Protein 2OQC (pdb70)

CATH classification: 3.60.60.10

Secondary structure (DSSP, 8-state):
--EEEEE-TT--EEEEEEEEESS----EEEEE-TT-EEE-TTT--EEE--S-EEEEEEEESEEEESEEEETTS-EEEEEE-TTT---BSS--SSSEEE-GGGHHHHHHHH--SHHHHHHHGGGEEEB---BGGGTBPPPEEEEEE-TTS-EEEEEEETTEEEEEE-SS-EE-SSS-HHHHHHHGGGGTT--SS-----SS-GGGTT---S-SHHHHHHHHHHHHHTPPPP-SHHHHHHHHHHHHHTT---TTS-B-TTS-B-EEEEEEEEETTTTEEEEEETTEEEEEEEEGGGS-TT-SS-EEEPPP-S--PPP--/--EEEEE-TT--EEEEEEEEESS----EEEEE-TT-EEE-TTT--EEE--S-EEEEEEEESEEEESEEEETTS-EEEEEE-TTT---BSS--SSSEEE-GGGHHHHHHHH-SSHHHHHHHGGGEEEB---BGGGTB---EEEEEE-TTS-EEEEEEETTEEEEEE-SS-EE-SSS-HHHHHHHHGGGTT--SS-----SS-GGGTT---S-SHHHHHHHHHHHHHTPPPP-SHHHHHHHHHHHHGGG---TTS-B-TTS-B-EEEEEEEEETTT-EEEEEETTEEEEEEEEGGGS-TT-SS-EEEPPP-S-------

Foldseek 3Di:
DKWFKAAFPVGWIKIKDFAWFQDDQPWFKKKDFFQAWDAAPFPRDIDGFHWIWIATWDPQPHTFGQWIATPLQKIKGKAAAPPFADFDADDDPPAAEHEPRCVRVPCRRHARAVVSVVVNCVRYGYHQDDSVVVRHRGQIKMKMDGSVGWIWIWHHGPVGIDIDGQVLRIFHYDDDDVVLVVVLVVPPQQDQADPPPPHGRPSRPPQQQDQDGSSLRNQLSHLSVPDDHQNDDVSSQVSSCVSCVSNFADFPRDADPVRTTIGGAKMWMAIRPFSKIWIAGPAEDDIDIDGNPVDDSNDNRMDGDGDDRHHDDDDPD/DKWFKAAFPVGWIKIKDFAWFQDDPPWFKKKDFFQAWDAAPFPRDIDGFHWIWIATWDPQVHIFHQWIATPQQKIKGKAAAPPFADFAADDDPQAAEHEPRCVRVVCRRHARDPVRCVPNVVRYGYHFDDRVVVRHRGQIKMWMAASVGWIWIWGHGPVGIDIDGPVLRIFHYDDDDVVLVVVLVVPPQQDQADPPPVHGRPSRPPQDQAQDRSSLRNQLSRLSVPPDHQHDDVSSQVSSCVSCVSNFADFPRDADPVRTTTGGAKMWMAIRPFSKIWIDGPAEDDIDIDGNPVDDSNDRRMDGDGDDRHYDDDDPD

InterPro domains:
  IPR029055 Nucleophile aminohydrolases, N-terminal [SSF56235] (2-327)
  IPR029132 Choloylglycine hydrolase/NAAA C-terminal [PF02275] (2-316)
  IPR052193 Peptidase C59 family enzymes [PTHR35527] (1-327)

Radius of gyration: 29.43 Å; Cα contacts (8 Å, |Δi|>4): 1453; chains: 2; bounding box: 64×91×49 Å

B-factor: mean 40.71, std 13.27, range [19.15, 145.49]

Sequence (634 aa):
CTSLTLETADRKHVLARTMDFAFQLGTEVILYPRRYSWNSEADGRAHQTQYAFIGMGRKLGNILFADGINESGLSCAALYFPGYAEYEKTIREDTVHIVPHEFVTWVLSVCQSLEDVKEKIRSLTIVEKKLDLLDTVLPLHWILSDRTGRNLTIEPRADGLKVYDNQPGVMTNSPDFIWHVTNLQQYTGIRPKQLEAFGQGLGTVGLPGDYTPPSRFVRAVYLKEHLEPAADETKGVTAAFQILANMTIPKGAVITEEDEIHYTQYTSVMCNETGNYYFHHYDNRQIQKVNLFHEDLDCLEPKVFSAKAEESIHELNCTSLTLETADRKHVLARTMDFAFQLGTEVILYPRRYSWNSEADGRAHQTQYAFIGMGRKLGNILFADGINESGLSCAALYFPGYAEYEKTIREDTVHIVPHEFVTWVLSVCQSLEDVKEKIRSLTIVEKKLDLLDTVLPLHWILSDRTGRNLTIEPRADGLKVYDNQPGVMTNSPDFIWHVTNLQQYTGIRPKQLEAFGQGLGTVGLPGDYTPPSRFVRAVYLKEHLEPAADETKGVTAAFQILANMTIPKGAVITEEDEIHYTQYTSVMCNETGNYYFHHYDNRQIQKVNLFHEDLDCLEPKVFSAKAEESIHELN

Organism: Bacillus subtilis (strain 168) (NCBI:txid224308)

GO terms:
  GO:0008953 penicillin amidase activity (F, EXP)

Structure (mmCIF, N/CA/C/O backbone):
data_2OQC
#
_entry.id   2OQC
#
_cell.length_a   110.963
_cell.length_b   307.956
_cell.length_c   56.003
_cell.angle_alpha   90.00
_cell.angle_beta   90.00
_cell.angle_gamma   90.00
#
_symmetry.space_group_name_H-M   'C 2 2 21'
#
loop_
_entity.id
_entity.type
_entity.pdbx_description
1 polymer 'Penicillin V acylase'
2 water water
#
loop_
_atom_site.group_PDB
_atom_site.id
_atom_site.type_symbol
_atom_site.label_atom_id
_atom_site.label_alt_id
_atom_site.label_comp_id
_atom_site.label_asym_id
_atom_site.label_entity_id
_atom_site.label_seq_id
_atom_site.pdbx_PDB_ins_code
_atom_site.Cartn_x
_atom_site.Cartn_y
_atom_site.Cartn_z
_atom_site.occupancy
_atom_site.B_iso_or_equiv
_atom_site.auth_seq_id
_atom_site.auth_comp_id
_atom_site.auth_asym_id
_atom_site.auth_atom_id
_atom_site.pdbx_PDB_model_num
ATOM 1 N N . CYS A 1 1 ? 100.576 56.639 32.883 1.00 32.27 1 CYS A N 1
ATOM 2 C CA . CYS A 1 1 ? 100.336 57.666 33.899 1.00 32.01 1 CYS A CA 1
ATOM 3 C C . CYS A 1 1 ? 100.002 57.039 35.262 1.00 31.71 1 CYS A C 1
ATOM 4 O O . CYS A 1 1 ? 99.505 55.908 35.342 1.00 30.65 1 CYS A O 1
ATOM 7 N N . THR A 1 2 ? 100.285 57.741 36.347 1.00 30.17 2 THR A N 1
ATOM 8 C CA . THR A 1 2 ? 99.937 57.205 37.617 1.00 28.94 2 THR A CA 1
ATOM 9 C C . THR A 1 2 ? 99.081 58.271 38.316 1.00 30.00 2 THR A C 1
ATOM 10 O O . THR A 1 2 ? 99.495 59.485 38.363 1.00 31.46 2 THR A O 1
ATOM 14 N N . SER A 1 3 ? 97.976 57.875 38.939 1.00 26.67 3 SER A N 1
ATOM 15 C CA . SER A 1 3 ? 97.169 58.897 39.648 1.00 27.55 3 SER A CA 1
ATOM 16 C C . SER A 1 3 ? 96.755 58.389 41.029 1.00 28.12 3 SER A C 1
ATOM 17 O O . SER A 1 3 ? 96.687 57.124 41.235 1.00 30.14 3 SER A O 1
ATOM 20 N N . LEU A 1 4 ? 96.467 59.311 41.953 1.00 26.75 4 LEU A N 1
ATOM 21 C CA . LEU A 1 4 ? 96.189 58.954 43.352 1.00 27.82 4 LEU A CA 1
ATOM 22 C C . LEU A 1 4 ? 95.536 60.149 43.997 1.00 27.50 4 LEU A C 1
ATOM 23 O O . LEU A 1 4 ? 95.761 61.304 43.563 1.00 26.18 4 LEU A O 1
ATOM 28 N N . THR A 1 5 ? 94.618 59.875 44.927 1.00 26.69 5 THR A N 1
ATOM 29 C CA . THR A 1 5 ? 94.133 60.985 45.789 1.00 26.90 5 THR A CA 1
ATOM 30 C C . THR A 1 5 ? 94.848 60.922 47.152 1.00 28.91 5 THR A C 1
ATOM 31 O O . THR A 1 5 ? 95.316 59.846 47.562 1.00 30.18 5 THR A O 1
ATOM 35 N N . LEU A 1 6 ? 94.872 62.024 47.880 1.00 30.43 6 LEU A N 1
ATOM 36 C CA . LEU A 1 6 ? 95.387 62.063 49.255 1.00 31.13 6 LEU A CA 1
ATOM 37 C C . LEU A 1 6 ? 94.398 62.881 50.065 1.00 32.78 6 LEU A C 1
ATOM 38 O O . LEU A 1 6 ? 93.762 63.777 49.528 1.00 32.46 6 LEU A O 1
ATOM 43 N N . GLU A 1 7 ? 94.344 62.661 51.381 1.00 35.42 7 GLU A N 1
ATOM 44 C CA . GLU A 1 7 ? 93.580 63.546 52.296 1.00 37.55 7 GLU A CA 1
ATOM 45 C C . GLU A 1 7 ? 94.556 64.210 53.239 1.00 35.73 7 GLU A C 1
ATOM 46 O O . GLU A 1 7 ? 95.406 63.554 53.777 1.00 35.13 7 GLU A O 1
ATOM 52 N N . THR A 1 8 ? 94.449 65.516 53.445 1.00 35.22 8 THR A N 1
ATOM 53 C CA . THR A 1 8 ? 95.310 66.119 54.442 1.00 35.77 8 THR A CA 1
ATOM 54 C C . THR A 1 8 ? 94.685 66.075 55.895 1.00 36.75 8 THR A C 1
ATOM 55 O O . THR A 1 8 ? 93.494 65.730 56.060 1.00 35.00 8 THR A O 1
ATOM 59 N N . ALA A 1 9 ? 95.465 66.434 56.933 1.00 37.00 9 ALA A N 1
ATOM 60 C CA . ALA A 1 9 ? 94.942 66.435 58.313 1.00 36.83 9 ALA A CA 1
ATOM 61 C C . ALA A 1 9 ? 93.820 67.465 58.498 1.00 37.41 9 ALA A C 1
ATOM 62 O O . ALA A 1 9 ? 92.919 67.266 59.305 1.00 37.72 9 ALA A O 1
ATOM 64 N N . ASP A 1 10 ? 93.925 68.599 57.836 1.00 36.42 10 ASP A N 1
ATOM 65 C CA . ASP A 1 10 ? 92.856 69.580 57.876 1.00 36.89 10 ASP A CA 1
ATOM 66 C C . ASP A 1 10 ? 91.730 69.245 56.913 1.00 37.74 10 ASP A C 1
ATOM 67 O O . ASP A 1 10 ? 90.859 70.055 56.675 1.00 36.65 10 ASP A O 1
ATOM 72 N N . ARG A 1 11 ? 91.746 68.016 56.408 1.00 39.79 11 ARG A N 1
ATOM 73 C CA . ARG A 1 11 ? 90.626 67.447 55.630 1.00 43.27 11 ARG A CA 1
ATOM 74 C C . ARG A 1 11 ? 90.396 68.050 54.269 1.00 40.46 11 ARG A C 1
ATOM 75 O O . ARG A 1 11 ? 89.226 68.111 53.792 1.00 41.44 11 ARG A O 1
ATOM 83 N N . LYS A 1 12 ? 91.462 68.550 53.656 1.00 37.64 12 LYS A N 1
ATOM 84 C CA . LYS A 1 12 ? 91.409 68.881 52.226 1.00 37.00 12 LYS A CA 1
ATOM 85 C C . LYS A 1 12 ? 91.733 67.645 51.417 1.00 34.92 12 LYS A C 1
ATOM 86 O O . LYS A 1 12 ? 92.243 66.694 51.954 1.00 35.68 12 LYS A O 1
ATOM 92 N N . HIS A 1 13 ? 91.417 67.624 50.144 1.00 33.39 13 HIS A N 1
ATOM 93 C CA . HIS A 1 13 ? 91.648 66.457 49.332 1.00 31.20 13 HIS A CA 1
ATOM 94 C C . HIS A 1 13 ? 92.347 66.918 48.104 1.00 33.30 13 HIS A C 1
ATOM 95 O O . HIS A 1 13 ? 92.118 68.123 47.651 1.00 35.13 13 HIS A O 1
ATOM 102 N N . VAL A 1 14 ? 93.245 66.049 47.574 1.00 31.13 14 VAL A N 1
ATOM 103 C CA . VAL A 1 14 ? 93.924 66.354 46.310 1.00 29.86 14 VAL A CA 1
ATOM 104 C C . VAL A 1 14 ? 93.847 65.149 45.367 1.00 29.99 14 VAL A C 1
ATOM 105 O O . VAL A 1 14 ? 93.785 64.000 45.800 1.00 30.89 14 VAL A O 1
ATOM 109 N N . LEU A 1 15 ? 93.813 65.417 44.078 1.00 28.31 15 LEU A N 1
ATOM 110 C CA . LEU A 1 15 ? 93.864 64.352 43.086 1.00 27.52 15 LEU A CA 1
ATOM 111 C C . LEU A 1 15 ? 95.167 64.646 42.268 1.00 26.26 15 LEU A C 1
ATOM 112 O O . LEU A 1 15 ? 95.413 65.802 41.856 1.00 24.61 15 LEU A O 1
ATOM 117 N N . ALA A 1 16 ? 96.027 63.639 42.106 1.00 25.73 16 ALA A N 1
ATOM 118 C CA . ALA A 1 16 ? 97.350 63.881 41.514 1.00 24.60 16 ALA A CA 1
ATOM 119 C C . ALA A 1 16 ? 97.627 62.900 40.404 1.00 25.83 16 ALA A C 1
ATOM 120 O O . ALA A 1 16 ? 97.153 61.759 40.505 1.00 24.27 16 ALA A O 1
ATOM 122 N N . ARG A 1 17 ? 98.407 63.312 39.375 1.00 25.30 17 ARG A N 1
ATOM 123 C CA . ARG A 1 17 ? 98.672 62.423 38.256 1.00 24.49 17 ARG A CA 1
ATOM 124 C C . ARG A 1 17 ? 99.934 62.813 37.504 1.00 25.97 17 ARG A C 1
ATOM 125 O O . ARG A 1 17 ? 100.234 64.009 37.383 1.00 27.94 17 ARG A O 1
ATOM 133 N N . THR A 1 18 ? 100.735 61.844 37.082 1.00 24.89 18 THR A N 1
ATOM 134 C CA . THR A 1 18 ? 101.794 62.120 36.115 1.00 26.87 18 THR A CA 1
ATOM 135 C C . THR A 1 18 ? 101.161 61.886 34.688 1.00 27.86 18 THR A C 1
ATOM 136 O O . THR A 1 18 ? 100.152 61.167 34.554 1.00 27.73 18 THR A O 1
ATOM 140 N N . MET A 1 19 ? 101.739 62.475 33.653 1.00 26.86 19 MET A N 1
ATOM 141 C CA . MET A 1 19 ? 101.290 62.254 32.304 1.00 27.66 19 MET A CA 1
ATOM 142 C C . MET A 1 19 ? 102.549 61.725 31.580 1.00 28.80 19 MET A C 1
ATOM 143 O O . MET A 1 19 ? 103.563 62.445 31.357 1.00 28.90 19 MET A O 1
ATOM 148 N N . ASP A 1 20 ? 102.503 60.430 31.317 1.00 29.69 20 ASP A N 1
ATOM 149 C CA . ASP A 1 20 ? 103.584 59.695 30.676 1.00 32.31 20 ASP A CA 1
ATOM 150 C C . ASP A 1 20 ? 103.142 59.521 29.208 1.00 33.92 20 ASP A C 1
ATOM 151 O O . ASP A 1 20 ? 102.046 58.938 28.976 1.00 34.23 20 ASP A O 1
ATOM 156 N N . PHE A 1 21 ? 103.916 60.026 28.236 1.00 34.51 21 PHE A N 1
ATOM 157 C CA . PHE A 1 21 ? 103.567 59.742 26.861 1.00 35.64 21 PHE A CA 1
ATOM 158 C C . PHE A 1 21 ? 104.790 59.874 25.983 1.00 37.17 21 PHE A C 1
ATOM 159 O O . PHE A 1 21 ? 105.811 60.457 26.433 1.00 35.87 21 PHE A O 1
ATOM 167 N N . ALA A 1 22 ? 104.700 59.377 24.733 1.00 39.19 22 ALA A N 1
ATOM 168 C CA . ALA A 1 22 ? 105.779 59.588 23.710 1.00 41.09 22 ALA A CA 1
ATOM 169 C C . ALA A 1 22 ? 105.597 60.833 22.841 1.00 43.09 22 ALA A C 1
ATOM 170 O O . ALA A 1 22 ? 106.497 61.638 22.740 1.00 45.20 22 ALA A O 1
ATOM 172 N N . PHE A 1 23 ? 104.457 60.994 22.219 1.00 45.84 23 PHE A N 1
ATOM 173 C CA . PHE A 1 23 ? 104.071 62.237 21.540 1.00 48.22 23 PHE A CA 1
ATOM 174 C C . PHE A 1 23 ? 104.072 63.440 22.545 1.00 48.16 23 PHE A C 1
ATOM 175 O O . PHE A 1 23 ? 103.552 63.311 23.631 1.00 47.67 23 PHE A O 1
ATOM 183 N N . GLN A 1 24 ? 104.719 64.553 22.214 1.00 49.23 24 GLN A N 1
ATOM 184 C CA . GLN A 1 24 ? 104.598 65.791 22.954 1.00 52.62 24 GLN A CA 1
ATOM 185 C C . GLN A 1 24 ? 103.177 66.367 22.869 1.00 51.37 24 GLN A C 1
ATOM 186 O O . GLN A 1 24 ? 102.770 66.875 21.821 1.00 51.88 24 GLN A O 1
ATOM 192 N N . LEU A 1 25 ? 102.433 66.308 23.954 1.00 50.47 25 LEU A N 1
ATOM 193 C CA . LEU A 1 25 ? 101.066 66.875 24.008 1.00 50.57 25 LEU A CA 1
ATOM 194 C C . LEU A 1 25 ? 101.008 68.397 24.020 1.00 48.49 25 LEU A C 1
ATOM 195 O O . LEU A 1 25 ? 100.148 68.968 23.404 1.00 48.81 25 LEU A O 1
ATOM 200 N N . GLY A 1 26 ? 101.934 69.079 24.682 1.00 45.24 26 GLY A N 1
ATOM 201 C CA . GLY A 1 26 ? 101.804 70.494 24.675 1.00 42.25 26 GLY A CA 1
ATOM 202 C C . GLY A 1 26 ? 100.539 71.002 25.373 1.00 40.73 26 GLY A C 1
ATOM 203 O O . GLY A 1 26 ? 100.017 72.013 24.998 1.00 41.39 26 GLY A O 1
ATOM 204 N N . THR A 1 27 ? 100.087 70.362 26.440 1.00 38.30 27 THR A N 1
ATOM 205 C CA . THR A 1 27 ? 99.017 70.926 27.269 1.00 36.57 27 THR A CA 1
ATOM 206 C C . THR A 1 27 ? 99.520 72.140 28.029 1.00 35.89 27 THR A C 1
ATOM 207 O O . THR A 1 27 ? 100.683 72.244 28.360 1.00 34.27 27 THR A O 1
ATOM 211 N N . GLU A 1 28 ? 98.640 73.100 28.202 1.00 34.81 28 GLU A N 1
ATOM 212 C CA . GLU A 1 28 ? 98.846 74.209 29.102 1.00 34.67 28 GLU A CA 1
ATOM 213 C C . GLU A 1 28 ? 97.651 74.237 30.041 1.00 33.03 28 GLU A C 1
ATOM 214 O O . GLU A 1 28 ? 96.613 73.599 29.727 1.00 33.93 28 GLU A O 1
ATOM 220 N N . VAL A 1 29 ? 97.730 74.957 31.172 1.00 30.99 29 VAL A N 1
ATOM 221 C CA . VAL A 1 29 ? 96.575 74.994 32.066 1.00 27.22 29 VAL A CA 1
ATOM 222 C C . VAL A 1 29 ? 95.684 76.005 31.408 1.00 29.27 29 VAL A C 1
ATOM 223 O O . VAL A 1 29 ? 96.122 77.176 31.080 1.00 29.57 29 VAL A O 1
ATOM 227 N N . ILE A 1 30 ? 94.419 75.614 31.228 1.00 29.64 30 ILE A N 1
ATOM 228 C CA . ILE A 1 30 ? 93.395 76.510 30.648 1.00 29.27 30 ILE A CA 1
ATOM 229 C C . ILE A 1 30 ? 92.142 76.581 31.511 1.00 29.53 30 ILE A C 1
ATOM 230 O O . ILE A 1 30 ? 91.643 75.577 32.006 1.00 28.68 30 ILE A O 1
ATOM 235 N N . LEU A 1 31 ? 91.630 77.775 31.676 1.00 30.87 31 LEU A N 1
ATOM 236 C CA . LEU A 1 31 ? 90.307 77.982 32.281 1.00 32.88 31 LEU A CA 1
ATOM 237 C C . LEU A 1 31 ? 89.187 77.768 31.237 1.00 31.55 31 LEU A C 1
ATOM 238 O O . LEU A 1 31 ? 89.130 78.459 30.256 1.00 32.68 31 LEU A O 1
ATOM 243 N N . TYR A 1 32 ? 88.291 76.831 31.454 1.00 31.29 32 TYR A N 1
ATOM 244 C CA . TYR A 1 32 ? 87.090 76.758 30.678 1.00 31.23 32 TYR A CA 1
ATOM 245 C C . TYR A 1 32 ? 85.964 77.493 31.509 1.00 31.54 32 TYR A C 1
ATOM 246 O O . TYR A 1 32 ? 85.536 76.970 32.536 1.00 32.08 32 TYR A O 1
ATOM 255 N N . PRO A 1 33 ? 85.464 78.658 31.032 1.00 31.34 33 PRO A N 1
ATOM 256 C CA . PRO A 1 33 ? 84.510 79.471 31.829 1.00 32.94 33 PRO A CA 1
ATOM 257 C C . PRO A 1 33 ? 83.054 78.850 31.912 1.00 34.16 33 PRO A C 1
ATOM 258 O O . PRO A 1 33 ? 82.712 77.891 31.156 1.00 34.33 33 PRO A O 1
ATOM 262 N N . ARG A 1 34 ? 82.228 79.338 32.838 1.00 34.44 34 ARG A N 1
ATOM 263 C CA . ARG A 1 34 ? 80.833 78.881 32.817 1.00 35.55 34 ARG A CA 1
ATOM 264 C C . ARG A 1 34 ? 79.972 79.484 31.692 1.00 35.67 34 ARG A C 1
ATOM 265 O O . ARG A 1 34 ? 80.318 80.502 31.120 1.00 35.13 34 ARG A O 1
ATOM 273 N N . ARG A 1 35 ? 78.905 78.795 31.310 1.00 38.13 35 ARG A N 1
ATOM 274 C CA . ARG A 1 35 ? 78.020 79.289 30.203 1.00 39.89 35 ARG A CA 1
ATOM 275 C C . ARG A 1 35 ? 78.763 79.379 28.858 1.00 37.90 35 ARG A C 1
ATOM 276 O O . ARG A 1 35 ? 78.602 80.303 28.095 1.00 37.74 35 ARG A O 1
ATOM 284 N N . TYR A 1 36 ? 79.645 78.428 28.613 1.00 37.06 36 TYR A N 1
ATOM 285 C CA . TYR A 1 36 ? 80.449 78.469 27.415 1.00 35.09 36 TYR A CA 1
ATOM 286 C C . TYR A 1 36 ? 79.868 77.425 26.435 1.00 34.87 36 TYR A C 1
ATOM 287 O O . TYR A 1 36 ? 79.594 76.235 26.800 1.00 31.88 36 TYR A O 1
ATOM 296 N N . SER A 1 37 ? 79.664 77.879 25.208 1.00 33.12 37 SER A N 1
ATOM 297 C CA . SER A 1 37 ? 79.009 77.040 24.220 1.00 34.58 37 SER A CA 1
ATOM 298 C C . SER A 1 37 ? 80.029 76.287 23.481 1.00 34.08 37 SER A C 1
ATOM 299 O O . SER A 1 37 ? 81.029 76.860 23.063 1.00 33.41 37 SER A O 1
ATOM 302 N N . TRP A 1 38 ? 79.778 74.996 23.317 1.00 33.75 38 TRP A N 1
ATOM 303 C CA . TRP A 1 38 ? 80.620 74.175 22.451 1.00 34.05 38 TRP A CA 1
ATOM 304 C C . TRP A 1 38 ? 79.781 73.089 21.751 1.00 33.92 38 TRP A C 1
ATOM 305 O O . TRP A 1 38 ? 78.617 72.828 22.133 1.00 34.26 38 TRP A O 1
ATOM 316 N N . ASN A 1 39 ? 80.367 72.429 20.775 1.00 32.24 39 ASN A N 1
ATOM 317 C CA . ASN A 1 39 ? 79.654 71.401 20.087 1.00 33.69 39 ASN A CA 1
ATOM 318 C C . ASN A 1 39 ? 80.504 70.149 20.028 1.00 34.82 39 ASN A C 1
ATOM 319 O O . ASN A 1 39 ? 81.697 70.269 19.775 1.00 35.50 39 ASN A O 1
ATOM 324 N N . SER A 1 40 ? 79.892 68.968 20.265 1.00 35.80 40 SER A N 1
ATOM 325 C CA . SER A 1 40 ? 80.569 67.665 20.352 1.00 36.68 40 SER A CA 1
ATOM 326 C C . SER A 1 40 ? 81.005 67.126 18.982 1.00 37.74 40 SER A C 1
ATOM 327 O O . SER A 1 40 ? 80.297 67.268 17.990 1.00 38.32 40 SER A O 1
ATOM 330 N N . GLU A 1 41 ? 82.143 66.468 18.929 1.00 38.61 41 GLU A N 1
ATOM 331 C CA . GLU A 1 41 ? 82.652 65.960 17.647 1.00 37.86 41 GLU A CA 1
ATOM 332 C C . GLU A 1 41 ? 81.741 64.778 17.311 1.00 38.59 41 GLU A C 1
ATOM 333 O O . GLU A 1 41 ? 81.918 64.054 16.330 1.00 39.46 41 GLU A O 1
ATOM 339 N N . ALA A 1 42 ? 80.869 64.201 18.453 1.00 37.98 43 ALA A N 1
ATOM 340 C CA . ALA A 1 42 ? 80.093 62.988 18.249 1.00 40.12 43 ALA A CA 1
ATOM 341 C C . ALA A 1 42 ? 79.081 63.204 17.154 1.00 40.35 43 ALA A C 1
ATOM 342 O O . ALA A 1 42 ? 78.922 62.360 16.305 1.00 40.02 43 ALA A O 1
ATOM 344 N N . ASP A 1 43 ? 78.365 64.325 17.221 1.00 40.74 44 ASP A N 1
ATOM 345 C CA . ASP A 1 43 ? 77.184 64.567 16.370 1.00 41.10 44 ASP A CA 1
ATOM 346 C C . ASP A 1 43 ? 76.978 66.083 16.032 1.00 41.14 44 ASP A C 1
ATOM 347 O O . ASP A 1 43 ? 75.973 66.444 15.442 1.00 42.72 44 ASP A O 1
ATOM 352 N N . GLY A 1 44 ? 77.896 66.972 16.434 1.00 39.84 45 GLY A N 1
ATOM 353 C CA . GLY A 1 44 ? 77.699 68.396 16.284 1.00 36.96 45 GLY A CA 1
ATOM 354 C C . GLY A 1 44 ? 76.731 69.080 17.232 1.00 36.57 45 GLY A C 1
ATOM 355 O O . GLY A 1 44 ? 76.596 70.269 17.138 1.00 33.70 45 GLY A O 1
ATOM 356 N N . ARG A 1 45 ? 76.072 68.350 18.128 1.00 36.96 46 ARG A N 1
ATOM 357 C CA . ARG A 1 45 ? 75.085 68.933 19.043 1.00 41.22 46 ARG A CA 1
ATOM 358 C C . ARG A 1 45 ? 75.626 69.933 20.105 1.00 40.12 46 ARG A C 1
ATOM 359 O O . ARG A 1 45 ? 76.811 69.884 20.524 1.00 38.42 46 ARG A O 1
ATOM 367 N N . ALA A 1 46 ? 74.762 70.877 20.470 1.00 38.64 47 ALA A N 1
ATOM 368 C CA . ALA A 1 46 ? 75.112 71.962 21.356 1.00 38.12 47 ALA A CA 1
ATOM 369 C C . ALA A 1 46 ? 75.297 71.594 22.826 1.00 37.59 47 ALA A C 1
ATOM 370 O O . ALA A 1 46 ? 74.535 70.817 23.365 1.00 37.88 47 ALA A O 1
ATOM 372 N N . HIS A 1 47 ? 76.280 72.221 23.487 1.00 38.15 48 HIS A N 1
ATOM 373 C CA . HIS A 1 47 ? 76.478 72.074 24.952 1.00 37.49 48 HIS A CA 1
ATOM 374 C C . HIS A 1 47 ? 76.721 73.396 25.513 1.00 37.05 48 HIS A C 1
ATOM 375 O O . HIS A 1 47 ? 77.286 74.286 24.859 1.00 36.90 48 HIS A O 1
ATOM 382 N N . GLN A 1 48 ? 76.185 73.599 26.694 1.00 37.04 49 GLN A N 1
ATOM 383 C CA . GLN A 1 48 ? 76.487 74.845 27.381 1.00 37.91 49 GLN A CA 1
ATOM 384 C C . GLN A 1 48 ? 77.111 74.492 28.749 1.00 37.04 49 GLN A C 1
ATOM 385 O O . GLN A 1 48 ? 76.510 73.809 29.530 1.00 38.11 49 GLN A O 1
ATOM 391 N N . THR A 1 49 ? 78.325 74.902 29.023 1.00 35.31 50 THR A N 1
ATOM 392 C CA . THR A 1 49 ? 78.886 74.553 30.303 1.00 34.42 50 THR A CA 1
ATOM 393 C C . THR A 1 49 ? 78.107 75.188 31.535 1.00 36.56 50 THR A C 1
ATOM 394 O O . THR A 1 49 ? 77.650 76.363 31.550 1.00 35.73 50 THR A O 1
ATOM 398 N N . GLN A 1 50 ? 78.011 74.422 32.601 1.00 37.59 51 GLN A N 1
ATOM 399 C CA . GLN A 1 50 ? 77.459 74.940 33.827 1.00 39.70 51 GLN A CA 1
ATOM 400 C C . GLN A 1 50 ? 78.532 75.336 34.875 1.00 38.10 51 GLN A C 1
ATOM 401 O O . GLN A 1 50 ? 78.401 76.405 35.557 1.00 38.58 51 GLN A O 1
ATOM 407 N N . TYR A 1 51 ? 79.599 74.533 35.002 1.00 35.12 52 TYR A N 1
ATOM 408 C CA . TYR A 1 51 ? 80.630 74.839 36.003 1.00 32.97 52 TYR A CA 1
ATOM 409 C C . TYR A 1 51 ? 81.994 75.184 35.352 1.00 33.42 52 TYR A C 1
ATOM 410 O O . TYR A 1 51 ? 82.504 74.484 34.481 1.00 32.94 52 TYR A O 1
ATOM 419 N N . ALA A 1 52 ? 82.581 76.290 35.759 1.00 32.95 53 ALA A N 1
ATOM 420 C CA . ALA A 1 52 ? 83.944 76.587 35.336 1.00 32.73 53 ALA A CA 1
ATOM 421 C C . ALA A 1 52 ? 84.935 75.590 36.007 1.00 33.53 53 ALA A C 1
ATOM 422 O O . ALA A 1 52 ? 84.702 75.093 37.173 1.00 31.29 53 ALA A O 1
ATOM 424 N N . PHE A 1 53 ? 86.032 75.344 35.260 1.00 31.86 54 PHE A N 1
ATOM 425 C CA . PHE A 1 53 ? 87.134 74.500 35.674 1.00 30.12 54 PHE A CA 1
ATOM 426 C C . PHE A 1 53 ? 88.466 74.915 34.979 1.00 30.66 54 PHE A C 1
ATOM 427 O O . PHE A 1 53 ? 88.506 75.712 33.988 1.00 29.98 54 PHE A O 1
ATOM 435 N N . ILE A 1 54 ? 89.560 74.439 35.558 1.00 29.53 55 ILE A N 1
ATOM 436 C CA . ILE A 1 54 ? 90.853 74.580 34.977 1.00 27.95 55 ILE A CA 1
ATOM 437 C C . ILE A 1 54 ? 91.444 73.184 34.878 1.00 29.18 55 ILE A C 1
ATOM 438 O O . ILE A 1 54 ? 91.121 72.280 35.723 1.00 28.73 55 ILE A O 1
ATOM 443 N N . GLY A 1 55 ? 92.337 73.013 33.895 1.00 26.70 56 GLY A N 1
ATOM 444 C CA . GLY A 1 55 ? 93.082 71.775 33.782 1.00 27.01 56 GLY A CA 1
ATOM 445 C C . GLY A 1 55 ? 94.028 71.820 32.583 1.00 28.59 56 GLY A C 1
ATOM 446 O O . GLY A 1 55 ? 94.068 72.810 31.850 1.00 27.70 56 GLY A O 1
ATOM 447 N N . MET A 1 56 ? 94.895 70.808 32.447 1.00 29.53 57 MET A N 1
ATOM 448 C CA . MET A 1 56 ? 95.828 70.783 31.329 1.00 29.90 57 MET A CA 1
ATOM 449 C C . MET A 1 56 ? 95.025 70.440 30.063 1.00 30.83 57 MET A C 1
ATOM 450 O O . MET A 1 56 ? 94.315 69.365 30.016 1.00 30.18 57 MET A O 1
ATOM 455 N N . GLY A 1 57 ? 95.074 71.359 29.085 1.00 30.18 58 GLY A N 1
ATOM 456 C CA . GLY A 1 57 ? 94.478 71.063 27.792 1.00 31.66 58 GLY A CA 1
ATOM 457 C C . GLY A 1 57 ? 95.186 71.569 26.586 1.00 32.98 58 GLY A C 1
ATOM 458 O O . GLY A 1 57 ? 96.268 72.179 26.654 1.00 33.20 58 GLY A O 1
ATOM 459 N N . ARG A 1 58 ? 94.544 71.375 25.467 1.00 35.12 59 ARG A N 1
ATOM 460 C CA . ARG A 1 58 ? 95.074 71.824 24.191 1.00 37.66 59 ARG A CA 1
ATOM 461 C C . ARG A 1 58 ? 93.962 72.086 23.211 1.00 39.40 59 ARG A C 1
ATOM 462 O O . ARG A 1 58 ? 92.954 71.323 23.154 1.00 38.64 59 ARG A O 1
ATOM 470 N N . LYS A 1 59 ? 94.115 73.183 22.461 1.00 40.93 60 LYS A N 1
ATOM 471 C CA . LYS A 1 59 ? 93.149 73.531 21.441 1.00 43.58 60 LYS A CA 1
ATOM 472 C C . LYS A 1 59 ? 93.308 72.697 20.184 1.00 42.84 60 LYS A C 1
ATOM 473 O O . LYS A 1 59 ? 94.294 72.848 19.454 1.00 43.06 60 LYS A O 1
ATOM 479 N N . LEU A 1 60 ? 92.340 71.838 19.920 1.00 41.62 61 LEU A N 1
ATOM 480 C CA . LEU A 1 60 ? 92.444 70.930 18.789 1.00 40.94 61 LEU A CA 1
ATOM 481 C C . LEU A 1 60 ? 91.074 70.880 18.141 1.00 39.44 61 LEU A C 1
ATOM 482 O O . LEU A 1 60 ? 90.477 69.803 18.012 1.00 36.89 61 LEU A O 1
ATOM 487 N N . GLY A 1 61 ? 90.609 72.049 17.731 1.00 38.71 62 GLY A N 1
ATOM 488 C CA . GLY A 1 61 ? 89.171 72.243 17.405 1.00 39.21 62 GLY A CA 1
ATOM 489 C C . GLY A 1 61 ? 88.549 72.831 18.651 1.00 38.66 62 GLY A C 1
ATOM 490 O O . GLY A 1 61 ? 88.734 74.014 18.943 1.00 38.89 62 GLY A O 1
ATOM 491 N N . ASN A 1 62 ? 87.838 72.020 19.419 1.00 38.26 63 ASN A N 1
ATOM 492 C CA . ASN A 1 62 ? 87.592 72.397 20.783 1.00 39.11 63 ASN A CA 1
ATOM 493 C C . ASN A 1 62 ? 88.880 72.126 21.589 1.00 38.03 63 ASN A C 1
ATOM 494 O O . ASN A 1 62 ? 89.862 71.447 21.109 1.00 35.87 63 ASN A O 1
ATOM 499 N N . ILE A 1 63 ? 88.860 72.720 22.777 1.00 37.04 64 ILE A N 1
ATOM 500 C CA . ILE A 1 63 ? 89.956 72.662 23.736 1.00 36.95 64 ILE A CA 1
ATOM 501 C C . ILE A 1 63 ? 89.842 71.448 24.608 1.00 36.87 64 ILE A C 1
ATOM 502 O O . ILE A 1 63 ? 88.721 71.055 24.933 1.00 37.31 64 ILE A O 1
ATOM 507 N N . LEU A 1 64 ? 90.557 70.107 24.355 1.00 32.49 66 LEU A N 1
ATOM 508 C CA . LEU A 1 64 ? 90.638 68.801 24.941 1.00 34.42 66 LEU A CA 1
ATOM 509 C C . LEU A 1 64 ? 91.475 68.847 26.229 1.00 33.64 66 LEU A C 1
ATOM 510 O O . LEU A 1 64 ? 92.561 69.402 26.263 1.00 32.21 66 LEU A O 1
ATOM 515 N N . PHE A 1 65 ? 90.920 68.301 27.296 1.00 32.57 67 PHE A N 1
ATOM 516 C CA . PHE A 1 65 ? 91.571 68.339 28.625 1.00 31.30 67 PHE A CA 1
ATOM 517 C C . PHE A 1 65 ? 92.016 66.949 29.054 1.00 31.57 67 PHE A C 1
ATOM 518 O O . PHE A 1 65 ? 91.258 66.017 28.945 1.00 33.30 67 PHE A O 1
ATOM 526 N N . ALA A 1 66 ? 93.216 66.834 29.615 1.00 30.94 68 ALA A N 1
ATOM 527 C CA . ALA A 1 66 ? 93.689 65.599 30.176 1.00 28.96 68 ALA A CA 1
ATOM 528 C C . ALA A 1 66 ? 93.198 65.441 31.640 1.00 28.92 68 ALA A C 1
ATOM 529 O O . ALA A 1 66 ? 93.124 64.319 32.188 1.00 26.00 68 ALA A O 1
ATOM 531 N N . ASP A 1 67 ? 92.841 66.572 32.253 1.00 28.58 69 ASP A N 1
ATOM 532 C CA . ASP A 1 67 ? 92.403 66.583 33.628 1.00 29.79 69 ASP A CA 1
ATOM 533 C C . ASP A 1 67 ? 91.775 67.906 33.999 1.00 29.55 69 ASP A C 1
ATOM 534 O O . ASP A 1 67 ? 91.801 68.827 33.191 1.00 29.38 69 ASP A O 1
ATOM 539 N N . GLY A 1 68 ? 91.263 68.017 35.226 1.00 28.00 70 GLY A N 1
ATOM 540 C CA . GLY A 1 68 ? 90.926 69.345 35.707 1.00 28.44 70 GLY A CA 1
ATOM 541 C C . GLY A 1 68 ? 90.173 69.258 36.993 1.00 29.23 70 GLY A C 1
ATOM 542 O O . GLY A 1 68 ? 89.800 68.115 37.451 1.00 30.12 70 GLY A O 1
ATOM 543 N N . ILE A 1 69 ? 89.988 70.448 37.580 1.00 29.31 71 ILE A N 1
ATOM 544 C CA . ILE A 1 69 ? 89.272 70.709 38.852 1.00 29.13 71 ILE A CA 1
ATOM 545 C C . ILE A 1 69 ? 88.223 71.815 38.629 1.00 29.95 71 ILE A C 1
ATOM 546 O O . ILE A 1 69 ? 88.571 72.940 38.196 1.00 29.25 71 ILE A O 1
ATOM 551 N N . ASN A 1 70 ? 86.959 71.522 38.941 1.00 30.05 72 ASN A N 1
ATOM 552 C CA . ASN A 1 70 ? 85.870 72.558 38.771 1.00 30.65 72 ASN A CA 1
ATOM 553 C C . ASN A 1 70 ? 85.506 73.361 40.004 1.00 31.23 72 ASN A C 1
ATOM 554 O O . ASN A 1 70 ? 85.909 73.060 41.096 1.00 33.04 72 ASN A O 1
ATOM 559 N N . GLU A 1 71 ? 84.739 74.403 39.799 1.00 32.52 73 GLU A N 1
ATOM 560 C CA . GLU A 1 71 ? 84.340 75.320 40.849 1.00 33.29 73 GLU A CA 1
ATOM 561 C C . GLU A 1 71 ? 83.524 74.714 41.967 1.00 34.12 73 GLU A C 1
ATOM 562 O O . GLU A 1 71 ? 83.351 75.342 42.980 1.00 33.26 73 GLU A O 1
ATOM 568 N N . SER A 1 72 ? 83.037 73.489 41.811 1.00 35.53 74 SER A N 1
ATOM 569 C CA . SER A 1 72 ? 82.234 73.032 42.888 1.00 37.33 74 SER A CA 1
ATOM 570 C C . SER A 1 72 ? 82.887 71.828 43.542 1.00 36.74 74 SER A C 1
ATOM 571 O O . SER A 1 72 ? 82.271 71.120 44.315 1.00 35.79 74 SER A O 1
ATOM 574 N N . GLY A 1 73 ? 84.184 71.645 43.216 1.00 37.14 75 GLY A N 1
ATOM 575 C CA . GLY A 1 73 ? 85.111 70.710 43.880 1.00 35.50 75 GLY A CA 1
ATOM 576 C C . GLY A 1 73 ? 85.263 69.342 43.255 1.00 34.18 75 GLY A C 1
ATOM 577 O O . GLY A 1 73 ? 85.815 68.461 43.875 1.00 34.58 75 GLY A O 1
ATOM 578 N N . LEU A 1 74 ? 84.742 69.143 42.055 1.00 32.99 76 LEU A N 1
ATOM 579 C CA . LEU A 1 74 ? 84.935 67.892 41.378 1.00 32.72 76 LEU A CA 1
ATOM 580 C C . LEU A 1 74 ? 86.190 67.944 40.484 1.00 33.15 76 LEU A C 1
ATOM 581 O O . LEU A 1 74 ? 86.449 68.924 39.730 1.00 31.35 76 LEU A O 1
ATOM 586 N N . SER A 1 75 ? 86.941 66.857 40.562 1.00 31.65 77 SER A N 1
ATOM 587 C CA . SER A 1 75 ? 88.162 66.729 39.876 1.00 31.40 77 SER A CA 1
ATOM 588 C C . SER A 1 75 ? 88.148 65.490 38.994 1.00 31.21 77 SER A C 1
ATOM 589 O O . SER A 1 75 ? 87.574 64.450 39.392 1.00 30.62 77 SER A O 1
ATOM 592 N N . CYS A 1 76 ? 88.866 65.511 37.873 1.00 29.27 78 CYS A N 1
ATOM 593 C CA . CYS A 1 76 ? 88.876 64.263 37.113 1.00 28.27 78 CYS A CA 1
ATOM 594 C C . CYS A 1 76 ? 90.183 64.115 36.397 1.00 27.46 78 CYS A C 1
ATOM 595 O O . CYS A 1 76 ? 90.768 65.131 35.946 1.00 27.78 78 CYS A O 1
ATOM 598 N N . ALA A 1 77 ? 90.634 62.891 36.173 1.00 26.62 79 ALA A N 1
ATOM 599 C CA . ALA A 1 77 ? 91.784 62.758 35.268 1.00 26.99 79 ALA A CA 1
ATOM 600 C C . ALA A 1 77 ? 91.578 61.609 34.323 1.00 28.17 79 ALA A C 1
ATOM 601 O O . ALA A 1 77 ? 91.153 60.465 34.742 1.00 29.56 79 ALA A O 1
ATOM 603 N N . ALA A 1 78 ? 91.932 61.869 33.071 1.00 27.69 80 ALA A N 1
ATOM 604 C CA . ALA A 1 78 ? 91.885 60.872 31.986 1.00 27.56 80 ALA A CA 1
ATOM 605 C C . ALA A 1 78 ? 93.266 60.218 31.827 1.00 26.88 80 ALA A C 1
ATOM 606 O O . ALA A 1 78 ? 94.220 60.925 31.646 1.00 26.99 80 ALA A O 1
ATOM 608 N N . LEU A 1 79 ? 93.346 58.889 31.844 1.00 26.43 81 LEU A N 1
ATOM 609 C CA . LEU A 1 79 ? 94.597 58.136 31.727 1.00 27.11 81 LEU A CA 1
ATOM 610 C C . LEU A 1 79 ? 94.398 57.036 30.711 1.00 27.67 81 LEU A C 1
ATOM 611 O O . LEU A 1 79 ? 93.289 56.544 30.546 1.00 29.22 81 LEU A O 1
ATOM 616 N N . TYR A 1 80 ? 95.462 56.636 30.051 1.00 29.39 82 TYR A N 1
ATOM 617 C CA . TYR A 1 80 ? 95.445 55.670 28.968 1.00 29.65 82 TYR A CA 1
ATOM 618 C C . TYR A 1 80 ? 95.021 54.340 29.524 1.00 30.39 82 TYR A C 1
ATOM 619 O O . TYR A 1 80 ? 95.334 53.955 30.684 1.00 28.66 82 TYR A O 1
ATOM 628 N N . PHE A 1 81 ? 94.312 53.635 28.669 1.00 30.08 83 PHE A N 1
ATOM 629 C CA . PHE A 1 81 ? 93.630 52.401 28.986 1.00 31.83 83 PHE A CA 1
ATOM 630 C C . PHE A 1 81 ? 93.583 51.508 27.737 1.00 32.44 83 PHE A C 1
ATOM 631 O O . PHE A 1 81 ? 92.541 51.039 27.359 1.00 32.65 83 PHE A O 1
ATOM 639 N N . PRO A 1 82 ? 94.728 51.239 27.118 1.00 34.02 84 PRO A N 1
ATOM 640 C CA . PRO A 1 82 ? 94.743 50.567 25.765 1.00 34.36 84 PRO A CA 1
ATOM 641 C C . PRO A 1 82 ? 94.397 49.087 25.904 1.00 35.54 84 PRO A C 1
ATOM 642 O O . PRO A 1 82 ? 94.790 48.457 26.923 1.00 34.36 84 PRO A O 1
ATOM 646 N N . GLY A 1 83 ? 93.654 48.563 24.905 1.00 35.78 85 GLY A N 1
ATOM 647 C CA . GLY A 1 83 ? 93.299 47.173 24.844 1.00 35.53 85 GLY A CA 1
ATOM 648 C C . GLY A 1 83 ? 92.007 46.983 25.598 1.00 38.67 85 GLY A C 1
ATOM 649 O O . GLY A 1 83 ? 91.355 46.002 25.389 1.00 40.93 85 GLY A O 1
ATOM 650 N N . TYR A 1 84 ? 91.578 47.882 26.492 1.00 38.56 86 TYR A N 1
ATOM 651 C CA . TYR A 1 84 ? 90.458 47.498 27.365 1.00 36.85 86 TYR A CA 1
ATOM 652 C C . TYR A 1 84 ? 89.302 48.443 27.104 1.00 37.17 86 TYR A C 1
ATOM 653 O O . TYR A 1 84 ? 88.158 48.076 27.361 1.00 38.60 86 TYR A O 1
ATOM 662 N N . ALA A 1 85 ? 89.597 49.685 26.704 1.00 35.32 87 ALA A N 1
ATOM 663 C CA . ALA A 1 85 ? 88.590 50.678 26.397 1.00 34.60 87 ALA A CA 1
ATOM 664 C C . ALA A 1 85 ? 87.784 50.255 25.191 1.00 36.15 87 ALA A C 1
ATOM 665 O O . ALA A 1 85 ? 88.337 49.791 24.187 1.00 35.42 87 ALA A O 1
ATOM 667 N N . GLU A 1 86 ? 86.488 50.479 25.279 1.00 38.41 88 GLU A N 1
ATOM 668 C CA . GLU A 1 86 ? 85.523 49.973 24.325 1.00 41.48 88 GLU A CA 1
ATOM 669 C C . GLU A 1 86 ? 84.405 50.982 24.345 1.00 40.89 88 GLU A C 1
ATOM 670 O O . GLU A 1 86 ? 83.826 51.247 25.399 1.00 39.22 88 GLU A O 1
ATOM 676 N N . TYR A 1 87 ? 84.130 51.582 23.188 1.00 41.13 89 TYR A N 1
ATOM 677 C CA . TYR A 1 87 ? 83.060 52.560 23.123 1.00 43.74 89 TYR A CA 1
ATOM 678 C C . TYR A 1 87 ? 81.870 52.058 22.270 1.00 48.51 89 TYR A C 1
ATOM 679 O O . TYR A 1 87 ? 81.893 50.961 21.653 1.00 49.42 89 TYR A O 1
ATOM 688 N N . GLU A 1 88 ? 80.825 52.864 22.254 1.00 53.77 90 GLU A N 1
ATOM 689 C CA . GLU A 1 88 ? 79.617 52.607 21.497 1.00 58.93 90 GLU A CA 1
ATOM 690 C C . GLU A 1 88 ? 79.815 52.950 20.001 1.00 61.22 90 GLU A C 1
ATOM 691 O O . GLU A 1 88 ? 80.198 54.072 19.707 1.00 60.96 90 GLU A O 1
ATOM 697 N N . LYS A 1 89 ? 79.582 52.005 19.073 1.00 65.72 91 LYS A N 1
ATOM 698 C CA . LYS A 1 89 ? 79.897 52.231 17.627 1.00 71.68 91 LYS A CA 1
ATOM 699 C C . LYS A 1 89 ? 78.778 52.943 16.902 1.00 74.39 91 LYS A C 1
ATOM 700 O O . LYS A 1 89 ? 78.986 53.564 15.848 1.00 74.14 91 LYS A O 1
ATOM 706 N N . THR A 1 90 ? 77.590 52.794 17.469 1.00 78.62 92 THR A N 1
ATOM 707 C CA . THR A 1 90 ? 76.342 53.218 16.848 1.00 83.24 92 THR A CA 1
ATOM 708 C C . THR A 1 90 ? 75.726 54.311 17.727 1.00 84.81 92 THR A C 1
ATOM 709 O O . THR A 1 90 ? 75.760 54.212 18.958 1.00 85.51 92 THR A O 1
ATOM 713 N N . ILE A 1 91 ? 75.158 55.344 17.121 1.00 86.53 93 ILE A N 1
ATOM 714 C CA . ILE A 1 91 ? 74.505 56.347 17.958 1.00 88.51 93 ILE A CA 1
ATOM 715 C C . ILE A 1 91 ? 73.143 55.874 18.543 1.00 88.60 93 ILE A C 1
ATOM 716 O O . ILE A 1 91 ? 72.216 55.575 17.794 1.00 88.70 93 ILE A O 1
ATOM 721 N N . ARG A 1 92 ? 73.051 55.777 19.883 1.00 89.43 94 ARG A N 1
ATOM 722 C CA . ARG A 1 92 ? 71.767 55.465 20.622 1.00 89.73 94 ARG A CA 1
ATOM 723 C C . ARG A 1 92 ? 70.723 56.600 20.469 1.00 88.74 94 ARG A C 1
ATOM 724 O O . ARG A 1 92 ? 70.828 57.440 19.541 1.00 89.70 94 ARG A O 1
ATOM 732 N N . GLU A 1 93 ? 69.712 56.659 21.334 1.00 86.49 95 GLU A N 1
ATOM 733 C CA . GLU A 1 93 ? 68.909 57.901 21.357 1.00 84.42 95 GLU A CA 1
ATOM 734 C C . GLU A 1 93 ? 68.327 58.198 22.729 1.00 82.15 95 GLU A C 1
ATOM 735 O O . GLU A 1 93 ? 68.321 57.311 23.613 1.00 81.53 95 GLU A O 1
ATOM 741 N N . ASP A 1 94 ? 67.900 59.452 22.913 1.00 78.97 96 ASP A N 1
ATOM 742 C CA . ASP A 1 94 ? 67.498 59.931 24.244 1.00 76.89 96 ASP A CA 1
ATOM 743 C C . ASP A 1 94 ? 68.722 60.021 25.150 1.00 73.12 96 ASP A C 1
ATOM 744 O O . ASP A 1 94 ? 68.585 59.934 26.396 1.00 73.34 96 ASP A O 1
ATOM 749 N N . THR A 1 95 ? 69.909 60.119 24.534 1.00 67.49 97 THR A N 1
ATOM 750 C CA . THR A 1 95 ? 71.149 60.229 25.300 1.00 62.12 97 THR A CA 1
ATOM 751 C C . THR A 1 95 ? 72.043 61.333 24.733 1.00 57.86 97 THR A C 1
ATOM 752 O O . THR A 1 95 ? 71.917 61.710 23.587 1.00 55.37 97 THR A O 1
ATOM 756 N N . VAL A 1 96 ? 72.887 61.860 25.607 1.00 53.28 98 VAL A N 1
ATOM 757 C CA . VAL A 1 96 ? 73.907 62.790 25.282 1.00 49.80 98 VAL A CA 1
ATOM 758 C C . VAL A 1 96 ? 75.072 61.974 24.740 1.00 47.00 98 VAL A C 1
ATOM 759 O O . VAL A 1 96 ? 75.515 61.002 25.358 1.00 45.32 98 VAL A O 1
ATOM 763 N N . HIS A 1 97 ? 75.541 62.375 23.569 1.00 42.78 99 HIS A N 1
ATOM 764 C CA . HIS A 1 97 ? 76.601 61.682 22.890 1.00 40.47 99 HIS A CA 1
ATOM 765 C C . HIS A 1 97 ? 77.832 62.525 22.980 1.00 38.06 99 HIS A C 1
ATOM 766 O O . HIS A 1 97 ? 77.788 63.720 22.622 1.00 35.95 99 HIS A O 1
ATOM 773 N N . ILE A 1 98 ? 78.933 61.893 23.408 1.00 35.31 100 ILE A N 1
ATOM 774 C CA . ILE A 1 98 ? 80.256 62.554 23.298 1.00 33.92 100 ILE A CA 1
ATOM 775 C C . ILE A 1 98 ? 81.285 61.604 22.806 1.00 33.11 100 ILE A C 1
ATOM 776 O O . ILE A 1 98 ? 80.996 60.432 22.764 1.00 34.85 100 ILE A O 1
ATOM 781 N N . VAL A 1 99 ? 82.421 62.096 22.339 1.00 31.62 101 VAL A N 1
ATOM 782 C CA . VAL A 1 99 ? 83.575 61.253 21.997 1.00 31.27 101 VAL A CA 1
ATOM 783 C C . VAL A 1 99 ? 84.547 61.073 23.227 1.00 31.75 101 VAL A C 1
ATOM 784 O O . VAL A 1 99 ? 84.423 61.816 24.214 1.00 32.15 101 VAL A O 1
ATOM 788 N N . PRO A 1 100 ? 85.500 60.089 23.183 1.00 33.69 102 PRO A N 1
ATOM 789 C CA . PRO A 1 100 ? 86.327 59.799 24.446 1.00 32.28 102 PRO A CA 1
ATOM 790 C C . PRO A 1 100 ? 87.031 61.025 25.003 1.00 33.00 102 PRO A C 1
ATOM 791 O O . PRO A 1 100 ? 86.861 61.336 26.145 1.00 32.02 102 PRO A O 1
ATOM 795 N N . HIS A 1 101 ? 87.726 61.776 24.133 1.00 33.65 103 HIS A N 1
ATOM 796 C CA . HIS A 1 101 ? 88.439 62.953 24.530 1.00 32.35 103 HIS A CA 1
ATOM 797 C C . HIS A 1 101 ? 87.603 64.141 24.992 1.00 32.35 103 HIS A C 1
ATOM 798 O O . HIS A 1 101 ? 88.147 65.175 25.347 1.00 31.97 103 HIS A O 1
ATOM 805 N N . GLU A 1 102 ? 86.287 64.016 25.041 1.00 32.91 104 GLU A N 1
ATOM 806 C CA . GLU A 1 102 ? 85.455 65.102 25.566 1.00 32.34 104 GLU A CA 1
ATOM 807 C C . GLU A 1 102 ? 84.940 64.798 26.983 1.00 31.53 104 GLU A C 1
ATOM 808 O O . GLU A 1 102 ? 84.382 65.673 27.634 1.00 31.03 104 GLU A O 1
ATOM 814 N N . PHE A 1 103 ? 85.159 63.574 27.478 1.00 31.46 105 PHE A N 1
ATOM 815 C CA . PHE A 1 103 ? 84.713 63.176 28.809 1.00 31.72 105 PHE A CA 1
ATOM 816 C C . PHE A 1 103 ? 85.073 64.167 29.955 1.00 32.44 105 PHE A C 1
ATOM 817 O O . PHE A 1 103 ? 84.198 64.607 30.753 1.00 32.46 105 PHE A O 1
ATOM 825 N N . VAL A 1 104 ? 86.340 64.560 29.990 1.00 31.88 106 VAL A N 1
ATOM 826 C CA . VAL A 1 104 ? 86.781 65.430 31.035 1.00 31.31 106 VAL A CA 1
ATOM 827 C C . VAL A 1 104 ? 86.014 66.719 30.867 1.00 32.28 106 VAL A C 1
ATOM 828 O O . VAL A 1 104 ? 85.503 67.283 31.840 1.00 34.61 106 VAL A O 1
ATOM 832 N N . THR A 1 105 ? 85.973 67.267 29.673 1.00 32.87 107 THR A N 1
ATOM 833 C CA . THR A 1 105 ? 85.228 68.546 29.505 1.00 32.64 107 THR A CA 1
ATOM 834 C C . THR A 1 105 ? 83.791 68.392 29.988 1.00 31.45 107 THR A C 1
ATOM 835 O O . THR A 1 105 ? 83.233 69.259 30.647 1.00 31.78 107 THR A O 1
ATOM 839 N N . TRP A 1 106 ? 83.223 67.259 29.665 1.00 30.65 108 TRP A N 1
ATOM 840 C CA . TRP A 1 106 ? 81.794 67.064 29.858 1.00 32.51 108 TRP A CA 1
ATOM 841 C C . TRP A 1 106 ? 81.590 66.927 31.362 1.00 32.15 108 TRP A C 1
ATOM 842 O O . TRP A 1 106 ? 80.787 67.658 31.944 1.00 31.18 108 TRP A O 1
ATOM 853 N N . VAL A 1 107 ? 82.253 65.938 31.948 1.00 31.31 109 VAL A N 1
ATOM 854 C CA . VAL A 1 107 ? 81.969 65.652 33.330 1.00 30.76 109 VAL A CA 1
ATOM 855 C C . VAL A 1 107 ? 82.185 66.823 34.257 1.00 30.52 109 VAL A C 1
ATOM 856 O O . VAL A 1 107 ? 81.378 67.091 35.142 1.00 30.96 109 VAL A O 1
ATOM 860 N N . LEU A 1 108 ? 83.208 67.591 33.969 1.00 30.21 110 LEU A N 1
ATOM 861 C CA . LEU A 1 108 ? 83.622 68.734 34.804 1.00 30.96 110 LEU A CA 1
ATOM 862 C C . LEU A 1 108 ? 82.744 69.984 34.547 1.00 31.25 110 LEU A C 1
ATOM 863 O O . LEU A 1 108 ? 82.575 70.836 35.445 1.00 32.59 110 LEU A O 1
ATOM 868 N N . SER A 1 109 ? 82.198 70.102 33.337 1.00 31.13 111 SER A N 1
ATOM 869 C CA . SER A 1 109 ? 81.403 71.262 32.963 1.00 32.44 111 SER A CA 1
ATOM 870 C C . SER A 1 109 ? 79.989 71.117 33.484 1.00 32.96 111 SER A C 1
ATOM 871 O O . SER A 1 109 ? 79.328 72.116 33.815 1.00 33.13 111 SER A O 1
ATOM 874 N N . VAL A 1 110 ? 79.558 69.886 33.666 1.00 33.43 112 VAL A N 1
ATOM 875 C CA . VAL A 1 110 ? 78.134 69.589 33.859 1.00 35.68 112 VAL A CA 1
ATOM 876 C C . VAL A 1 110 ? 77.806 68.997 35.248 1.00 36.76 112 VAL A C 1
ATOM 877 O O . VAL A 1 110 ? 76.664 69.113 35.714 1.00 36.03 112 VAL A O 1
ATOM 881 N N . CYS A 1 111 ? 78.821 68.427 35.911 1.00 35.88 113 CYS A N 1
ATOM 882 C CA . CYS A 1 111 ? 78.567 67.750 37.180 1.00 36.11 113 CYS A CA 1
ATOM 883 C C . CYS A 1 111 ? 79.146 68.443 38.375 1.00 36.42 113 CYS A C 1
ATOM 884 O O . CYS A 1 111 ? 80.247 68.999 38.364 1.00 35.64 113 CYS A O 1
ATOM 887 N N . GLN A 1 112 ? 78.408 68.392 39.445 1.00 37.55 114 GLN A N 1
ATOM 888 C CA . GLN A 1 112 ? 78.900 69.131 40.559 1.00 39.22 114 GLN A CA 1
ATOM 889 C C . GLN A 1 112 ? 79.470 68.304 41.623 1.00 37.59 114 GLN A C 1
ATOM 890 O O . GLN A 1 112 ? 79.994 68.851 42.530 1.00 38.21 114 GLN A O 1
ATOM 896 N N . SER A 1 113 ? 79.409 66.987 41.502 1.00 36.93 115 SER A N 1
ATOM 897 C CA . SER A 1 113 ? 79.892 66.136 42.595 1.00 36.86 115 SER A CA 1
ATOM 898 C C . SER A 1 113 ? 79.922 64.742 42.029 1.00 36.59 115 SER A C 1
ATOM 899 O O . SER A 1 113 ? 79.348 64.494 40.923 1.00 37.05 115 SER A O 1
ATOM 902 N N . LEU A 1 114 ? 80.493 63.811 42.784 1.00 35.81 116 LEU A N 1
ATOM 903 C CA . LEU A 1 114 ? 80.401 62.401 42.397 1.00 36.78 116 LEU A CA 1
ATOM 904 C C . LEU A 1 114 ? 78.990 61.872 42.362 1.00 37.27 116 LEU A C 1
ATOM 905 O O . LEU A 1 114 ? 78.688 61.151 41.491 1.00 38.31 116 LEU A O 1
ATOM 910 N N . GLU A 1 115 ? 78.138 62.170 43.332 1.00 39.63 117 GLU A N 1
ATOM 911 C CA . GLU A 1 115 ? 76.745 61.736 43.230 1.00 41.61 117 GLU A CA 1
ATOM 912 C C . GLU A 1 115 ? 76.169 62.187 41.879 1.00 39.91 117 GLU A C 1
ATOM 913 O O . GLU A 1 115 ? 75.546 61.427 41.163 1.00 39.16 117 GLU A O 1
ATOM 919 N N . ASP A 1 116 ? 76.416 63.432 41.541 1.00 39.18 118 ASP A N 1
ATOM 920 C CA . ASP A 1 116 ? 75.871 64.016 40.362 1.00 40.43 118 ASP A CA 1
ATOM 921 C C . ASP A 1 116 ? 76.395 63.285 39.126 1.00 39.63 118 ASP A C 1
ATOM 922 O O . ASP A 1 116 ? 75.638 62.990 38.176 1.00 40.04 118 ASP A O 1
ATOM 927 N N . VAL A 1 117 ? 77.668 62.877 39.196 1.00 38.98 119 VAL A N 1
ATOM 928 C CA . VAL A 1 117 ? 78.255 62.017 38.167 1.00 38.59 119 VAL A CA 1
ATOM 929 C C . VAL A 1 117 ? 77.562 60.667 37.972 1.00 38.97 119 VAL A C 1
ATOM 930 O O . VAL A 1 117 ? 77.211 60.290 36.851 1.00 37.65 119 VAL A O 1
ATOM 934 N N . LYS A 1 118 ? 77.441 59.907 39.056 1.00 41.00 120 LYS A N 1
ATOM 935 C CA . LYS A 1 118 ? 76.783 58.613 39.004 1.00 43.99 120 LYS A CA 1
ATOM 936 C C . LYS A 1 118 ? 75.332 58.780 38.404 1.00 45.28 120 LYS A C 1
ATOM 937 O O . LYS A 1 118 ? 74.861 57.892 37.702 1.00 46.11 120 LYS A O 1
ATOM 943 N N . GLU A 1 119 ? 74.681 59.920 38.606 1.00 45.38 121 GLU A N 1
ATOM 944 C CA . GLU A 1 119 ? 73.337 60.093 38.039 1.00 47.24 121 GLU A CA 1
ATOM 945 C C . GLU A 1 119 ? 73.330 60.556 36.564 1.00 45.84 121 GLU A C 1
ATOM 946 O O . GLU A 1 119 ? 72.688 59.907 35.737 1.00 43.59 121 GLU A O 1
ATOM 952 N N . LYS A 1 120 ? 74.143 61.574 36.199 1.00 45.73 122 LYS A N 1
ATOM 953 C CA . LYS A 1 120 ? 74.103 62.084 34.785 1.00 44.37 122 LYS A CA 1
ATOM 954 C C . LYS A 1 120 ? 74.661 61.069 33.845 1.00 44.70 122 LYS A C 1
ATOM 955 O O . LYS A 1 120 ? 74.241 60.983 32.711 1.00 45.50 122 LYS A O 1
ATOM 961 N N . ILE A 1 121 ? 75.590 60.272 34.329 1.00 45.15 123 ILE A N 1
ATOM 962 C CA . ILE A 1 121 ? 76.251 59.340 33.472 1.00 46.11 123 ILE A CA 1
ATOM 963 C C . ILE A 1 121 ? 75.280 58.268 32.973 1.00 47.91 123 ILE A C 1
ATOM 964 O O . ILE A 1 121 ? 75.547 57.601 31.958 1.00 48.79 123 ILE A O 1
ATOM 969 N N . ARG A 1 122 ? 74.181 58.077 33.702 1.00 49.27 124 ARG A N 1
ATOM 970 C CA . ARG A 1 122 ? 73.189 57.050 33.351 1.00 51.87 124 ARG A CA 1
ATOM 971 C C . ARG A 1 122 ? 72.618 57.364 31.947 1.00 51.28 124 ARG A C 1
ATOM 972 O O . ARG A 1 122 ? 72.291 56.483 31.196 1.00 51.02 124 ARG A O 1
ATOM 980 N N . SER A 1 123 ? 72.613 58.629 31.565 1.00 50.66 125 SER A N 1
ATOM 981 C CA . SER A 1 123 ? 72.174 58.939 30.231 1.00 50.47 125 SER A CA 1
ATOM 982 C C . SER A 1 123 ? 73.246 59.526 29.318 1.00 49.07 125 SER A C 1
ATOM 983 O O . SER A 1 123 ? 72.930 60.365 28.488 1.00 49.17 125 SER A O 1
ATOM 986 N N . LEU A 1 124 ? 74.497 59.042 29.470 1.00 47.13 126 LEU A N 1
ATOM 987 C CA . LEU A 1 124 ? 75.626 59.392 28.584 1.00 43.12 126 LEU A CA 1
ATOM 988 C C . LEU A 1 124 ? 76.006 58.259 27.633 1.00 41.63 126 LEU A C 1
ATOM 989 O O . LEU A 1 124 ? 76.109 57.124 28.027 1.00 38.90 126 LEU A O 1
ATOM 994 N N . THR A 1 125 ? 76.267 58.591 26.386 1.00 40.71 127 THR A N 1
ATOM 995 C CA . THR A 1 125 ? 76.858 57.635 25.494 1.00 40.08 127 THR A CA 1
ATOM 996 C C . THR A 1 125 ? 78.191 58.148 24.982 1.00 39.61 127 THR A C 1
ATOM 997 O O . THR A 1 125 ? 78.248 59.196 24.325 1.00 39.37 127 THR A O 1
ATOM 1001 N N . ILE A 1 126 ? 79.251 57.381 25.218 1.00 38.91 128 ILE A N 1
ATOM 1002 C CA . ILE A 1 126 ? 80.549 57.714 24.645 1.00 37.67 128 ILE A CA 1
ATOM 1003 C C . ILE A 1 126 ? 80.687 56.940 23.357 1.00 38.99 128 ILE A C 1
ATOM 1004 O O . ILE A 1 126 ? 80.598 55.691 23.384 1.00 38.38 128 ILE A O 1
ATOM 1009 N N . VAL A 1 127 ? 80.919 57.640 22.236 1.00 39.82 129 VAL A N 1
ATOM 1010 C CA . VAL A 1 127 ? 81.042 56.937 20.918 1.00 41.71 129 VAL A CA 1
ATOM 1011 C C . VAL A 1 127 ? 82.454 56.857 20.364 1.00 43.13 129 VAL A C 1
ATOM 1012 O O . VAL A 1 127 ? 83.225 57.804 20.470 1.00 42.13 129 VAL A O 1
ATOM 1016 N N . GLU A 1 128 ? 82.775 55.752 19.721 1.00 44.97 130 GLU A N 1
ATOM 1017 C CA . GLU A 1 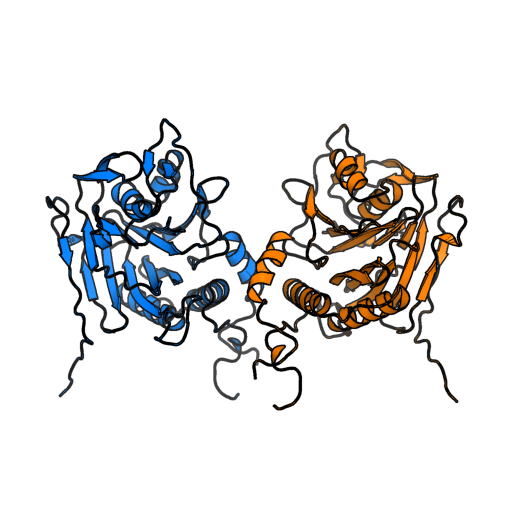128 ? 84.051 55.580 19.068 1.00 48.42 130 GLU A CA 1
ATOM 1018 C C . GLU A 1 128 ? 84.299 56.622 17.981 1.00 47.57 130 GLU A C 1
ATOM 1019 O O . GLU A 1 128 ? 83.690 56.583 16.979 1.00 46.92 130 GLU A O 1
ATOM 1025 N N . LYS A 1 129 ? 85.234 57.533 18.175 1.00 49.07 131 LYS A N 1
ATOM 1026 C CA . LYS A 1 129 ? 85.547 58.522 17.194 1.00 51.94 131 LYS A CA 1
ATOM 1027 C C . LYS A 1 129 ? 87.019 58.926 17.408 1.00 52.21 131 LYS A C 1
ATOM 1028 O O . LYS A 1 129 ? 87.468 59.075 18.555 1.00 52.37 131 LYS A O 1
ATOM 1034 N N . LYS A 1 130 ? 87.768 59.097 16.319 1.00 51.16 132 LYS A N 1
ATOM 1035 C CA . LYS A 1 130 ? 89.185 59.428 16.384 1.00 52.20 132 LYS A CA 1
ATOM 1036 C C . LYS A 1 130 ? 89.512 60.815 16.932 1.00 51.15 132 LYS A C 1
ATOM 1037 O O . LYS A 1 130 ? 88.801 61.809 16.681 1.00 50.90 132 LYS A O 1
ATOM 1043 N N . LEU A 1 131 ? 90.634 60.908 17.619 1.00 49.22 133 LEU A N 1
ATOM 1044 C CA . LEU A 1 131 ? 91.204 62.185 17.756 1.00 49.43 133 LEU A CA 1
ATOM 1045 C C . LEU A 1 131 ? 92.035 62.434 16.467 1.00 51.34 133 LEU A C 1
ATOM 1046 O O . LEU A 1 131 ? 92.964 61.682 16.197 1.00 51.24 133 LEU A O 1
ATOM 1051 N N . ASP A 1 132 ? 91.735 63.484 15.692 1.00 52.94 134 ASP A N 1
ATOM 1052 C CA . ASP A 1 132 ? 92.452 63.704 14.421 1.00 55.38 134 ASP A CA 1
ATOM 1053 C C . ASP A 1 132 ? 93.926 63.838 14.570 1.00 55.13 134 ASP A C 1
ATOM 1054 O O . ASP A 1 132 ? 94.684 63.258 13.798 1.00 54.71 134 ASP A O 1
ATOM 1059 N N . LEU A 1 133 ? 94.341 64.624 15.553 1.00 55.72 135 LEU A N 1
ATOM 1060 C CA . LEU A 1 133 ? 95.759 64.857 15.725 1.00 56.42 135 LEU A CA 1
ATOM 1061 C C . LEU A 1 133 ? 96.561 63.561 15.680 1.00 55.93 135 LEU A C 1
ATOM 1062 O O . LEU A 1 133 ? 97.675 63.559 15.164 1.00 56.47 135 LEU A O 1
ATOM 1067 N N . LEU A 1 134 ? 95.974 62.473 16.186 1.00 55.08 136 LEU A N 1
ATOM 1068 C CA . LEU A 1 134 ? 96.704 61.257 16.415 1.00 54.64 136 LEU A CA 1
ATOM 1069 C C . LEU A 1 134 ? 96.206 60.165 15.520 1.00 54.56 136 LEU A C 1
ATOM 1070 O O . LEU A 1 134 ? 96.770 59.092 15.481 1.00 54.35 136 LEU A O 1
ATOM 1075 N N . ASP A 1 135 ? 95.145 60.454 14.791 1.00 54.56 137 ASP A N 1
ATOM 1076 C CA . ASP A 1 135 ? 94.538 59.490 13.874 1.00 54.67 137 ASP A CA 1
ATOM 1077 C C . ASP A 1 135 ? 94.237 58.154 14.542 1.00 53.34 137 ASP A C 1
ATOM 1078 O O . ASP A 1 135 ? 94.580 57.094 13.971 1.00 54.57 137 ASP A O 1
ATOM 1083 N N . THR A 1 136 ? 93.618 58.199 15.742 1.00 50.41 138 THR A N 1
ATOM 1084 C CA . THR A 1 136 ? 93.253 57.009 16.517 1.00 46.16 138 THR A CA 1
ATOM 1085 C C . THR A 1 136 ? 92.159 57.339 17.560 1.00 43.92 138 THR A C 1
ATOM 1086 O O . THR A 1 136 ? 92.015 58.473 17.999 1.00 44.43 138 THR A O 1
ATOM 1090 N N . VAL A 1 137 ? 91.360 56.371 17.954 1.00 39.86 139 VAL A N 1
ATOM 1091 C CA . VAL A 1 137 ? 90.363 56.585 18.956 1.00 37.22 139 VAL A CA 1
ATOM 1092 C C . VAL A 1 137 ? 91.133 56.451 20.306 1.00 38.68 139 VAL A C 1
ATOM 1093 O O . VAL A 1 137 ? 91.723 55.389 20.553 1.00 39.54 139 VAL A O 1
ATOM 1097 N N . LEU A 1 138 ? 91.150 57.473 21.162 1.00 36.24 140 LEU A N 1
ATOM 1098 C CA . LEU A 1 138 ? 91.860 57.359 22.446 1.00 35.45 140 LEU A CA 1
ATOM 1099 C C . LEU A 1 138 ? 91.257 56.296 23.353 1.00 33.87 140 LEU A C 1
ATOM 1100 O O . LEU A 1 138 ? 90.044 56.253 23.581 1.00 33.51 140 LEU A O 1
ATOM 1105 N N . PRO A 1 139 ? 92.074 55.351 23.799 1.00 32.59 141 PRO A N 1
ATOM 1106 C CA . PRO A 1 139 ? 91.520 54.451 24.834 1.00 32.12 141 PRO A CA 1
ATOM 1107 C C . PRO A 1 139 ? 91.761 55.039 26.237 1.00 33.22 141 PRO A C 1
ATOM 1108 O O . PRO A 1 139 ? 92.892 55.314 26.588 1.00 35.12 141 PRO A O 1
ATOM 1112 N N . LEU A 1 140 ? 90.710 55.301 27.011 1.00 32.40 142 LEU A N 1
ATOM 1113 C CA . LEU A 1 140 ? 90.862 56.155 28.185 1.00 31.11 142 LEU A CA 1
ATOM 1114 C C . LEU A 1 140 ? 90.082 55.545 29.234 1.00 31.14 142 LEU A C 1
ATOM 1115 O O . LEU A 1 140 ? 89.206 54.764 28.919 1.00 31.08 142 LEU A O 1
ATOM 1120 N N . HIS A 1 141 ? 90.447 55.845 30.494 1.00 31.30 143 HIS A N 1
ATOM 1121 C CA . HIS A 1 141 ? 89.571 55.614 31.664 1.00 30.30 143 HIS A CA 1
ATOM 1122 C C . HIS A 1 141 ? 89.824 56.724 32.681 1.00 29.69 143 HIS A C 1
ATOM 1123 O O . HIS A 1 141 ? 90.729 57.502 32.476 1.00 29.04 143 HIS A O 1
ATOM 1130 N N . TRP A 1 142 ? 89.003 56.868 33.721 1.00 28.84 144 TRP A N 1
ATOM 1131 C CA . TRP A 1 142 ? 88.972 58.132 34.436 1.00 27.83 144 TRP A CA 1
ATOM 1132 C C . TRP A 1 142 ? 88.903 57.932 35.947 1.00 28.32 144 TRP A C 1
ATOM 1133 O O . TRP A 1 142 ? 88.245 57.005 36.435 1.00 29.45 144 TRP A O 1
ATOM 1144 N N . ILE A 1 143 ? 89.549 58.808 36.696 1.00 27.26 145 ILE A N 1
ATOM 1145 C CA . ILE A 1 143 ? 89.494 58.741 38.108 1.00 25.70 145 ILE A CA 1
ATOM 1146 C C . ILE A 1 143 ? 88.931 60.046 38.527 1.00 27.16 145 ILE A C 1
ATOM 1147 O O . ILE A 1 143 ? 89.223 61.073 37.904 1.00 26.73 145 ILE A O 1
ATOM 1152 N N . LEU A 1 144 ? 88.057 60.032 39.540 1.00 28.80 146 LEU A N 1
ATOM 1153 C CA . LEU A 1 144 ? 87.474 61.266 39.987 1.00 28.45 146 LEU A CA 1
ATOM 1154 C C . LEU A 1 144 ? 87.327 61.320 41.451 1.00 29.50 146 LEU A C 1
ATOM 1155 O O . LEU A 1 144 ? 87.172 60.302 42.126 1.00 31.26 146 LEU A O 1
ATOM 1160 N N . SER A 1 145 ? 87.153 62.528 41.907 1.00 30.93 147 SER A N 1
ATOM 1161 C CA . SER A 1 145 ? 87.341 62.954 43.276 1.00 33.56 147 SER A CA 1
ATOM 1162 C C . SER A 1 145 ? 86.383 64.117 43.496 1.00 34.04 147 SER A C 1
ATOM 1163 O O . SER A 1 145 ? 86.203 64.945 42.557 1.00 32.99 147 SER A O 1
ATOM 1166 N N . ASP A 1 146 ? 85.952 64.304 44.740 1.00 34.69 148 ASP A N 1
ATOM 1167 C CA . ASP A 1 146 ? 85.263 65.554 45.130 1.00 36.33 148 ASP A CA 1
ATOM 1168 C C . ASP A 1 146 ? 85.529 65.958 46.613 1.00 35.72 148 ASP A C 1
ATOM 1169 O O . ASP A 1 146 ? 86.394 65.451 47.230 1.00 33.04 148 ASP A O 1
ATOM 1174 N N . ARG A 1 147 ? 84.764 66.898 47.140 1.00 38.27 149 ARG A N 1
ATOM 1175 C CA . ARG A 1 147 ? 84.979 67.443 48.470 1.00 40.11 149 ARG A CA 1
ATOM 1176 C C . ARG A 1 147 ? 84.488 66.460 49.570 1.00 39.70 149 ARG A C 1
ATOM 1177 O O . ARG A 1 147 ? 84.710 66.722 50.738 1.00 39.93 149 ARG A O 1
ATOM 1185 N N . THR A 1 148 ? 83.879 65.329 49.203 1.00 39.44 150 THR A N 1
ATOM 1186 C CA . THR A 1 148 ? 83.429 64.332 50.203 1.00 39.01 150 THR A CA 1
ATOM 1187 C C . THR A 1 148 ? 84.558 63.429 50.570 1.00 39.25 150 THR A C 1
ATOM 1188 O O . THR A 1 148 ? 84.526 62.751 51.607 1.00 40.49 150 THR A O 1
ATOM 1192 N N . GLY A 1 149 ? 85.594 63.416 49.743 1.00 38.19 151 GLY A N 1
ATOM 1193 C CA . GLY A 1 149 ? 86.683 62.475 49.952 1.00 37.86 151 GLY A CA 1
ATOM 1194 C C . GLY A 1 149 ? 86.372 61.103 49.379 1.00 37.95 151 GLY A C 1
ATOM 1195 O O . GLY A 1 149 ? 87.165 60.252 49.498 1.00 38.71 151 GLY A O 1
ATOM 1196 N N . ARG A 1 150 ? 85.254 60.870 48.716 1.00 37.20 152 ARG A N 1
ATOM 1197 C CA . ARG A 1 150 ? 85.136 59.631 47.997 1.00 38.20 152 ARG A CA 1
ATOM 1198 C C . ARG A 1 150 ? 85.850 59.700 46.619 1.00 36.91 152 ARG A C 1
ATOM 1199 O O . ARG A 1 150 ? 86.123 60.804 46.095 1.00 31.99 152 ARG A O 1
ATOM 1207 N N . ASN A 1 151 ? 86.077 58.528 46.010 1.00 33.98 153 ASN A N 1
ATOM 1208 C CA . ASN A 1 151 ? 86.759 58.516 44.727 1.00 34.72 153 ASN A CA 1
ATOM 1209 C C . ASN A 1 151 ? 86.029 57.540 43.822 1.00 35.04 153 ASN A C 1
ATOM 1210 O O . ASN A 1 151 ? 85.544 56.508 44.298 1.00 35.54 153 ASN A O 1
ATOM 1215 N N . LEU A 1 152 ? 86.080 57.767 42.519 1.00 33.84 154 LEU A N 1
ATOM 1216 C CA . LEU A 1 152 ? 85.484 56.822 41.627 1.00 32.83 154 LEU A CA 1
ATOM 1217 C C . LEU A 1 152 ? 86.447 56.550 40.512 1.00 32.78 154 LEU A C 1
ATOM 1218 O O . LEU A 1 152 ? 87.248 57.415 40.136 1.00 33.46 154 LEU A O 1
ATOM 1223 N N . THR A 1 153 ? 86.376 55.378 39.941 1.00 31.46 155 THR A N 1
ATOM 1224 C CA . THR A 1 153 ? 87.045 55.159 38.692 1.00 31.40 155 THR A CA 1
ATOM 1225 C C . THR A 1 153 ? 85.954 54.675 37.707 1.00 32.32 155 THR A C 1
ATOM 1226 O O . THR A 1 153 ? 85.050 53.856 38.062 1.00 31.87 155 THR A O 1
ATOM 1230 N N . ILE A 1 154 ? 86.026 55.175 36.477 1.00 32.33 156 ILE A N 1
ATOM 1231 C CA . ILE A 1 154 ? 84.997 54.911 35.475 1.00 31.58 156 ILE A CA 1
ATOM 1232 C C . ILE A 1 154 ? 85.765 54.379 34.282 1.00 32.95 156 ILE A C 1
ATOM 1233 O O . ILE A 1 154 ? 86.780 54.984 33.857 1.00 33.60 156 ILE A O 1
ATOM 1238 N N . GLU A 1 155 ? 85.314 53.261 33.746 1.00 32.76 157 GLU A N 1
ATOM 1239 C CA . GLU A 1 155 ? 86.028 52.551 32.689 1.00 33.40 157 GLU A CA 1
ATOM 1240 C C . GLU A 1 155 ? 85.078 52.192 31.609 1.00 34.93 157 GLU A C 1
ATOM 1241 O O . GLU A 1 155 ? 84.017 51.593 31.885 1.00 34.99 157 GLU A O 1
ATOM 1247 N N . PRO A 1 156 ? 85.385 52.612 30.369 1.00 36.60 158 PRO A N 1
ATOM 1248 C CA . PRO A 1 156 ? 84.447 52.286 29.264 1.00 36.42 158 PRO A CA 1
ATOM 1249 C C . PRO A 1 156 ? 84.663 50.863 28.769 1.00 37.63 158 PRO A C 1
ATOM 1250 O O . PRO A 1 156 ? 85.659 50.572 28.171 1.00 39.29 158 PRO A O 1
ATOM 1254 N N . ARG A 1 157 ? 83.736 49.966 28.970 1.00 40.45 159 ARG A N 1
ATOM 1255 C CA . ARG A 1 157 ? 83.975 48.571 28.588 1.00 43.82 159 ARG A CA 1
ATOM 1256 C C . ARG A 1 157 ? 83.004 48.136 27.465 1.00 46.97 159 ARG A C 1
ATOM 1257 O O . ARG A 1 157 ? 82.040 48.853 27.138 1.00 47.58 159 ARG A O 1
ATOM 1265 N N . ALA A 1 158 ? 83.257 46.954 26.901 1.00 50.64 160 ALA A N 1
ATOM 1266 C CA . ALA A 1 158 ? 82.364 46.269 25.921 1.00 53.95 160 ALA A CA 1
ATOM 1267 C C . ALA A 1 158 ? 80.911 46.308 26.367 1.00 55.18 160 ALA A C 1
ATOM 1268 O O . ALA A 1 158 ? 79.985 46.650 25.605 1.00 55.04 160 ALA A O 1
ATOM 1270 N N . ASP A 1 159 ? 80.743 46.027 27.647 1.00 57.28 161 ASP A N 1
ATOM 1271 C CA . ASP A 1 159 ? 79.457 46.065 28.302 1.00 59.43 161 ASP A CA 1
ATOM 1272 C C . ASP A 1 159 ? 78.876 47.387 28.782 1.00 58.76 161 ASP A C 1
ATOM 1273 O O . ASP A 1 159 ? 78.008 47.351 29.656 1.00 60.10 161 ASP A O 1
ATOM 1278 N N . GLY A 1 160 ? 79.364 48.547 28.314 1.00 57.29 162 GLY A N 1
ATOM 1279 C CA . GLY A 1 160 ? 78.991 49.876 28.919 1.00 54.53 162 GLY A CA 1
ATOM 1280 C C . GLY A 1 160 ? 80.005 50.565 29.890 1.00 51.98 162 GLY A C 1
ATOM 1281 O O . GLY A 1 160 ? 81.082 50.002 30.194 1.00 51.50 162 GLY A O 1
ATOM 1282 N N . LEU A 1 161 ? 79.664 51.782 30.326 1.00 47.57 163 LEU A N 1
ATOM 1283 C CA . LEU A 1 161 ? 80.406 52.499 31.342 1.00 45.12 163 LEU A CA 1
ATOM 1284 C C . LEU A 1 161 ? 80.398 51.843 32.686 1.00 43.30 163 LEU A C 1
ATOM 1285 O O . LEU A 1 161 ? 79.363 51.765 33.269 1.00 44.25 163 LEU A O 1
ATOM 1290 N N . LYS A 1 162 ? 81.528 51.340 33.186 1.00 41.83 164 LYS A N 1
ATOM 1291 C CA . LYS A 1 162 ? 81.551 50.767 34.534 1.00 39.73 164 LYS A CA 1
ATOM 1292 C C . LYS A 1 162 ? 82.020 51.799 35.558 1.00 37.63 164 LYS A C 1
ATOM 1293 O O . LYS A 1 162 ? 82.975 52.536 35.327 1.00 36.28 164 LYS A O 1
ATOM 1299 N N . VAL A 1 163 ? 81.321 51.865 36.692 1.00 36.44 165 VAL A N 1
ATOM 1300 C CA . VAL A 1 163 ? 81.637 52.813 37.693 1.00 36.55 165 VAL A CA 1
ATOM 1301 C C . VAL A 1 163 ? 82.069 52.072 38.940 1.00 37.29 165 VAL A C 1
ATOM 1302 O O . VAL A 1 163 ? 81.361 51.245 39.391 1.00 38.60 165 VAL A O 1
ATOM 1306 N N . TYR A 1 164 ? 83.235 52.365 39.503 1.00 36.50 166 TYR A N 1
ATOM 1307 C CA . TYR A 1 164 ? 83.635 51.709 40.737 1.00 35.70 166 TYR A CA 1
ATOM 1308 C C . TYR A 1 164 ? 83.928 52.704 41.822 1.00 36.10 166 TYR A C 1
ATOM 1309 O O . TYR A 1 164 ? 84.538 53.758 41.550 1.00 36.07 166 TYR A O 1
ATOM 1318 N N . ASP A 1 165 ? 83.497 52.393 43.048 1.00 36.44 167 ASP A N 1
ATOM 1319 C CA . ASP A 1 165 ? 84.068 53.067 44.221 1.00 38.44 167 ASP A CA 1
ATOM 1320 C C . ASP A 1 165 ? 85.572 52.764 44.241 1.00 37.40 167 ASP A C 1
ATOM 1321 O O . ASP A 1 165 ? 85.971 51.623 44.222 1.00 38.59 167 ASP A O 1
ATOM 1326 N N . ASN A 1 166 ? 86.440 53.756 44.243 1.00 36.61 168 ASN A N 1
ATOM 1327 C CA . ASN A 1 166 ? 87.881 53.427 44.202 1.00 35.41 168 ASN A CA 1
ATOM 1328 C C . ASN A 1 166 ? 88.413 53.621 45.640 1.00 34.28 168 ASN A C 1
ATOM 1329 O O . ASN A 1 166 ? 88.759 54.703 46.043 1.00 33.86 168 ASN A O 1
ATOM 1334 N N . GLN A 1 167 ? 88.436 52.565 46.412 1.00 34.93 169 GLN A N 1
ATOM 1335 C CA . GLN A 1 167 ? 88.878 52.636 47.850 1.00 36.38 169 GLN A CA 1
ATOM 1336 C C . GLN A 1 167 ? 90.340 53.050 48.030 1.00 34.01 169 GLN A C 1
ATOM 1337 O O . GLN A 1 167 ? 90.654 53.946 48.846 1.00 34.63 169 GLN A O 1
ATOM 1343 N N . PRO A 1 168 ? 91.249 52.418 47.280 1.00 31.30 170 PRO A N 1
ATOM 1344 C CA . PRO A 1 168 ? 92.620 52.808 47.416 1.00 29.30 170 PRO A CA 1
ATOM 1345 C C . PRO A 1 168 ? 92.844 54.223 46.951 1.00 29.11 170 PRO A C 1
ATOM 1346 O O . PRO A 1 168 ? 93.881 54.843 47.308 1.00 29.19 170 PRO A O 1
ATOM 1350 N N . GLY A 1 169 ? 91.961 54.799 46.133 1.00 27.14 171 GLY A N 1
ATOM 1351 C CA . GLY A 1 169 ? 92.336 56.095 45.631 1.00 25.77 171 GLY A CA 1
ATOM 1352 C C . GLY A 1 169 ? 93.598 56.087 44.754 1.00 27.47 171 GLY A C 1
ATOM 1353 O O . GLY A 1 169 ? 94.429 57.047 44.852 1.00 27.87 171 GLY A O 1
ATOM 1354 N N . VAL A 1 170 ? 93.723 55.061 43.880 1.00 25.36 172 VAL A N 1
ATOM 1355 C CA . VAL A 1 170 ? 94.831 54.976 42.913 1.00 25.89 172 VAL A CA 1
ATOM 1356 C C . VAL A 1 170 ? 94.336 54.463 41.557 1.00 26.58 172 VAL A C 1
ATOM 1357 O O . VAL A 1 170 ? 93.433 53.671 41.551 1.00 27.85 172 VAL A O 1
ATOM 1361 N N . MET A 1 171 ? 94.859 54.936 40.428 1.00 26.58 173 MET A N 1
ATOM 1362 C CA . MET A 1 171 ? 94.585 54.251 39.162 1.00 27.53 173 MET A CA 1
ATOM 1363 C C . MET A 1 171 ? 95.830 54.462 38.239 1.00 27.62 173 MET A C 1
ATOM 1364 O O . MET A 1 171 ? 96.428 55.512 38.296 1.00 28.43 173 MET A O 1
ATOM 1369 N N . THR A 1 172 ? 96.218 53.473 37.449 1.00 26.52 174 THR A N 1
ATOM 1370 C CA . THR A 1 172 ? 97.217 53.684 36.424 1.00 26.54 174 THR A CA 1
ATOM 1371 C C . THR A 1 172 ? 96.562 53.431 35.050 1.00 28.17 174 THR A C 1
ATOM 1372 O O . THR A 1 172 ? 95.704 54.167 34.626 1.00 28.00 174 THR A O 1
ATOM 1376 N N . ASN A 1 173 ? 96.874 52.330 34.408 1.00 28.78 175 ASN A N 1
ATOM 1377 C CA . ASN A 1 173 ? 96.370 52.078 33.079 1.00 28.96 175 ASN A CA 1
ATOM 1378 C C . ASN A 1 173 ? 95.747 50.691 33.056 1.00 30.28 175 ASN A C 1
ATOM 1379 O O . ASN A 1 173 ? 95.161 50.245 34.043 1.00 31.03 175 ASN A O 1
ATOM 1384 N N . SER A 1 174 ? 95.944 49.952 31.968 1.00 32.06 176 SER A N 1
ATOM 1385 C CA . SER A 1 174 ? 95.377 48.616 31.837 1.00 32.49 176 SER A CA 1
ATOM 1386 C C . SER A 1 174 ? 96.160 47.658 32.680 1.00 32.69 176 SER A C 1
ATOM 1387 O O . SER A 1 174 ? 97.368 47.895 32.977 1.00 32.28 176 SER A O 1
ATOM 1390 N N . PRO A 1 175 ? 95.539 46.505 32.997 1.00 33.71 177 PRO A N 1
ATOM 1391 C CA . PRO A 1 175 ? 94.106 46.097 32.706 1.00 33.01 177 PRO A CA 1
ATOM 1392 C C . PRO A 1 175 ? 93.048 46.773 33.596 1.00 32.70 177 PRO A C 1
ATOM 1393 O O . PRO A 1 175 ? 93.271 47.849 34.106 1.00 31.61 177 PRO A O 1
ATOM 1397 N N . ASP A 1 176 ? 91.883 46.131 33.757 1.00 32.83 178 ASP A N 1
ATOM 1398 C CA . ASP A 1 176 ? 90.719 46.789 34.330 1.00 31.27 178 ASP A CA 1
ATOM 1399 C C . ASP A 1 176 ? 90.860 47.020 35.813 1.00 31.70 178 ASP A C 1
ATOM 1400 O O . ASP A 1 176 ? 91.802 46.518 36.448 1.00 29.80 178 ASP A O 1
ATOM 1405 N N . PHE A 1 177 ? 89.958 47.834 36.378 1.00 31.47 179 PHE A N 1
ATOM 1406 C CA . PHE A 1 177 ? 90.189 48.286 37.732 1.00 31.35 179 PHE A CA 1
ATOM 1407 C C . PHE A 1 177 ? 90.162 47.127 38.728 1.00 32.22 179 PHE A C 1
ATOM 1408 O O . PHE A 1 177 ? 91.042 47.036 39.609 1.00 31.96 179 PHE A O 1
ATOM 1416 N N . ILE A 1 178 ? 89.196 46.213 38.602 1.00 32.65 180 ILE A N 1
ATOM 1417 C CA . ILE A 1 178 ? 89.073 45.188 39.636 1.00 32.21 180 ILE A CA 1
ATOM 1418 C C . ILE A 1 178 ? 90.322 44.271 39.588 1.00 32.47 180 ILE A C 1
ATOM 1419 O O . ILE A 1 178 ? 90.795 43.723 40.629 1.00 31.41 180 ILE A O 1
ATOM 1424 N N . TRP A 1 179 ? 90.850 44.081 38.365 1.00 31.28 181 TRP A N 1
ATOM 1425 C CA . TRP A 1 179 ? 92.173 43.379 38.198 1.00 29.83 181 TRP A CA 1
ATOM 1426 C C . TRP A 1 179 ? 93.283 43.843 39.182 1.00 28.24 181 TRP A C 1
ATOM 1427 O O . TRP A 1 179 ? 93.883 43.010 39.826 1.00 29.46 181 TRP A O 1
ATOM 1438 N N . HIS A 1 180 ? 93.582 45.131 39.175 1.00 28.25 182 HIS A N 1
ATOM 1439 C CA . HIS A 1 180 ? 94.542 45.833 40.024 1.00 30.18 182 HIS A CA 1
ATOM 1440 C C . HIS A 1 180 ? 94.236 45.732 41.524 1.00 30.14 182 HIS A C 1
ATOM 1441 O O . HIS A 1 180 ? 95.077 45.418 42.314 1.00 29.05 182 HIS A O 1
ATOM 1448 N N . VAL A 1 181 ? 93.007 46.047 41.896 1.00 31.89 183 VAL A N 1
ATOM 1449 C CA . VAL A 1 181 ? 92.633 45.960 43.276 1.00 32.81 183 VAL A CA 1
ATOM 1450 C C . VAL A 1 181 ? 92.849 44.512 43.746 1.00 32.68 183 VAL A C 1
ATOM 1451 O O . VAL A 1 181 ? 93.393 44.269 44.839 1.00 33.94 183 VAL A O 1
ATOM 1455 N N . THR A 1 182 ? 92.477 43.547 42.926 1.00 31.74 184 THR A N 1
ATOM 1456 C CA . THR A 1 182 ? 92.757 42.160 43.263 1.00 31.55 184 THR A CA 1
ATOM 1457 C C . THR A 1 182 ? 94.255 41.872 43.374 1.00 31.82 184 THR A C 1
ATOM 1458 O O . THR A 1 182 ? 94.720 41.144 44.323 1.00 31.82 184 THR A O 1
ATOM 1462 N N . ASN A 1 183 ? 95.020 42.431 42.446 1.00 30.17 185 ASN A N 1
ATOM 1463 C CA . ASN A 1 183 ? 96.454 42.124 42.433 1.00 29.45 185 ASN A CA 1
ATOM 1464 C C . ASN A 1 183 ? 97.096 42.660 43.728 1.00 30.30 185 ASN A C 1
ATOM 1465 O O . ASN A 1 183 ? 98.093 42.169 44.117 1.00 29.40 185 ASN A O 1
ATOM 1470 N N . LEU A 1 184 ? 96.497 43.663 44.420 1.00 31.32 186 LEU A N 1
ATOM 1471 C CA . LEU A 1 184 ? 97.160 44.227 45.572 1.00 31.57 186 LEU A CA 1
ATOM 1472 C C . LEU A 1 184 ? 97.344 43.187 46.640 1.00 32.56 186 LEU A C 1
ATOM 1473 O O . LEU A 1 184 ? 98.172 43.343 47.496 1.00 32.37 186 LEU A O 1
ATOM 1478 N N . GLN A 1 185 ? 96.536 42.129 46.602 1.00 36.05 187 GLN A N 1
ATOM 1479 C CA . GLN A 1 185 ? 96.585 41.074 47.613 1.00 37.61 187 GLN A CA 1
ATOM 1480 C C . GLN A 1 185 ? 97.941 40.353 47.581 1.00 38.14 187 GLN A C 1
ATOM 1481 O O . GLN A 1 185 ? 98.353 39.792 48.596 1.00 40.12 187 GLN A O 1
ATOM 1487 N N . GLN A 1 186 ? 98.684 40.376 46.474 1.00 36.39 188 GLN A N 1
ATOM 1488 C CA . GLN A 1 186 ? 99.966 39.687 46.471 1.00 34.56 188 GLN A CA 1
ATOM 1489 C C . GLN A 1 186 ? 101.007 40.495 47.265 1.00 34.13 188 GLN A C 1
ATOM 1490 O O . GLN A 1 186 ? 102.127 40.033 47.519 1.00 32.13 188 GLN A O 1
ATOM 1496 N N . TYR A 1 187 ? 100.693 41.763 47.554 1.00 34.09 189 TYR A N 1
ATOM 1497 C CA . TYR A 1 187 ? 101.734 42.697 48.030 1.00 33.72 189 TYR A CA 1
ATOM 1498 C C . TYR A 1 187 ? 101.588 43.230 49.450 1.00 33.48 189 TYR A C 1
ATOM 1499 O O . TYR A 1 187 ? 102.273 44.212 49.842 1.00 32.75 189 TYR A O 1
ATOM 1508 N N . THR A 1 188 ? 100.712 42.583 50.221 1.00 34.19 190 THR A N 1
ATOM 1509 C CA . THR A 1 188 ? 100.308 43.051 51.570 1.00 35.37 190 THR A CA 1
ATOM 1510 C C . THR A 1 188 ? 101.500 42.775 52.547 1.00 35.99 190 THR A C 1
ATOM 1511 O O . THR A 1 188 ? 101.632 43.377 53.591 1.00 35.75 190 THR A O 1
ATOM 1515 N N . GLY A 1 189 ? 102.465 41.966 52.118 1.00 36.31 191 GLY A N 1
ATOM 1516 C CA . GLY A 1 189 ? 103.613 41.736 52.965 1.00 35.09 191 GLY A CA 1
ATOM 1517 C C . GLY A 1 189 ? 104.590 42.842 52.869 1.00 37.10 191 GLY A C 1
ATOM 1518 O O . GLY A 1 189 ? 105.510 42.856 53.656 1.00 37.79 191 GLY A O 1
ATOM 1519 N N . ILE A 1 190 ? 104.479 43.773 51.900 1.00 36.63 192 ILE A N 1
ATOM 1520 C CA . ILE A 1 190 ? 105.469 44.840 51.900 1.00 35.59 192 ILE A CA 1
ATOM 1521 C C . ILE A 1 190 ? 105.266 45.845 53.099 1.00 36.10 192 ILE A C 1
ATOM 1522 O O . ILE A 1 190 ? 104.124 46.385 53.276 1.00 35.25 192 ILE A O 1
ATOM 1527 N N . ARG A 1 191 ? 106.318 46.210 53.827 1.00 34.58 193 ARG A N 1
ATOM 1528 C CA . ARG A 1 191 ? 106.030 47.079 54.938 1.00 39.24 193 ARG A CA 1
ATOM 1529 C C . ARG A 1 191 ? 107.248 47.909 55.353 1.00 38.13 193 ARG A C 1
ATOM 1530 O O . ARG A 1 191 ? 108.321 47.520 55.090 1.00 39.24 193 ARG A O 1
ATOM 1538 N N . PRO A 1 192 ? 107.071 49.091 55.958 1.00 38.10 194 PRO A N 1
ATOM 1539 C CA . PRO A 1 192 ? 108.122 50.065 56.222 1.00 37.90 194 PRO A CA 1
ATOM 1540 C C . PRO A 1 192 ? 109.283 49.589 57.166 1.00 39.56 194 PRO A C 1
ATOM 1541 O O . PRO A 1 192 ? 110.439 50.000 57.031 1.00 37.73 194 PRO A O 1
ATOM 1545 N N . LYS A 1 193 ? 108.950 48.753 58.127 1.00 42.10 195 LYS A N 1
ATOM 1546 C CA . LYS A 1 193 ? 109.838 48.324 59.164 1.00 46.87 195 LYS A CA 1
ATOM 1547 C C . LYS A 1 193 ? 110.139 46.872 58.915 1.00 48.85 195 LYS A C 1
ATOM 1548 O O . LYS A 1 193 ? 109.276 46.110 58.665 1.00 50.05 195 LYS A O 1
ATOM 1554 N N . GLN A 1 194 ? 111.400 46.528 58.908 1.00 53.62 196 GLN A N 1
ATOM 1555 C CA . GLN A 1 194 ? 111.877 45.165 58.912 1.00 59.62 196 GLN A CA 1
ATOM 1556 C C . GLN A 1 194 ? 111.359 44.381 60.131 1.00 63.10 196 GLN A C 1
ATOM 1557 O O . GLN A 1 194 ? 111.506 44.816 61.282 1.00 63.08 196 GLN A O 1
ATOM 1563 N N . LEU A 1 195 ? 110.715 43.259 59.835 1.00 68.07 197 LEU A N 1
ATOM 1564 C CA . LEU A 1 195 ? 110.750 42.014 60.609 1.00 74.36 197 LEU A CA 1
ATOM 1565 C C . LEU A 1 195 ? 111.648 41.877 61.892 1.00 76.03 197 LEU A C 1
ATOM 1566 O O . LEU A 1 195 ? 111.118 41.983 63.023 1.00 76.72 197 LEU A O 1
ATOM 1571 N N . GLU A 1 196 ? 112.965 41.617 61.747 1.00 78.41 198 GLU A N 1
ATOM 1572 C CA . GLU A 1 196 ? 113.919 41.792 62.911 1.00 79.93 198 GLU A CA 1
ATOM 1573 C C . GLU A 1 196 ? 115.281 42.419 62.543 1.00 81.26 198 GLU A C 1
ATOM 1574 O O . GLU A 1 196 ? 115.661 43.479 63.081 1.00 82.78 198 GLU A O 1
ATOM 1580 N N . ALA A 1 207 ? 121.257 44.051 57.724 1.00 68.02 209 ALA A N 1
ATOM 1581 C CA . ALA A 1 207 ? 121.638 45.433 58.029 1.00 66.97 209 ALA A CA 1
ATOM 1582 C C . ALA A 1 207 ? 122.636 46.068 57.010 1.00 66.28 209 ALA A C 1
ATOM 1583 O O . ALA A 1 207 ? 123.733 46.589 57.397 1.00 67.33 209 ALA A O 1
ATOM 1585 N N . PHE A 1 208 ? 122.272 46.043 55.718 1.00 62.23 210 PHE A N 1
ATOM 1586 C CA . PHE A 1 208 ? 123.032 46.856 54.755 1.00 59.46 210 PHE A CA 1
ATOM 1587 C C . PHE A 1 208 ? 122.662 48.362 54.942 1.00 58.54 210 PHE A C 1
ATOM 1588 O O . PHE A 1 208 ? 123.441 49.378 54.571 1.00 59.14 210 PHE A O 1
ATOM 1596 N N . GLY A 1 209 ? 121.438 48.508 55.445 1.00 55.78 211 GLY A N 1
ATOM 1597 C CA . GLY A 1 209 ? 120.856 49.821 55.655 1.00 52.44 211 GLY A CA 1
ATOM 1598 C C . GLY A 1 209 ? 119.419 49.681 56.025 1.00 49.47 211 GLY A C 1
ATOM 1599 O O . GLY A 1 209 ? 118.993 48.641 56.511 1.00 51.07 211 GLY A O 1
ATOM 1600 N N . GLN A 1 210 ? 118.661 50.729 55.763 1.00 45.59 212 GLN A N 1
ATOM 1601 C CA . GLN A 1 210 ? 117.237 50.714 55.983 1.00 40.23 212 GLN A CA 1
ATOM 1602 C C . GLN A 1 210 ? 116.497 50.063 54.843 1.00 37.66 212 GLN A C 1
ATOM 1603 O O . GLN A 1 210 ? 117.103 49.649 53.890 1.00 38.30 212 GLN A O 1
ATOM 1609 N N . GLY A 1 211 ? 115.192 49.909 54.961 1.00 36.20 213 GLY A N 1
ATOM 1610 C CA . GLY A 1 211 ? 114.315 49.542 53.834 1.00 33.88 213 GLY A CA 1
ATOM 1611 C C . GLY A 1 211 ? 114.072 48.098 53.552 1.00 33.49 213 GLY A C 1
ATOM 1612 O O . GLY A 1 211 ? 113.306 47.734 52.681 1.00 34.01 213 GLY A O 1
ATOM 1613 N N . LEU A 1 212 ? 114.698 47.231 54.294 1.00 34.34 214 LEU A N 1
ATOM 1614 C CA . LEU A 1 212 ? 114.453 45.805 54.097 1.00 35.67 214 LEU A CA 1
ATOM 1615 C C . LEU A 1 212 ? 112.937 45.371 54.171 1.00 36.43 214 LEU A C 1
ATOM 1616 O O . LEU A 1 212 ? 112.491 44.432 53.455 1.00 36.02 214 LEU A O 1
ATOM 1621 N N . GLY A 1 213 ? 112.115 46.013 55.028 1.00 34.79 215 GLY A N 1
ATOM 1622 C CA . GLY A 1 213 ? 110.693 45.648 54.939 1.00 34.01 215 GLY A CA 1
ATOM 1623 C C . GLY A 1 213 ? 109.999 45.861 53.567 1.00 32.87 215 GLY A C 1
ATOM 1624 O O . GLY A 1 213 ? 108.956 45.310 53.275 1.00 32.11 215 GLY A O 1
ATOM 1625 N N . THR A 1 214 ? 110.606 46.701 52.759 1.00 33.05 216 THR A N 1
ATOM 1626 C CA . THR A 1 214 ? 110.111 47.242 51.500 1.00 33.25 216 THR A CA 1
ATOM 1627 C C . THR A 1 214 ? 110.477 46.276 50.360 1.00 34.53 216 THR A C 1
ATOM 1628 O O . THR A 1 214 ? 109.958 46.363 49.261 1.00 36.02 216 THR A O 1
ATOM 1632 N N . VAL A 1 215 ? 111.282 45.270 50.651 1.00 34.18 217 VAL A N 1
ATOM 1633 C CA . VAL A 1 215 ? 111.704 44.357 49.607 1.00 36.15 217 VAL A CA 1
ATOM 1634 C C . VAL A 1 215 ? 110.450 43.732 48.973 1.00 37.15 217 VAL A C 1
ATOM 1635 O O . VAL A 1 215 ? 109.558 43.342 49.698 1.00 39.81 217 VAL A O 1
ATOM 1639 N N . GLY A 1 216 ? 110.383 43.638 47.657 1.00 35.03 218 GLY A N 1
ATOM 1640 C CA . GLY A 1 216 ? 109.193 43.171 46.987 1.00 32.15 218 GLY A CA 1
ATOM 1641 C C . GLY A 1 216 ? 108.412 44.258 46.310 1.00 32.72 218 GLY A C 1
ATOM 1642 O O . GLY A 1 216 ? 107.622 43.950 45.499 1.00 33.68 218 GLY A O 1
ATOM 1643 N N . LEU A 1 217 ? 108.565 45.526 46.696 1.00 32.28 219 LEU A N 1
ATOM 1644 C CA . LEU A 1 217 ? 107.899 46.577 46.005 1.00 32.55 219 LEU A CA 1
ATOM 1645 C C . LEU A 1 217 ? 108.368 46.539 44.543 1.00 33.57 219 LEU A C 1
ATOM 1646 O O . LEU A 1 217 ? 109.567 46.751 44.307 1.00 33.60 219 LEU A O 1
ATOM 1651 N N . PRO A 1 218 ? 107.434 46.475 43.564 1.00 33.08 220 PRO A N 1
ATOM 1652 C CA . PRO A 1 218 ? 107.750 46.453 42.128 1.00 32.88 220 PRO A CA 1
ATOM 1653 C C . PRO A 1 218 ? 108.460 47.725 41.738 1.00 31.06 220 PRO A C 1
ATOM 1654 O O . PRO A 1 218 ? 107.996 48.748 42.096 1.00 30.89 220 PRO A O 1
ATOM 1658 N N . GLY A 1 219 ? 109.580 47.639 40.997 1.00 31.16 221 GLY A N 1
ATOM 1659 C CA . GLY A 1 219 ? 110.318 48.808 40.484 1.00 30.09 221 GLY A CA 1
ATOM 1660 C C . GLY A 1 219 ? 110.111 49.185 39.033 1.00 30.48 221 GLY A C 1
ATOM 1661 O O . GLY A 1 219 ? 110.502 50.240 38.598 1.00 29.77 221 GLY A O 1
ATOM 1662 N N . ASP A 1 220 ? 109.432 48.360 38.260 1.00 31.74 222 ASP A N 1
ATOM 1663 C CA . ASP A 1 220 ? 109.361 48.634 36.801 1.00 31.24 222 ASP A CA 1
ATOM 1664 C C . ASP A 1 220 ? 108.240 49.592 36.454 1.00 31.80 222 ASP A C 1
ATOM 1665 O O . ASP A 1 220 ? 107.460 49.926 37.337 1.00 33.93 222 ASP A O 1
ATOM 1670 N N . TYR A 1 221 ? 108.122 50.005 35.198 1.00 31.70 223 TYR A N 1
ATOM 1671 C CA . TYR A 1 221 ? 107.246 51.118 34.796 1.00 30.78 223 TYR A CA 1
ATOM 1672 C C . TYR A 1 221 ? 105.970 50.604 34.145 1.00 29.96 223 TYR A C 1
ATOM 1673 O O . TYR A 1 221 ? 105.124 51.403 33.704 1.00 31.38 223 TYR A O 1
ATOM 1682 N N . THR A 1 222 ? 105.764 49.308 34.179 1.00 27.42 224 THR A N 1
ATOM 1683 C CA . THR A 1 222 ? 104.483 48.814 33.715 1.00 26.93 224 THR A CA 1
ATOM 1684 C C . THR A 1 222 ? 103.304 49.243 34.555 1.00 27.56 224 THR A C 1
ATOM 1685 O O . THR A 1 222 ? 103.451 49.504 35.753 1.00 28.58 224 THR A O 1
ATOM 1689 N N . PRO A 1 223 ? 102.105 49.309 33.953 1.00 28.13 225 PRO A N 1
ATOM 1690 C CA . PRO A 1 223 ? 100.943 49.767 34.816 1.00 26.97 225 PRO A CA 1
ATOM 1691 C C . PRO A 1 223 ? 100.636 49.028 36.130 1.00 27.88 225 PRO A C 1
ATOM 1692 O O . PRO A 1 223 ? 100.337 49.691 37.113 1.00 28.04 225 PRO A O 1
ATOM 1696 N N . PRO A 1 224 ? 100.586 47.664 36.171 1.00 28.44 226 PRO A N 1
ATOM 1697 C CA . PRO A 1 224 ? 100.364 46.971 37.462 1.00 27.09 226 PRO A CA 1
ATOM 1698 C C . PRO A 1 224 ? 101.421 47.310 38.558 1.00 29.76 226 PRO A C 1
ATOM 1699 O O . PRO A 1 224 ? 101.131 47.464 39.772 1.00 28.51 226 PRO A O 1
ATOM 1703 N N . SER A 1 225 ? 102.693 47.399 38.143 1.00 29.71 227 SER A N 1
ATOM 1704 C CA . SER A 1 225 ? 103.738 47.729 39.078 1.00 27.76 227 SER A CA 1
ATOM 1705 C C . SER A 1 225 ? 103.616 49.126 39.589 1.00 29.15 227 SER A C 1
ATOM 1706 O O . SER A 1 225 ? 103.834 49.394 40.825 1.00 32.48 227 SER A O 1
ATOM 1709 N N . ARG A 1 226 ? 103.263 50.072 38.743 1.00 26.70 228 ARG A N 1
ATOM 1710 C CA . ARG A 1 226 ? 103.219 51.401 39.292 1.00 26.76 228 ARG A CA 1
ATOM 1711 C C . ARG A 1 226 ? 101.966 51.531 40.213 1.00 28.16 228 ARG A C 1
ATOM 1712 O O . ARG A 1 226 ? 101.945 52.363 41.122 1.00 28.43 228 ARG A O 1
ATOM 1720 N N . PHE A 1 227 ? 100.907 50.746 39.949 1.00 27.80 229 PHE A N 1
ATOM 1721 C CA . PHE A 1 227 ? 99.741 50.794 40.741 1.00 27.74 229 PHE A CA 1
ATOM 1722 C C . PHE A 1 227 ? 100.057 50.347 42.196 1.00 29.26 229 PHE A C 1
ATOM 1723 O O . PHE A 1 227 ? 99.698 51.034 43.133 1.00 28.35 229 PHE A O 1
ATOM 1731 N N . VAL A 1 228 ? 100.751 49.233 42.339 1.00 29.49 230 VAL A N 1
ATOM 1732 C CA . VAL A 1 228 ? 101.133 48.666 43.615 1.00 30.49 230 VAL A CA 1
ATOM 1733 C C . VAL A 1 228 ? 102.117 49.593 44.373 1.00 31.26 230 VAL A C 1
ATOM 1734 O O . VAL A 1 228 ? 102.070 49.704 45.559 1.00 32.54 230 VAL A O 1
ATOM 1738 N N . ARG A 1 229 ? 102.962 50.294 43.668 1.00 32.60 231 ARG A N 1
ATOM 1739 C CA . ARG A 1 229 ? 103.998 51.045 44.326 1.00 33.94 231 ARG A CA 1
ATOM 1740 C C . ARG A 1 229 ? 103.258 52.272 44.854 1.00 32.68 231 ARG A C 1
ATOM 1741 O O . ARG A 1 229 ? 103.539 52.729 45.967 1.00 32.73 231 ARG A O 1
ATOM 1749 N N . ALA A 1 230 ? 102.289 52.800 44.080 1.00 31.41 232 ALA A N 1
ATOM 1750 C CA . ALA A 1 230 ? 101.539 54.010 44.523 1.00 29.84 232 ALA A CA 1
ATOM 1751 C C . ALA A 1 230 ? 100.673 53.664 45.759 1.00 29.73 232 ALA A C 1
ATOM 1752 O O . ALA A 1 230 ? 100.563 54.476 46.665 1.00 33.77 232 ALA A O 1
ATOM 1754 N N . VAL A 1 231 ? 100.053 52.493 45.794 1.00 27.86 233 VAL A N 1
ATOM 1755 C CA . VAL A 1 231 ? 99.243 52.083 46.923 1.00 27.17 233 VAL A CA 1
ATOM 1756 C C . VAL A 1 231 ? 100.167 51.908 48.158 1.00 28.71 233 VAL A C 1
ATOM 1757 O O . VAL A 1 231 ? 99.888 52.440 49.173 1.00 28.20 233 VAL A O 1
ATOM 1761 N N . TYR A 1 232 ? 101.338 51.270 48.009 1.00 28.62 234 TYR A N 1
ATOM 1762 C CA . TYR A 1 232 ? 102.215 51.164 49.119 1.00 28.40 234 TYR A CA 1
ATOM 1763 C C . TYR A 1 232 ? 102.595 52.519 49.717 1.00 29.51 234 TYR A C 1
ATOM 1764 O O . TYR A 1 232 ? 102.432 52.756 50.949 1.00 29.68 234 TYR A O 1
ATOM 1773 N N . LEU A 1 233 ? 103.018 53.440 48.857 1.00 28.33 235 LEU A N 1
ATOM 1774 C CA . LEU A 1 233 ? 103.510 54.732 49.340 1.00 27.71 235 LEU A CA 1
ATOM 1775 C C . LEU A 1 233 ? 102.418 55.587 49.965 1.00 28.33 235 LEU A C 1
ATOM 1776 O O . LEU A 1 233 ? 102.693 56.332 50.946 1.00 27.15 235 LEU A O 1
ATOM 1781 N N . LYS A 1 234 ? 101.244 55.570 49.335 1.00 28.12 236 LYS A N 1
ATOM 1782 C CA . LYS A 1 234 ? 100.148 56.328 49.837 1.00 29.17 236 LYS A CA 1
ATOM 1783 C C . LYS A 1 234 ? 99.712 55.680 51.148 1.00 32.13 236 LYS A C 1
ATOM 1784 O O . LYS A 1 234 ? 99.446 56.400 52.119 1.00 31.57 236 LYS A O 1
ATOM 1790 N N . GLU A 1 235 ? 99.609 54.337 51.194 1.00 32.38 237 GLU A N 1
ATOM 1791 C CA . GLU A 1 235 ? 99.127 53.726 52.476 1.00 34.83 237 GLU A CA 1
ATOM 1792 C C . GLU A 1 235 ? 99.980 54.105 53.679 1.00 34.11 237 GLU A C 1
ATOM 1793 O O . GLU A 1 235 ? 99.469 54.201 54.786 1.00 34.61 237 GLU A O 1
ATOM 1799 N N . HIS A 1 236 ? 101.278 54.301 53.456 1.00 32.10 238 HIS A N 1
ATOM 1800 C CA . HIS A 1 236 ? 102.189 54.464 54.539 1.00 31.29 238 HIS A CA 1
ATOM 1801 C C . HIS A 1 236 ? 102.658 55.857 54.597 1.00 31.14 238 HIS A C 1
ATOM 1802 O O . HIS A 1 236 ? 103.579 56.096 55.303 1.00 33.21 238 HIS A O 1
ATOM 1809 N N . LEU A 1 237 ? 102.086 56.787 53.853 1.00 29.96 239 LEU A N 1
ATOM 1810 C CA . LEU A 1 237 ? 102.534 58.191 53.996 1.00 31.48 239 LEU A CA 1
ATOM 1811 C C . LEU A 1 237 ? 102.213 58.797 55.359 1.00 33.38 239 LEU A C 1
ATOM 1812 O O . LEU A 1 237 ? 101.096 58.690 55.864 1.00 34.01 239 LEU A O 1
ATOM 1817 N N . GLU A 1 238 ? 103.167 59.432 55.981 1.00 35.43 240 GLU A N 1
ATOM 1818 C CA . GLU A 1 238 ? 102.817 60.237 57.107 1.00 39.24 240 GLU A CA 1
ATOM 1819 C C . GLU A 1 238 ? 101.790 61.301 56.717 1.00 40.94 240 GLU A C 1
ATOM 1820 O O . GLU A 1 238 ? 101.830 61.806 55.613 1.00 41.55 240 GLU A O 1
ATOM 1826 N N . PRO A 1 239 ? 100.845 61.602 57.611 1.00 42.55 241 PRO A N 1
ATOM 1827 C CA . PRO A 1 239 ? 99.795 62.582 57.329 1.00 42.05 241 PRO A CA 1
ATOM 1828 C C . PRO A 1 239 ? 100.360 63.912 57.013 1.00 39.71 241 PRO A C 1
ATOM 1829 O O . PRO A 1 239 ? 101.265 64.402 57.662 1.00 41.13 241 PRO A O 1
ATOM 1833 N N . ALA A 1 240 ? 99.807 64.520 56.003 1.00 37.75 242 ALA A N 1
ATOM 1834 C CA . ALA A 1 240 ? 100.236 65.833 55.577 1.00 36.07 242 ALA A CA 1
ATOM 1835 C C . ALA A 1 240 ? 99.308 66.881 56.262 1.00 36.41 242 ALA A C 1
ATOM 1836 O O . ALA A 1 240 ? 98.043 66.735 56.190 1.00 35.75 242 ALA A O 1
ATOM 1838 N N . ALA A 1 241 ? 99.921 67.866 56.953 1.00 34.28 243 ALA A N 1
ATOM 1839 C CA . ALA A 1 241 ? 99.187 68.823 57.774 1.00 35.97 243 ALA A CA 1
ATOM 1840 C C . ALA A 1 241 ? 98.120 69.672 57.042 1.00 36.39 243 ALA A C 1
ATOM 1841 O O . ALA A 1 241 ? 97.004 69.903 57.576 1.00 38.09 243 ALA A O 1
ATOM 1843 N N . ASP A 1 242 ? 98.430 70.078 55.812 1.00 36.65 244 ASP A N 1
ATOM 1844 C CA . ASP A 1 242 ? 97.567 71.000 55.066 1.00 36.14 244 ASP A CA 1
ATOM 1845 C C . ASP A 1 242 ? 97.795 70.899 53.568 1.00 34.64 244 ASP A C 1
ATOM 1846 O O . ASP A 1 242 ? 98.684 70.178 53.165 1.00 34.65 244 ASP A O 1
ATOM 1851 N N . GLU A 1 243 ? 97.090 71.728 52.791 1.00 33.41 245 GLU A N 1
ATOM 1852 C CA . GLU A 1 243 ? 97.148 71.784 51.304 1.00 32.26 245 GLU A CA 1
ATOM 1853 C C . GLU A 1 243 ? 98.565 71.734 50.739 1.00 31.41 245 GLU A C 1
ATOM 1854 O O . GLU A 1 243 ? 98.884 70.865 49.953 1.00 29.71 245 GLU A O 1
ATOM 1860 N N . THR A 1 244 ? 99.390 72.687 51.122 1.00 31.03 246 THR A N 1
ATOM 1861 C CA . THR A 1 244 ? 100.734 72.743 50.598 1.00 32.20 246 THR A CA 1
ATOM 1862 C C . THR A 1 244 ? 101.424 71.445 50.890 1.00 33.74 246 THR A C 1
ATOM 1863 O O . THR A 1 244 ? 101.963 70.809 49.961 1.00 35.61 246 THR A O 1
ATOM 1867 N N . LYS A 1 245 ? 101.269 70.977 52.117 1.00 33.12 247 LYS A N 1
ATOM 1868 C CA . LYS A 1 245 ? 101.993 69.786 52.529 1.00 34.79 247 LYS A CA 1
ATOM 1869 C C . LYS A 1 245 ? 101.486 68.568 51.777 1.00 32.71 247 LYS A C 1
ATOM 1870 O O . LYS A 1 245 ? 102.254 67.650 51.431 1.00 30.75 247 LYS A O 1
ATOM 1876 N N . GLY A 1 246 ? 100.172 68.607 51.500 1.00 31.77 248 GLY A N 1
ATOM 1877 C CA . GLY A 1 246 ? 99.503 67.575 50.687 1.00 30.03 248 GLY A CA 1
ATOM 1878 C C . GLY A 1 246 ? 100.073 67.524 49.267 1.00 29.67 248 GLY A C 1
ATOM 1879 O O . GLY A 1 246 ? 100.196 66.448 48.678 1.00 27.48 248 GLY A O 1
ATOM 1880 N N . VAL A 1 247 ? 100.405 68.700 48.747 1.00 29.63 249 VAL A N 1
ATOM 1881 C CA . VAL A 1 247 ? 100.810 68.856 47.358 1.00 31.30 249 VAL A CA 1
ATOM 1882 C C . VAL A 1 247 ? 102.252 68.345 47.217 1.00 32.09 249 VAL A C 1
ATOM 1883 O O . VAL A 1 247 ? 102.551 67.526 46.257 1.00 31.98 249 VAL A O 1
ATOM 1887 N N . THR A 1 248 ? 103.110 68.785 48.173 1.00 30.79 250 THR A N 1
ATOM 1888 C CA . THR A 1 248 ? 104.424 68.198 48.349 1.00 30.66 250 THR A CA 1
ATOM 1889 C C . THR A 1 248 ? 104.388 66.682 48.431 1.00 30.62 250 THR A C 1
ATOM 1890 O O . THR A 1 248 ? 105.144 65.986 47.731 1.00 33.06 250 THR A O 1
ATOM 1894 N N . ALA A 1 249 ? 103.465 66.126 49.212 1.00 29.60 251 ALA A N 1
ATOM 1895 C CA . ALA A 1 249 ? 103.512 64.689 49.498 1.00 27.39 251 ALA A CA 1
ATOM 1896 C C . ALA A 1 249 ? 103.200 64.015 48.197 1.00 27.60 251 ALA A C 1
ATOM 1897 O O . ALA A 1 249 ? 103.901 63.051 47.848 1.00 28.61 251 ALA A O 1
ATOM 1899 N N . ALA A 1 250 ? 102.076 64.417 47.553 1.00 26.87 252 ALA A N 1
ATOM 1900 C CA . ALA A 1 250 ? 101.666 63.875 46.213 1.00 27.55 252 ALA A CA 1
ATOM 1901 C C . ALA A 1 250 ? 102.873 63.892 45.225 1.00 27.91 252 ALA A C 1
ATOM 1902 O O . ALA A 1 250 ? 103.194 62.880 44.625 1.00 28.54 252 ALA A O 1
ATOM 1904 N N . PHE A 1 251 ? 103.585 64.996 45.138 1.00 27.52 253 PHE A N 1
ATOM 1905 C CA . PHE A 1 251 ? 104.773 65.013 44.272 1.00 28.66 253 PHE A CA 1
ATOM 1906 C C . PHE A 1 251 ? 105.870 64.052 44.711 1.00 29.95 253 PHE A C 1
ATOM 1907 O O . PHE A 1 251 ? 106.544 63.455 43.815 1.00 28.22 253 PHE A O 1
ATOM 1915 N N . GLN A 1 252 ? 106.073 63.944 46.051 1.00 30.27 254 GLN A N 1
ATOM 1916 C CA . GLN A 1 252 ? 107.101 63.009 46.586 1.00 30.52 254 GLN A CA 1
ATOM 1917 C C . GLN A 1 252 ? 106.767 61.575 46.227 1.00 29.62 254 GLN A C 1
ATOM 1918 O O . GLN A 1 252 ? 107.649 60.858 45.798 1.00 31.65 254 GLN A O 1
ATOM 1924 N N . ILE A 1 253 ? 105.505 61.156 46.356 1.00 26.67 255 ILE A N 1
ATOM 1925 C CA . ILE A 1 253 ? 105.064 59.853 45.913 1.00 24.71 255 ILE A CA 1
ATOM 1926 C C . ILE A 1 253 ? 105.282 59.703 44.395 1.00 26.50 255 ILE A C 1
ATOM 1927 O O . ILE A 1 253 ? 105.837 58.712 43.890 1.00 26.00 255 ILE A O 1
ATOM 1932 N N . LEU A 1 254 ? 104.805 60.660 43.620 1.00 27.90 256 LEU A N 1
ATOM 1933 C CA . LEU A 1 254 ? 104.754 60.423 42.179 1.00 27.44 256 LEU A CA 1
ATOM 1934 C C . LEU A 1 254 ? 106.190 60.541 41.599 1.00 28.63 256 LEU A C 1
ATOM 1935 O O . LEU A 1 254 ? 106.441 60.060 40.490 1.00 26.82 256 LEU A O 1
ATOM 1940 N N . ALA A 1 255 ? 107.141 61.081 42.391 1.00 28.61 257 ALA A N 1
ATOM 1941 C CA . ALA A 1 255 ? 108.565 61.072 42.023 1.00 29.24 257 ALA A CA 1
ATOM 1942 C C . ALA A 1 255 ? 108.965 59.611 41.793 1.00 30.39 257 ALA A C 1
ATOM 1943 O O . ALA A 1 255 ? 109.753 59.298 40.903 1.00 32.89 257 ALA A O 1
ATOM 1945 N N . ASN A 1 256 ? 108.417 58.716 42.586 1.00 29.20 258 ASN A N 1
ATOM 1946 C CA . ASN A 1 256 ? 108.754 57.350 42.481 1.00 29.93 258 ASN A CA 1
ATOM 1947 C C . ASN A 1 256 ? 108.188 56.671 41.204 1.00 31.45 258 ASN A C 1
ATOM 1948 O O . ASN A 1 256 ? 108.420 55.541 40.980 1.00 31.28 258 ASN A O 1
ATOM 1953 N N . MET A 1 257 ? 107.440 57.368 40.361 1.00 33.40 259 MET A N 1
ATOM 1954 C CA . MET A 1 257 ? 106.840 56.728 39.145 1.00 34.39 259 MET A CA 1
ATOM 1955 C C . MET A 1 257 ? 107.148 57.652 37.973 1.00 35.30 259 MET A C 1
ATOM 1956 O O . MET A 1 257 ? 106.452 57.618 36.940 1.00 37.15 259 MET A O 1
ATOM 1961 N N . THR A 1 258 ? 108.170 58.503 38.173 1.00 33.84 260 THR A N 1
ATOM 1962 C CA . THR A 1 258 ? 108.636 59.481 37.212 1.00 34.24 260 THR A CA 1
ATOM 1963 C C . THR A 1 258 ? 109.629 58.855 36.157 1.00 33.24 260 THR A C 1
ATOM 1964 O O . THR A 1 258 ? 110.671 58.332 36.538 1.00 33.20 260 THR A O 1
ATOM 1968 N N . ILE A 1 259 ? 109.262 58.837 34.860 1.00 31.70 261 ILE A N 1
ATOM 1969 C CA . ILE A 1 259 ? 110.097 58.173 33.863 1.00 31.33 261 ILE A CA 1
ATOM 1970 C C . ILE A 1 259 ? 111.112 59.123 33.196 1.00 31.44 261 ILE A C 1
ATOM 1971 O O . ILE A 1 259 ? 110.731 59.983 32.430 1.00 33.25 261 ILE A O 1
ATOM 1976 N N . PRO A 1 260 ? 112.424 58.982 33.479 1.00 30.68 262 PRO A N 1
ATOM 1977 C CA . PRO A 1 260 ? 113.408 59.840 32.758 1.00 29.72 262 PRO A CA 1
ATOM 1978 C C . PRO A 1 260 ? 113.442 59.465 31.287 1.00 29.79 262 PRO A C 1
ATOM 1979 O O . PRO A 1 260 ? 113.092 58.325 30.956 1.00 29.80 262 PRO A O 1
ATOM 1983 N N . LYS A 1 261 ? 113.861 60.395 30.411 1.00 30.25 263 LYS A N 1
ATOM 1984 C CA . LYS A 1 261 ? 114.019 60.099 28.978 1.00 31.11 263 LYS A CA 1
ATOM 1985 C C . LYS A 1 261 ? 115.079 59.039 28.741 1.00 31.90 263 LYS A C 1
ATOM 1986 O O . LYS A 1 261 ? 116.275 59.198 29.162 1.00 32.41 263 LYS A O 1
ATOM 1992 N N . GLY A 1 262 ? 114.627 57.934 28.154 1.00 30.86 264 GLY A N 1
ATOM 1993 C CA . GLY A 1 262 ? 115.476 56.855 27.659 1.00 27.57 264 GLY A CA 1
ATOM 1994 C C . GLY A 1 262 ? 115.143 55.591 28.366 1.00 29.14 264 GLY A C 1
ATOM 1995 O O . GLY A 1 262 ? 115.345 54.504 27.814 1.00 29.19 264 GLY A O 1
ATOM 1996 N N . ALA A 1 263 ? 114.587 55.722 29.593 1.00 29.15 265 ALA A N 1
ATOM 1997 C CA . ALA A 1 263 ? 114.229 54.595 30.450 1.00 27.49 265 ALA A CA 1
ATOM 1998 C C . ALA A 1 263 ? 113.211 53.682 29.828 1.00 28.62 265 ALA A C 1
ATOM 1999 O O . ALA A 1 263 ? 113.262 52.460 30.109 1.00 29.25 265 ALA A O 1
ATOM 2001 N N . VAL A 1 264 ? 112.256 54.223 29.037 1.00 27.80 266 VAL A N 1
ATOM 2002 C CA . VAL A 1 264 ? 111.213 53.372 28.430 1.00 28.49 266 VAL A CA 1
ATOM 2003 C C . VAL A 1 264 ? 111.047 53.747 26.971 1.00 31.01 266 VAL A C 1
ATOM 2004 O O . VAL A 1 264 ? 110.981 54.945 26.647 1.00 30.81 266 VAL A O 1
ATOM 2008 N N . ILE A 1 265 ? 111.034 52.749 26.085 1.00 32.00 267 ILE A N 1
ATOM 2009 C CA . ILE A 1 265 ? 110.956 52.974 24.655 1.00 32.48 267 ILE A CA 1
ATOM 2010 C C . ILE A 1 265 ? 109.823 52.204 24.064 1.00 33.35 267 ILE A C 1
ATOM 2011 O O . ILE A 1 265 ? 109.566 51.027 24.452 1.00 31.38 267 ILE A O 1
ATOM 2016 N N . THR A 1 266 ? 109.077 52.852 23.192 1.00 33.89 268 THR A N 1
ATOM 2017 C CA . THR A 1 266 ? 107.838 52.176 22.645 1.00 36.27 268 THR A CA 1
ATOM 2018 C C . THR A 1 266 ? 108.235 51.252 21.519 1.00 39.32 268 THR A C 1
ATOM 2019 O O . THR A 1 266 ? 109.393 51.265 21.104 1.00 39.85 268 THR A O 1
ATOM 2023 N N . GLU A 1 267 ? 107.289 50.423 21.102 1.00 43.18 269 GLU A N 1
ATOM 2024 C CA . GLU A 1 267 ? 107.300 49.646 19.862 1.00 49.39 269 GLU A CA 1
ATOM 2025 C C . GLU A 1 267 ? 107.758 50.422 18.599 1.00 47.09 269 GLU A C 1
ATOM 2026 O O . GLU A 1 267 ? 108.399 49.834 17.758 1.00 46.34 269 GLU A O 1
ATOM 2032 N N . GLU A 1 268 ? 107.441 51.718 18.496 1.00 45.43 270 GLU A N 1
ATOM 2033 C CA . GLU A 1 268 ? 107.870 52.534 17.381 1.00 45.90 270 GLU A CA 1
ATOM 2034 C C . GLU A 1 268 ? 109.206 53.181 17.625 1.00 44.20 270 GLU A C 1
ATOM 2035 O O . GLU A 1 268 ? 109.538 54.112 16.935 1.00 43.28 270 GLU A O 1
ATOM 2041 N N . ASP A 1 269 ? 109.925 52.792 18.676 1.00 43.00 271 ASP A N 1
ATOM 2042 C CA . ASP A 1 269 ? 111.196 53.468 18.991 1.00 42.80 271 ASP A CA 1
ATOM 2043 C C . ASP A 1 269 ? 111.099 54.904 19.427 1.00 41.83 271 ASP A C 1
ATOM 2044 O O . ASP A 1 269 ? 112.034 55.651 19.241 1.00 41.36 271 ASP A O 1
ATOM 2049 N N . GLU A 1 270 ? 109.971 55.287 20.016 1.00 41.64 272 GLU A N 1
ATOM 2050 C CA . GLU A 1 270 ? 109.855 56.589 20.643 1.00 41.32 272 GLU A CA 1
ATOM 2051 C C . GLU A 1 270 ? 110.094 56.466 22.167 1.00 40.11 272 GLU A C 1
ATOM 2052 O O . GLU A 1 270 ? 109.945 55.415 22.751 1.00 40.33 272 GLU A O 1
ATOM 2058 N N . ILE A 1 271 ? 110.545 57.549 22.752 1.00 38.06 273 ILE A N 1
ATOM 2059 C CA . ILE A 1 271 ? 110.861 57.658 24.094 1.00 36.31 273 ILE A CA 1
ATOM 2060 C C . ILE A 1 271 ? 109.579 58.064 24.786 1.00 34.08 273 ILE A C 1
ATOM 2061 O O . ILE A 1 271 ? 108.929 59.043 24.407 1.00 32.57 273 ILE A O 1
ATOM 2066 N N . HIS A 1 272 ? 109.213 57.273 25.778 1.00 31.19 274 HIS A N 1
ATOM 2067 C CA . HIS A 1 272 ? 108.012 57.441 26.522 1.00 30.11 274 HIS A CA 1
ATOM 2068 C C . HIS A 1 272 ? 108.370 57.934 27.972 1.00 30.72 274 HIS A C 1
ATOM 2069 O O . HIS A 1 272 ? 109.082 57.243 28.739 1.00 28.96 274 HIS A O 1
ATOM 2076 N N . TYR A 1 273 ? 108.018 59.145 28.326 1.00 28.88 275 TYR A N 1
ATOM 2077 C CA . TYR A 1 273 ? 108.640 59.648 29.558 1.00 29.38 275 TYR A CA 1
ATOM 2078 C C . TYR A 1 273 ? 107.608 60.510 30.246 1.00 29.96 275 TYR A C 1
ATOM 2079 O O . TYR A 1 273 ? 106.521 60.758 29.672 1.00 31.09 275 TYR A O 1
ATOM 2088 N N . THR A 1 274 ? 107.874 60.878 31.492 1.00 30.25 276 THR A N 1
ATOM 2089 C CA . THR A 1 274 ? 106.882 61.612 32.241 1.00 30.36 276 THR A CA 1
ATOM 2090 C C . THR A 1 274 ? 106.969 63.094 31.832 1.00 31.30 276 THR A C 1
ATOM 2091 O O . THR A 1 274 ? 107.963 63.733 32.154 1.00 32.66 276 THR A O 1
ATOM 2095 N N . GLN A 1 275 ? 105.931 63.662 31.219 1.00 29.68 277 GLN A N 1
ATOM 2096 C CA . GLN A 1 275 ? 106.075 65.025 30.654 1.00 31.16 277 GLN A CA 1
ATOM 2097 C C . GLN A 1 275 ? 105.705 66.098 31.633 1.00 29.73 277 GLN A C 1
ATOM 2098 O O . GLN A 1 275 ? 106.279 67.191 31.566 1.00 29.12 277 GLN A O 1
ATOM 2104 N N . TYR A 1 276 ? 104.664 65.822 32.461 1.00 29.33 278 TYR A N 1
ATOM 2105 C CA . TYR A 1 276 ? 104.235 66.697 33.552 1.00 26.74 278 TYR A CA 1
ATOM 2106 C C . TYR A 1 276 ? 103.565 65.960 34.641 1.00 27.75 278 TYR A C 1
ATOM 2107 O O . TYR A 1 276 ? 103.080 64.785 34.464 1.00 27.17 278 TYR A O 1
ATOM 2116 N N . THR A 1 277 ? 103.506 66.645 35.781 1.00 27.08 279 THR A N 1
ATOM 2117 C CA . THR A 1 277 ? 102.888 66.049 36.959 1.00 26.72 279 THR A CA 1
ATOM 2118 C C . THR A 1 277 ? 101.962 67.066 37.591 1.00 27.10 279 THR A C 1
ATOM 2119 O O . THR A 1 277 ? 102.387 68.190 37.852 1.00 28.09 279 THR A O 1
ATOM 2123 N N . SER A 1 278 ? 100.707 66.724 37.835 1.00 26.10 280 SER A N 1
ATOM 2124 C CA . SER A 1 278 ? 99.824 67.785 38.434 1.00 27.20 280 SER A CA 1
ATOM 2125 C C . SER A 1 278 ? 99.151 67.346 39.731 1.00 26.59 280 SER A C 1
ATOM 2126 O O . SER A 1 278 ? 98.970 66.129 39.999 1.00 27.05 280 SER A O 1
ATOM 2129 N N . VAL A 1 279 ? 98.789 68.325 40.525 1.00 26.33 281 VAL A N 1
ATOM 2130 C CA . VAL A 1 279 ? 98.046 68.041 41.736 1.00 26.18 281 VAL A CA 1
ATOM 2131 C C . VAL A 1 279 ? 96.937 69.043 41.860 1.00 27.31 281 VAL A C 1
ATOM 2132 O O . VAL A 1 279 ? 97.174 70.231 41.777 1.00 28.37 281 VAL A O 1
ATOM 2136 N N . MET A 1 280 ? 95.734 68.576 42.014 1.00 28.42 282 MET A N 1
ATOM 2137 C CA . MET A 1 280 ? 94.572 69.444 42.082 1.00 31.55 282 MET A CA 1
ATOM 2138 C C . MET A 1 280 ? 93.968 69.348 43.513 1.00 31.28 282 MET A C 1
ATOM 2139 O O . MET A 1 280 ? 93.712 68.240 44.043 1.00 31.26 282 MET A O 1
ATOM 2144 N N . CYS A 1 281 ? 93.751 70.479 44.147 1.00 31.47 283 CYS A N 1
ATOM 2145 C CA . CYS A 1 281 ? 93.023 70.445 45.400 1.00 31.49 283 CYS A CA 1
ATOM 2146 C C . CYS A 1 281 ? 91.505 70.667 45.217 1.00 31.15 283 CYS A C 1
ATOM 2147 O O . CYS A 1 281 ? 91.093 71.688 44.706 1.00 29.77 283 CYS A O 1
ATOM 2150 N N . ASN A 1 282 ? 90.686 69.728 45.649 1.00 31.24 284 ASN A N 1
ATOM 2151 C CA . ASN A 1 282 ? 89.221 69.827 45.436 1.00 31.61 284 ASN A CA 1
ATOM 2152 C C . ASN A 1 282 ? 88.547 71.046 46.049 1.00 31.88 284 ASN A C 1
ATOM 2153 O O . ASN A 1 282 ? 87.682 71.630 45.403 1.00 31.68 284 ASN A O 1
ATOM 2158 N N . GLU A 1 283 ? 88.953 71.431 47.260 1.00 30.06 285 GLU A N 1
ATOM 2159 C CA . GLU A 1 283 ? 88.225 72.456 48.022 1.00 30.55 285 GLU A CA 1
ATOM 2160 C C . GLU A 1 283 ? 88.591 73.837 47.570 1.00 30.87 285 GLU A C 1
ATOM 2161 O O . GLU A 1 283 ? 87.787 74.737 47.674 1.00 31.90 285 GLU A O 1
ATOM 2167 N N . THR A 1 284 ? 89.826 74.026 47.094 1.00 29.73 286 THR A N 1
ATOM 2168 C CA . THR A 1 284 ? 90.270 75.323 46.813 1.00 27.12 286 THR A CA 1
ATOM 2169 C C . THR A 1 284 ? 90.379 75.670 45.329 1.00 28.05 286 THR A C 1
ATOM 2170 O O . THR A 1 284 ? 90.690 76.831 45.014 1.00 29.29 286 THR A O 1
ATOM 2174 N N . GLY A 1 285 ? 90.122 74.730 44.404 1.00 28.38 287 GLY A N 1
ATOM 2175 C CA . GLY A 1 285 ? 90.104 74.993 42.915 1.00 27.37 287 GLY A CA 1
ATOM 2176 C C . GLY A 1 285 ? 91.521 75.354 42.491 1.00 30.25 287 GLY A C 1
ATOM 2177 O O . GLY A 1 285 ? 91.742 76.154 41.504 1.00 30.96 287 GLY A O 1
ATOM 2178 N N . ASN A 1 286 ? 92.499 74.874 43.287 1.00 29.51 288 ASN A N 1
ATOM 2179 C CA . ASN A 1 286 ? 93.914 75.111 42.965 1.00 30.56 288 ASN A CA 1
ATOM 2180 C C . ASN A 1 286 ? 94.514 74.012 42.114 1.00 29.78 288 ASN A C 1
ATOM 2181 O O . ASN A 1 286 ? 94.339 72.763 42.383 1.00 28.04 288 ASN A O 1
ATOM 2186 N N . TYR A 1 287 ? 95.170 74.453 41.064 1.00 28.36 289 TYR A N 1
ATOM 2187 C CA . TYR A 1 287 ? 95.778 73.473 40.157 1.00 29.97 289 TYR A CA 1
ATOM 2188 C C . TYR A 1 287 ? 97.307 73.635 40.233 1.00 30.23 289 TYR A C 1
ATOM 2189 O O . TYR A 1 287 ? 97.850 74.658 39.893 1.00 30.51 289 TYR A O 1
ATOM 2198 N N . TYR A 1 288 ? 98.009 72.672 40.783 1.00 30.15 290 TYR A N 1
ATOM 2199 C CA . TYR A 1 288 ? 99.472 72.792 40.838 1.00 27.52 290 TYR A CA 1
ATOM 2200 C C . TYR A 1 288 ? 100.163 71.834 39.832 1.00 26.88 290 TYR A C 1
ATOM 2201 O O . TYR A 1 288 ? 99.656 70.694 39.596 1.00 27.52 290 TYR A O 1
ATOM 2210 N N . PHE A 1 289 ? 101.328 72.195 39.296 1.00 25.01 291 PHE A N 1
ATOM 2211 C CA . PHE A 1 289 ? 102.049 71.218 38.483 1.00 26.18 291 PHE A CA 1
ATOM 2212 C C . PHE A 1 289 ? 103.537 71.538 38.386 1.00 27.10 291 PHE A C 1
ATOM 2213 O O . PHE A 1 289 ? 103.993 72.624 38.738 1.00 27.85 291 PHE A O 1
ATOM 2221 N N . HIS A 1 290 ? 104.263 70.590 37.845 1.00 26.69 292 HIS A N 1
ATOM 2222 C CA . HIS A 1 290 ? 105.573 70.828 37.357 1.00 28.38 292 HIS A CA 1
ATOM 2223 C C . HIS A 1 290 ? 105.760 69.986 36.080 1.00 29.19 292 HIS A C 1
ATOM 2224 O O . HIS A 1 290 ? 104.934 69.106 35.796 1.00 30.38 292 HIS A O 1
ATOM 2231 N N . HIS A 1 291 ? 106.807 70.252 35.296 1.00 28.89 293 HIS A N 1
ATOM 2232 C CA . HIS A 1 291 ? 107.033 69.384 34.154 1.00 30.05 293 HIS A CA 1
ATOM 2233 C C . HIS A 1 291 ? 108.493 68.893 34.072 1.00 31.08 293 HIS A C 1
ATOM 2234 O O . HIS A 1 291 ? 109.366 69.318 34.872 1.00 28.81 293 HIS A O 1
ATOM 2241 N N . TYR A 1 292 ? 108.780 68.034 33.082 1.00 32.01 294 TYR A N 1
ATOM 2242 C CA . TYR A 1 292 ? 110.059 67.370 32.989 1.00 33.09 294 TYR A CA 1
ATOM 2243 C C . TYR A 1 292 ? 111.204 68.395 33.079 1.00 34.31 294 TYR A C 1
ATOM 2244 O O . TYR A 1 292 ? 112.241 68.122 33.657 1.00 36.12 294 TYR A O 1
ATOM 2253 N N . ASP A 1 293 ? 111.046 69.525 32.427 1.00 33.82 295 ASP A N 1
ATOM 2254 C CA . ASP A 1 293 ? 112.086 70.527 32.360 1.00 35.54 295 ASP A CA 1
ATOM 2255 C C . ASP A 1 293 ? 112.032 71.662 33.409 1.00 34.31 295 ASP A C 1
ATOM 2256 O O . ASP A 1 293 ? 112.765 72.647 33.267 1.00 34.50 295 ASP A O 1
ATOM 2261 N N . ASN A 1 294 ? 111.143 71.569 34.392 1.00 32.01 296 ASN A N 1
ATOM 2262 C CA . ASN A 1 294 ? 111.076 72.588 35.411 1.00 32.63 296 ASN A CA 1
ATOM 2263 C C . ASN A 1 294 ? 110.365 72.046 36.602 1.00 32.64 296 ASN A C 1
ATOM 2264 O O . ASN A 1 294 ? 109.143 71.792 36.530 1.00 33.53 296 ASN A O 1
ATOM 2269 N N . ARG A 1 295 ? 111.164 71.854 37.640 1.00 31.66 297 ARG A N 1
ATOM 2270 C CA . ARG A 1 295 ? 110.862 71.179 38.888 1.00 33.36 297 ARG A CA 1
ATOM 2271 C C . ARG A 1 295 ? 109.993 72.146 39.723 1.00 33.05 297 ARG A C 1
ATOM 2272 O O . ARG A 1 295 ? 109.251 71.651 40.566 1.00 31.56 297 ARG A O 1
ATOM 2280 N N . GLN A 1 296 ? 110.165 73.473 39.571 1.00 30.28 298 GLN A N 1
ATOM 2281 C CA . GLN A 1 296 ? 109.519 74.323 40.577 1.00 32.28 298 GLN A CA 1
ATOM 2282 C C . GLN A 1 296 ? 107.983 74.152 40.450 1.00 33.31 298 GLN A C 1
ATOM 2283 O O . GLN A 1 296 ? 107.501 74.191 39.311 1.00 34.30 298 GLN A O 1
ATOM 2289 N N . ILE A 1 297 ? 107.208 74.061 41.557 1.00 32.22 299 ILE A N 1
ATOM 2290 C CA . ILE A 1 297 ? 105.757 73.961 41.443 1.00 30.63 299 ILE A CA 1
ATOM 2291 C C . ILE A 1 297 ? 105.191 75.298 40.882 1.00 30.14 299 ILE A C 1
ATOM 2292 O O . ILE A 1 297 ? 105.534 76.423 41.362 1.00 30.57 299 ILE A O 1
ATOM 2297 N N . GLN A 1 298 ? 104.283 75.166 39.945 1.00 28.11 300 GLN A N 1
ATOM 2298 C CA . GLN A 1 298 ? 103.557 76.286 39.314 1.00 28.46 300 GLN A CA 1
ATOM 2299 C C . GLN A 1 298 ? 102.107 76.142 39.675 1.00 28.52 300 GLN A C 1
ATOM 2300 O O . GLN A 1 298 ? 101.581 75.025 39.782 1.00 27.62 300 GLN A O 1
ATOM 2306 N N . LYS A 1 299 ? 101.438 77.261 39.858 1.00 28.77 301 LYS A N 1
ATOM 2307 C CA . LYS A 1 299 ? 100.058 77.190 40.311 1.00 29.46 301 LYS A CA 1
ATOM 2308 C C . LYS A 1 299 ? 99.077 78.099 39.584 1.00 29.19 301 LYS A C 1
ATOM 2309 O O . LYS A 1 299 ? 99.438 79.231 39.237 1.00 28.54 301 LYS A O 1
ATOM 2315 N N . VAL A 1 300 ? 97.878 77.567 39.319 1.00 29.45 302 VAL A N 1
ATOM 2316 C CA . VAL A 1 300 ? 96.750 78.344 38.858 1.00 30.12 302 VAL A CA 1
ATOM 2317 C C . VAL A 1 300 ? 95.582 78.234 39.854 1.00 31.63 302 VAL A C 1
ATOM 2318 O O . VAL A 1 300 ? 95.214 77.148 40.295 1.00 31.87 302 VAL A O 1
ATOM 2322 N N . ASN A 1 301 ? 95.115 79.405 40.307 1.00 33.18 303 ASN A N 1
ATOM 2323 C CA . ASN A 1 301 ? 94.025 79.591 41.268 1.00 32.13 303 ASN A CA 1
ATOM 2324 C C . ASN A 1 301 ? 92.712 79.782 40.430 1.00 32.45 303 ASN A C 1
ATOM 2325 O O . ASN A 1 301 ? 92.494 80.808 39.774 1.00 30.95 303 ASN A O 1
ATOM 2330 N N . LEU A 1 302 ? 91.850 78.776 40.388 1.00 32.84 304 LEU A N 1
ATOM 2331 C CA . LEU A 1 302 ? 90.655 78.888 39.576 1.00 31.79 304 LEU A CA 1
ATOM 2332 C C . LEU A 1 302 ? 89.939 80.190 39.922 1.00 33.12 304 LEU A C 1
ATOM 2333 O O . LEU A 1 302 ? 89.494 80.918 38.997 1.00 33.37 304 LEU A O 1
ATOM 2338 N N . PHE A 1 303 ? 89.860 80.526 41.221 1.00 30.72 305 PHE A N 1
ATOM 2339 C CA . PHE A 1 303 ? 88.909 81.567 41.706 1.00 30.39 305 PHE A CA 1
ATOM 2340 C C . PHE A 1 303 ? 89.370 83.010 41.560 1.00 32.17 305 PHE A C 1
ATOM 2341 O O . PHE A 1 303 ? 88.567 83.924 41.838 1.00 32.29 305 PHE A O 1
ATOM 2349 N N . HIS A 1 304 ? 90.615 83.205 41.113 1.00 30.70 306 HIS A N 1
ATOM 2350 C CA . HIS A 1 304 ? 91.127 84.494 40.947 1.00 32.80 306 HIS A CA 1
ATOM 2351 C C . HIS A 1 304 ? 90.618 85.018 39.605 1.00 34.72 306 HIS A C 1
ATOM 2352 O O . HIS A 1 304 ? 90.834 86.195 39.280 1.00 35.20 306 HIS A O 1
ATOM 2359 N N . GLU A 1 305 ? 90.091 84.134 38.787 1.00 35.47 307 GLU A N 1
ATOM 2360 C CA . GLU A 1 305 ? 89.552 84.536 37.504 1.00 37.55 307 GLU A CA 1
ATOM 2361 C C . GLU A 1 305 ? 88.031 84.850 37.537 1.00 36.91 307 GLU A C 1
ATOM 2362 O O . GLU A 1 305 ? 87.253 84.435 38.460 1.00 36.33 307 GLU A O 1
ATOM 2368 N N . ASP A 1 306 ? 87.622 85.559 36.507 1.00 35.84 308 ASP A N 1
ATOM 2369 C CA . ASP A 1 306 ? 86.222 85.793 36.251 1.00 36.05 308 ASP A CA 1
ATOM 2370 C C . ASP A 1 306 ? 85.610 84.513 35.645 1.00 35.39 308 ASP A C 1
ATOM 2371 O O . ASP A 1 306 ? 85.890 84.171 34.472 1.00 34.74 308 ASP A O 1
ATOM 2376 N N . LEU A 1 307 ? 84.844 83.775 36.433 1.00 34.52 309 LEU A N 1
ATOM 2377 C CA . LEU A 1 307 ? 84.344 82.476 35.992 1.00 35.74 309 LEU A CA 1
ATOM 2378 C C . LEU A 1 307 ? 83.261 82.571 34.911 1.00 37.52 309 LEU A C 1
ATOM 2379 O O . LEU A 1 307 ? 82.816 81.527 34.329 1.00 37.75 309 LEU A O 1
ATOM 2384 N N . ASP A 1 308 ? 82.809 83.810 34.680 1.00 38.17 310 ASP A N 1
ATOM 2385 C CA . ASP A 1 308 ? 81.830 84.144 33.631 1.00 41.49 310 ASP A CA 1
ATOM 2386 C C . ASP A 1 308 ? 82.481 84.663 32.343 1.00 40.49 310 ASP A C 1
ATOM 2387 O O . ASP A 1 308 ? 81.779 85.048 31.470 1.00 40.29 310 ASP A O 1
ATOM 2392 N N . CYS A 1 309 ? 83.791 84.783 32.326 1.00 42.25 311 CYS A N 1
ATOM 2393 C CA . CYS A 1 309 ? 84.577 85.128 31.154 1.00 42.12 311 CYS A CA 1
ATOM 2394 C C . CYS A 1 309 ? 84.046 84.560 29.749 1.00 39.14 311 CYS A C 1
ATOM 2395 O O . CYS A 1 309 ? 83.628 83.418 29.610 1.00 34.34 311 CYS A O 1
ATOM 2398 N N . LEU A 1 310 ? 84.068 85.387 28.737 1.00 37.89 312 LEU A N 1
ATOM 2399 C CA . LEU A 1 310 ? 83.474 85.017 27.441 1.00 39.33 312 LEU A CA 1
ATOM 2400 C C . LEU A 1 310 ? 84.215 83.886 26.761 1.00 38.81 312 LEU A C 1
ATOM 2401 O O . LEU A 1 310 ? 83.622 83.082 26.062 1.00 36.67 312 LEU A O 1
ATOM 2406 N N . GLU A 1 311 ? 85.512 83.777 27.041 1.00 40.33 313 GLU A N 1
ATOM 2407 C CA . GLU A 1 311 ? 86.326 82.753 26.386 1.00 42.63 313 GLU A CA 1
ATOM 2408 C C . GLU A 1 311 ? 87.354 82.089 27.277 1.00 41.09 313 GLU A C 1
ATOM 2409 O O . GLU A 1 311 ? 87.737 82.617 28.298 1.00 41.24 313 GLU A O 1
ATOM 2415 N N . PRO A 1 312 ? 87.806 80.917 26.857 1.00 40.81 314 PRO A N 1
ATOM 2416 C CA . PRO A 1 312 ? 88.828 80.211 27.567 1.00 39.99 314 PRO A CA 1
ATOM 2417 C C . PRO A 1 312 ? 90.091 81.073 27.711 1.00 40.26 314 PRO A C 1
ATOM 2418 O O . PRO A 1 312 ? 90.329 81.930 26.911 1.00 39.23 314 PRO A O 1
ATOM 2422 N N . LYS A 1 313 ? 90.884 80.837 28.743 1.00 40.46 315 LYS A N 1
ATOM 2423 C CA . LYS A 1 313 ? 92.089 81.651 29.035 1.00 41.49 315 LYS A CA 1
ATOM 2424 C C . LYS A 1 313 ? 93.243 80.645 29.329 1.00 38.64 315 LYS A C 1
ATOM 2425 O O . LYS A 1 313 ? 93.034 79.701 30.130 1.00 38.41 315 LYS A O 1
ATOM 2431 N N . VAL A 1 314 ? 94.381 80.827 28.663 1.00 35.29 316 VAL A N 1
ATOM 2432 C CA . VAL A 1 314 ? 95.534 79.981 28.777 1.00 34.23 316 VAL A CA 1
ATOM 2433 C C . VAL A 1 314 ? 96.550 80.579 29.764 1.00 34.86 316 VAL A C 1
ATOM 2434 O O . VAL A 1 314 ? 96.798 81.768 29.769 1.00 36.51 316 VAL A O 1
ATOM 2438 N N . PHE A 1 315 ? 97.104 79.778 30.643 1.00 35.07 317 PHE A N 1
ATOM 2439 C CA . PHE A 1 315 ? 98.124 80.283 31.597 1.00 35.28 317 PHE A CA 1
ATOM 2440 C C . PHE A 1 315 ? 99.355 79.513 31.191 1.00 36.86 317 PHE A C 1
ATOM 2441 O O . PHE A 1 315 ? 99.538 78.350 31.564 1.00 38.25 317 PHE A O 1
ATOM 2449 N N . SER A 1 316 ? 100.230 80.131 30.433 1.00 37.40 318 SER A N 1
ATOM 2450 C CA . SER A 1 316 ? 101.306 79.368 29.922 1.00 38.61 318 SER A CA 1
ATOM 2451 C C . SER A 1 316 ? 102.419 79.259 31.008 1.00 37.52 318 SER A C 1
ATOM 2452 O O . SER A 1 316 ? 102.669 80.195 31.733 1.00 38.11 318 SER A O 1
ATOM 2455 N N . ALA A 1 317 ? 103.019 78.074 31.060 1.00 36.85 319 ALA A N 1
ATOM 2456 C CA . ALA A 1 317 ? 104.047 77.643 31.989 1.00 37.35 319 ALA A CA 1
ATOM 2457 C C . ALA A 1 317 ? 105.410 78.303 31.712 1.00 38.76 319 ALA A C 1
ATOM 2458 O O . ALA A 1 317 ? 105.767 78.565 30.527 1.00 39.01 319 ALA A O 1
ATOM 2460 N N . LYS A 1 318 ? 106.133 78.587 32.787 1.00 38.77 320 LYS A N 1
ATOM 2461 C CA . LYS A 1 318 ? 107.557 78.776 32.749 1.00 40.85 320 LYS A CA 1
ATOM 2462 C C . LYS A 1 318 ? 108.082 77.429 32.274 1.00 39.86 320 LYS A C 1
ATOM 2463 O O . LYS A 1 318 ? 107.880 76.355 32.938 1.00 38.95 320 LYS A O 1
ATOM 2469 N N . ALA A 1 319 ? 108.709 77.499 31.106 1.00 38.46 321 ALA A N 1
ATOM 2470 C CA . ALA A 1 319 ? 109.308 76.346 30.394 1.00 39.65 321 ALA A CA 1
ATOM 2471 C C . ALA A 1 319 ? 110.693 75.804 30.843 1.00 39.35 321 ALA A C 1
ATOM 2472 O O . ALA A 1 319 ? 110.964 74.604 30.647 1.00 40.26 321 ALA A O 1
ATOM 2474 N N . GLU A 1 320 ? 111.564 76.675 31.343 1.00 39.32 322 GLU A N 1
ATOM 2475 C CA . GLU A 1 320 ? 112.926 76.312 31.708 1.00 42.41 322 GLU A CA 1
ATOM 2476 C C . GLU A 1 320 ? 112.976 76.088 33.181 1.00 39.46 322 GLU A C 1
ATOM 2477 O O . GLU A 1 320 ? 112.190 76.652 33.899 1.00 38.34 322 GLU A O 1
ATOM 2483 N N . GLU A 1 321 ? 113.983 75.353 33.601 1.00 36.18 323 GLU A N 1
ATOM 2484 C CA . GLU A 1 321 ? 114.262 75.135 34.943 1.00 35.90 323 GLU A CA 1
ATOM 2485 C C . GLU A 1 321 ? 114.366 76.476 35.667 1.00 36.67 323 GLU A C 1
ATOM 2486 O O . GLU A 1 321 ? 115.221 77.365 35.346 1.00 38.17 323 GLU A O 1
ATOM 2492 N N . SER A 1 322 ? 113.426 76.679 36.598 1.00 35.67 324 SER A N 1
ATOM 2493 C CA . SER A 1 322 ? 113.411 77.890 37.398 1.00 34.98 324 SER A CA 1
ATOM 2494 C C . SER A 1 322 ? 114.280 77.716 38.666 1.00 34.90 324 SER A C 1
ATOM 2495 O O . SER A 1 322 ? 113.893 77.055 39.677 1.00 33.14 324 SER A O 1
ATOM 2498 N N . ILE A 1 323 ? 115.459 78.303 38.566 1.00 34.34 325 ILE A N 1
ATOM 2499 C CA . ILE A 1 323 ? 116.490 78.170 39.578 1.00 35.10 325 ILE A CA 1
ATOM 2500 C C . ILE A 1 323 ? 116.574 79.282 40.605 1.00 34.77 325 ILE A C 1
ATOM 2501 O O . ILE A 1 323 ? 116.666 80.422 40.245 1.00 35.76 325 ILE A O 1
ATOM 2506 N N . HIS A 1 324 ? 116.493 78.975 41.882 1.00 35.44 326 HIS A N 1
ATOM 2507 C CA . HIS A 1 324 ? 116.589 80.050 42.880 1.00 35.15 326 HIS A CA 1
ATOM 2508 C C . HIS A 1 324 ? 118.028 80.256 43.312 1.00 35.23 326 HIS A C 1
ATOM 2509 O O . HIS A 1 324 ? 118.674 79.371 43.838 1.00 36.05 326 HIS A O 1
ATOM 2516 N N . GLU A 1 325 ? 118.582 81.414 43.038 1.00 37.27 327 GLU A N 1
ATOM 2517 C CA . GLU A 1 325 ? 120.032 81.609 43.218 1.00 37.65 327 GLU A CA 1
ATOM 2518 C C . GLU A 1 325 ? 120.289 82.186 44.582 1.00 36.39 327 GLU A C 1
ATOM 2519 O O . GLU A 1 325 ? 119.747 83.238 44.911 1.00 35.90 327 GLU A O 1
ATOM 2525 N N . LEU A 1 326 ? 121.086 81.500 45.398 1.00 36.01 328 LEU A N 1
ATOM 2526 C CA . LEU A 1 326 ? 121.259 81.978 46.783 1.00 35.84 328 LEU A CA 1
ATOM 2527 C C . LEU A 1 326 ? 122.375 83.033 46.837 1.00 35.34 328 LEU A C 1
ATOM 2528 O O . LEU A 1 326 ? 122.519 83.739 47.839 1.00 35.83 328 LEU A O 1
ATOM 2533 N N . ASN A 1 327 ? 123.201 83.095 45.794 1.00 33.76 329 ASN A N 1
ATOM 2534 C CA . ASN A 1 327 ? 124.272 84.117 45.715 1.00 35.25 329 ASN A CA 1
ATOM 2535 C C . ASN A 1 327 ? 124.575 84.435 44.232 1.00 35.65 329 ASN A C 1
ATOM 2536 O O . ASN A 1 327 ? 123.731 84.086 43.401 1.00 35.42 329 ASN A O 1
ATOM 2542 N N . CYS B 1 1 ? 97.566 23.568 45.364 1.00 35.49 1 CYS B N 1
ATOM 2543 C CA . CYS B 1 1 ? 97.709 22.669 44.223 1.00 34.78 1 CYS B CA 1
ATOM 2544 C C . CYS B 1 1 ? 98.049 23.331 42.797 1.00 33.80 1 CYS B C 1
ATOM 2545 O O . CYS B 1 1 ? 97.598 24.423 42.412 1.00 29.95 1 CYS B O 1
ATOM 2548 N N . THR B 1 2 ? 98.858 22.612 42.022 1.00 32.48 2 THR B N 1
ATOM 2549 C CA . THR B 1 2 ? 99.207 23.089 40.700 1.00 31.43 2 THR B CA 1
ATOM 2550 C C . THR B 1 2 ? 98.784 22.018 39.705 1.00 30.95 2 THR B C 1
ATOM 2551 O O . THR B 1 2 ? 99.141 20.833 39.885 1.00 29.88 2 THR B O 1
ATOM 2555 N N . SER B 1 3 ? 98.011 22.428 38.698 1.00 28.77 3 SER B N 1
ATOM 2556 C CA . SER B 1 3 ? 97.644 21.474 37.628 1.00 29.03 3 SER B CA 1
ATOM 2557 C C . SER B 1 3 ? 97.963 22.006 36.253 1.00 28.44 3 SER B C 1
ATOM 2558 O O . SER B 1 3 ? 98.018 23.270 36.053 1.00 30.02 3 SER B O 1
ATOM 2561 N N . LEU B 1 4 ? 98.154 21.103 35.310 1.00 27.26 4 LEU B N 1
ATOM 2562 C CA . LEU B 1 4 ? 98.528 21.482 33.925 1.00 28.53 4 LEU B CA 1
ATOM 2563 C C . LEU B 1 4 ? 98.260 20.335 33.012 1.00 29.71 4 LEU B C 1
ATOM 2564 O O . LEU B 1 4 ? 98.286 19.154 33.447 1.00 31.58 4 LEU B O 1
ATOM 2569 N N . THR B 1 5 ? 97.945 20.631 31.753 1.00 30.14 5 THR B N 1
ATOM 2570 C CA . THR B 1 5 ? 97.887 19.571 30.765 1.00 29.57 5 THR B CA 1
ATOM 2571 C C . THR B 1 5 ? 99.154 19.599 29.903 1.00 31.84 5 THR B C 1
ATOM 2572 O O . THR B 1 5 ? 99.775 20.657 29.723 1.00 30.62 5 THR B O 1
ATOM 2576 N N . LEU B 1 6 ? 99.519 18.451 29.304 1.00 33.59 6 LEU B N 1
ATOM 2577 C CA . LEU B 1 6 ? 100.611 18.410 28.316 1.00 33.51 6 LEU B CA 1
ATOM 2578 C C . LEU B 1 6 ? 100.152 17.532 27.168 1.00 36.13 6 LEU B C 1
ATOM 2579 O O . LEU B 1 6 ? 99.311 16.635 27.320 1.00 35.89 6 LEU B O 1
ATOM 2584 N N . GLU B 1 7 ? 100.757 17.742 26.011 1.00 39.96 7 GLU B N 1
ATOM 2585 C CA . GLU B 1 7 ? 100.449 16.939 24.831 1.00 43.04 7 GLU B CA 1
ATOM 2586 C C . GLU B 1 7 ? 101.784 16.399 24.318 1.00 41.35 7 GLU B C 1
ATOM 2587 O O . GLU B 1 7 ? 102.761 17.110 24.248 1.00 39.71 7 GLU B O 1
ATOM 2593 N N . THR B 1 8 ? 101.825 15.114 23.986 1.00 41.03 8 THR B N 1
ATOM 2594 C CA . THR B 1 8 ? 103.079 14.479 23.509 1.00 38.58 8 THR B CA 1
ATOM 2595 C C . THR B 1 8 ? 103.153 14.463 21.939 1.00 38.63 8 THR B C 1
ATOM 2596 O O . THR B 1 8 ? 102.124 14.751 21.257 1.00 37.91 8 THR B O 1
ATOM 2600 N N . ALA B 1 9 ? 104.325 14.128 21.385 1.00 38.11 9 ALA B N 1
ATOM 2601 C CA . ALA B 1 9 ? 104.551 14.150 19.943 1.00 40.90 9 ALA B CA 1
ATOM 2602 C C . ALA B 1 9 ? 103.694 13.090 19.262 1.00 42.00 9 ALA B C 1
ATOM 2603 O O . ALA B 1 9 ? 103.195 13.318 18.177 1.00 42.87 9 ALA B O 1
ATOM 2605 N N . ASP B 1 10 ? 103.454 11.966 19.913 1.00 42.22 10 ASP B N 1
ATOM 2606 C CA . ASP B 1 10 ? 102.529 11.032 19.327 1.00 43.54 10 ASP B CA 1
ATOM 2607 C C . ASP B 1 10 ? 101.071 11.353 19.644 1.00 44.50 10 ASP B C 1
ATOM 2608 O O . ASP B 1 10 ? 100.163 10.549 19.385 1.00 46.68 10 ASP B O 1
ATOM 2613 N N . ARG B 1 11 ? 100.809 12.530 20.187 1.00 44.52 11 ARG B N 1
ATOM 2614 C CA . ARG B 1 11 ? 99.422 12.980 20.307 1.00 43.72 11 ARG B CA 1
ATOM 2615 C C . ARG B 1 11 ? 98.577 12.400 21.447 1.00 42.34 11 ARG B C 1
ATOM 2616 O O . ARG B 1 11 ? 97.373 12.361 21.357 1.00 43.90 11 ARG B O 1
ATOM 2624 N N . LYS B 1 12 ? 99.187 11.995 22.549 1.00 41.22 12 LYS B N 1
ATOM 2625 C CA . LYS B 1 12 ? 98.422 11.700 23.756 1.00 40.36 12 LYS B CA 1
ATOM 2626 C C . LYS B 1 12 ? 98.323 12.950 24.610 1.00 39.05 12 LYS B C 1
ATOM 2627 O O . LYS B 1 12 ? 99.041 13.913 24.386 1.00 39.19 12 LYS B O 1
ATOM 2633 N N . HIS B 1 13 ? 97.399 12.941 25.558 1.00 37.24 13 HIS B N 1
ATOM 2634 C CA . HIS B 1 13 ? 97.228 14.031 26.466 1.00 34.83 13 HIS B CA 1
ATOM 2635 C C . HIS B 1 13 ? 97.343 13.486 27.870 1.00 33.80 13 HIS B C 1
ATOM 2636 O O . HIS B 1 13 ? 96.928 12.337 28.181 1.00 32.54 13 HIS B O 1
ATOM 2643 N N . VAL B 1 14 ? 97.946 14.283 28.733 1.00 32.51 14 VAL B N 1
ATOM 2644 C CA . VAL B 1 14 ? 97.876 13.991 30.165 1.00 31.14 14 VAL B CA 1
ATOM 2645 C C . VAL B 1 14 ? 97.379 15.178 30.903 1.00 31.48 14 VAL B C 1
ATOM 2646 O O . VAL B 1 14 ? 97.592 16.331 30.456 1.00 34.27 14 VAL B O 1
ATOM 2650 N N . LEU B 1 15 ? 96.700 14.962 32.019 1.00 31.05 15 LEU B N 1
ATOM 2651 C CA . LEU B 1 15 ? 96.355 16.055 32.969 1.00 29.94 15 LEU B CA 1
ATOM 2652 C C . LEU B 1 15 ? 97.121 15.745 34.286 1.00 29.15 15 LEU B C 1
ATOM 2653 O O . LEU B 1 15 ? 97.001 14.602 34.764 1.00 29.99 15 LEU B O 1
ATOM 2658 N N . ALA B 1 16 ? 97.913 16.689 34.812 1.00 27.62 16 ALA B N 1
ATOM 2659 C CA . ALA B 1 16 ? 98.785 16.434 35.985 1.00 29.17 16 ALA B CA 1
ATOM 2660 C C . ALA B 1 16 ? 98.438 17.416 37.103 1.00 30.87 16 ALA B C 1
ATOM 2661 O O . ALA B 1 16 ? 98.008 18.562 36.783 1.00 32.53 16 ALA B O 1
ATOM 2663 N N . ARG B 1 17 ? 98.520 16.987 38.365 1.00 28.65 17 ARG B N 1
ATOM 2664 C CA . ARG B 1 17 ? 98.258 17.922 39.447 1.00 29.58 17 ARG B CA 1
ATOM 2665 C C . ARG B 1 17 ? 99.086 17.566 40.701 1.00 30.04 17 ARG B C 1
ATOM 2666 O O . ARG B 1 17 ? 99.352 16.399 40.934 1.00 29.40 17 ARG B O 1
ATOM 2674 N N . THR B 1 18 ? 99.570 18.561 41.440 1.00 29.81 18 THR B N 1
ATOM 2675 C CA . THR B 1 18 ? 100.075 18.286 42.788 1.00 32.68 18 THR B CA 1
ATOM 2676 C C . THR B 1 18 ? 98.842 18.392 43.752 1.00 32.88 18 THR B C 1
ATOM 2677 O O . THR B 1 18 ? 97.814 18.996 43.390 1.00 33.38 18 THR B O 1
ATOM 2681 N N . MET B 1 19 ? 98.929 17.839 44.954 1.00 32.58 19 MET B N 1
ATOM 2682 C CA . MET B 1 19 ? 97.810 18.037 45.952 1.00 31.77 19 MET B CA 1
ATOM 2683 C C . MET B 1 19 ? 98.519 18.581 47.149 1.00 31.37 19 MET B C 1
ATOM 2684 O O . MET B 1 19 ? 99.294 17.825 47.782 1.00 32.49 19 MET B O 1
ATOM 2689 N N . ASP B 1 20 ? 98.370 19.883 47.398 1.00 31.88 20 ASP B N 1
ATOM 2690 C CA . ASP B 1 20 ? 99.089 20.562 48.509 1.00 35.31 20 ASP B CA 1
ATOM 2691 C C . ASP B 1 20 ? 98.041 20.773 49.630 1.00 37.07 20 ASP B C 1
ATOM 2692 O O . ASP B 1 20 ? 96.974 21.404 49.368 1.00 36.10 20 ASP B O 1
ATOM 2697 N N . PHE B 1 21 ? 98.334 20.318 50.844 1.00 37.82 21 PHE B N 1
ATOM 2698 C CA . PHE B 1 21 ? 97.347 20.506 51.928 1.00 40.20 21 PHE B CA 1
ATOM 2699 C C . PHE B 1 21 ? 98.050 20.315 53.272 1.00 41.42 21 PHE B C 1
ATOM 2700 O O . PHE B 1 21 ? 99.203 19.790 53.343 1.00 39.57 21 PHE B O 1
ATOM 2708 N N . ALA B 1 22 ? 97.405 20.831 54.319 1.00 43.54 22 ALA B N 1
ATOM 2709 C CA . ALA B 1 22 ? 97.949 20.697 55.681 1.00 46.29 22 ALA B CA 1
ATOM 2710 C C . ALA B 1 22 ? 97.363 19.441 56.341 1.00 47.93 22 ALA B C 1
ATOM 2711 O O . ALA B 1 22 ? 98.076 18.650 56.912 1.00 48.70 22 ALA B O 1
ATOM 2713 N N . PHE B 1 23 ? 96.062 19.253 56.208 1.00 50.27 23 PHE B N 1
ATOM 2714 C CA . PHE B 1 23 ? 95.406 18.068 56.745 1.00 52.56 23 PHE B CA 1
ATOM 2715 C C . PHE B 1 23 ? 95.759 16.879 55.831 1.00 52.96 23 PHE B C 1
ATOM 2716 O O . PHE B 1 23 ? 95.781 17.059 54.585 1.00 52.94 23 PHE B O 1
ATOM 2724 N N . GLN B 1 24 ? 96.005 15.707 56.417 1.00 52.89 24 GLN B N 1
ATOM 2725 C CA . GLN B 1 24 ? 96.292 14.508 55.667 1.00 54.83 24 GLN B CA 1
ATOM 2726 C C . GLN B 1 24 ? 95.044 13.911 55.075 1.00 54.78 24 GLN B C 1
ATOM 2727 O O . GLN B 1 24 ? 94.182 13.472 55.801 1.00 56.85 24 GLN B O 1
ATOM 2733 N N . LEU B 1 25 ? 94.950 13.826 53.766 1.00 54.45 25 LEU B N 1
ATOM 2734 C CA . LEU B 1 25 ? 93.729 13.359 53.140 1.00 54.46 25 LEU B CA 1
ATOM 2735 C C . LEU B 1 25 ? 93.642 11.861 53.108 1.00 52.42 25 LEU B C 1
ATOM 2736 O O . LEU B 1 25 ? 92.553 11.327 53.162 1.00 53.85 25 LEU B O 1
ATOM 2741 N N . GLY B 1 26 ? 94.769 11.168 53.042 1.00 49.74 26 GLY B N 1
ATOM 2742 C CA . GLY B 1 26 ? 94.729 9.718 52.970 1.00 47.13 26 GLY B CA 1
ATOM 2743 C C . GLY B 1 26 ? 93.954 9.180 51.754 1.00 46.04 26 GLY B C 1
ATOM 2744 O O . GLY B 1 26 ? 93.232 8.183 51.879 1.00 45.67 26 GLY B O 1
ATOM 2745 N N . THR B 1 27 ? 94.069 9.848 50.596 1.00 43.32 27 THR B N 1
ATOM 2746 C CA . THR B 1 27 ? 93.437 9.353 49.411 1.00 40.98 27 THR B CA 1
ATOM 2747 C C . THR B 1 27 ? 94.210 8.147 48.911 1.00 41.23 27 THR B C 1
ATOM 2748 O O . THR B 1 27 ? 95.402 7.979 49.223 1.00 40.92 27 THR B O 1
ATOM 2752 N N . GLU B 1 28 ? 93.502 7.266 48.183 1.00 41.28 28 GLU B N 1
ATOM 2753 C CA . GLU B 1 28 ? 94.128 6.107 47.433 1.00 40.01 28 GLU B CA 1
ATOM 2754 C C . GLU B 1 28 ? 93.486 6.034 46.088 1.00 37.45 28 GLU B C 1
ATOM 2755 O O . GLU B 1 28 ? 92.427 6.634 45.936 1.00 37.21 28 GLU B O 1
ATOM 2761 N N . VAL B 1 29 ? 94.103 5.348 45.108 1.00 35.28 29 VAL B N 1
ATOM 2762 C CA . VAL B 1 29 ? 93.471 5.336 43.776 1.00 32.16 29 VAL B CA 1
ATOM 2763 C C . VAL B 1 29 ? 92.380 4.330 43.912 1.00 33.96 29 VAL B C 1
ATOM 2764 O O . VAL B 1 29 ? 92.666 3.251 44.435 1.00 34.84 29 VAL B O 1
ATOM 2768 N N . ILE B 1 30 ? 91.162 4.649 43.417 1.00 33.30 30 ILE B N 1
ATOM 2769 C CA . ILE B 1 30 ? 90.008 3.755 43.523 1.00 32.72 30 ILE B CA 1
ATOM 2770 C C . ILE B 1 30 ? 89.231 3.676 42.167 1.00 34.16 30 ILE B C 1
ATOM 2771 O O . ILE B 1 30 ? 89.019 4.682 41.502 1.00 33.10 30 ILE B O 1
ATOM 2776 N N . LEU B 1 31 ? 88.796 2.473 41.786 1.00 35.28 31 LEU B N 1
ATOM 2777 C CA . LEU B 1 31 ? 87.904 2.270 40.681 1.00 36.65 31 LEU B CA 1
ATOM 2778 C C . LEU B 1 31 ? 86.507 2.458 41.181 1.00 37.87 31 LEU B C 1
ATOM 2779 O O . LEU B 1 31 ? 86.060 1.745 42.073 1.00 38.43 31 LEU B O 1
ATOM 2784 N N . TYR B 1 32 ? 85.813 3.436 40.627 1.00 38.53 32 TYR B N 1
ATOM 2785 C CA . TYR B 1 32 ? 84.379 3.537 40.762 1.00 38.71 32 TYR B CA 1
ATOM 2786 C C . TYR B 1 32 ? 83.751 2.946 39.465 1.00 39.48 32 TYR B C 1
ATOM 2787 O O . TYR B 1 32 ? 83.937 3.506 38.377 1.00 40.25 32 TYR B O 1
ATOM 2796 N N . PRO B 1 33 ? 83.001 1.831 39.573 1.00 39.77 33 PRO B N 1
ATOM 2797 C CA . PRO B 1 33 ? 82.577 1.050 38.430 1.00 39.06 33 PRO B CA 1
ATOM 2798 C C . PRO B 1 33 ? 81.297 1.512 37.805 1.00 39.82 33 PRO B C 1
ATOM 2799 O O . PRO B 1 33 ? 80.599 2.362 38.365 1.00 41.16 33 PRO B O 1
ATOM 2803 N N . ARG B 1 34 ? 80.930 0.951 36.663 1.00 40.83 34 ARG B N 1
ATOM 2804 C CA . ARG B 1 34 ? 79.679 1.427 36.027 1.00 40.44 34 ARG B CA 1
ATOM 2805 C C . ARG B 1 34 ? 78.383 0.944 36.741 1.00 41.47 34 ARG B C 1
ATOM 2806 O O . ARG B 1 34 ? 78.430 -0.049 37.450 1.00 41.62 34 ARG B O 1
ATOM 2814 N N . ARG B 1 35 ? 77.261 1.657 36.610 1.00 42.03 35 ARG B N 1
ATOM 2815 C CA . ARG B 1 35 ? 76.004 1.251 37.237 1.00 45.30 35 ARG B CA 1
ATOM 2816 C C . ARG B 1 35 ? 76.086 1.187 38.755 1.00 45.42 35 ARG B C 1
ATOM 2817 O O . ARG B 1 35 ? 75.535 0.288 39.354 1.00 48.45 35 ARG B O 1
ATOM 2825 N N . TYR B 1 36 ? 76.781 2.118 39.385 1.00 45.43 36 TYR B N 1
ATOM 2826 C CA . TYR B 1 36 ? 76.976 2.106 40.812 1.00 43.91 36 TYR B CA 1
ATOM 2827 C C . TYR B 1 36 ? 76.048 3.155 41.376 1.00 44.82 36 TYR B C 1
ATOM 2828 O O . TYR B 1 36 ? 75.966 4.313 40.886 1.00 44.52 36 TYR B O 1
ATOM 2837 N N . SER B 1 37 ? 75.297 2.727 42.394 1.00 44.87 37 SER B N 1
ATOM 2838 C CA . SER B 1 37 ? 74.201 3.496 42.904 1.00 44.30 37 SER B CA 1
ATOM 2839 C C . SER B 1 37 ? 74.782 4.204 44.057 1.00 44.34 37 SER B C 1
ATOM 2840 O O . SER B 1 37 ? 75.446 3.552 44.885 1.00 43.64 37 SER B O 1
ATOM 2843 N N . TRP B 1 38 ? 74.567 5.537 44.123 1.00 44.13 38 TRP B N 1
ATOM 2844 C CA . TRP B 1 38 ? 74.946 6.302 45.328 1.00 42.04 38 TRP B CA 1
ATOM 2845 C C . TRP B 1 38 ? 73.893 7.379 45.476 1.00 43.34 38 TRP B C 1
ATOM 2846 O O . TRP B 1 38 ? 73.195 7.751 44.468 1.00 44.87 38 TRP B O 1
ATOM 2857 N N . ASN B 1 39 ? 73.823 7.915 46.701 1.00 44.01 39 ASN B N 1
ATOM 2858 C CA . ASN B 1 39 ? 72.869 8.988 47.097 1.00 44.97 39 ASN B CA 1
ATOM 2859 C C . ASN B 1 39 ? 73.629 10.229 47.440 1.00 43.48 39 ASN B C 1
ATOM 2860 O O . ASN B 1 39 ? 74.538 10.171 48.240 1.00 41.34 39 ASN B O 1
ATOM 2865 N N . SER B 1 40 ? 73.228 11.352 46.837 1.00 43.93 40 SER B N 1
ATOM 2866 C CA . SER B 1 40 ? 73.843 12.655 47.099 1.00 43.81 40 SER B CA 1
ATOM 2867 C C . SER B 1 40 ? 73.670 13.149 48.545 1.00 44.87 40 SER B C 1
ATOM 2868 O O . SER B 1 40 ? 72.602 12.903 49.149 1.00 47.50 40 SER B O 1
ATOM 2871 N N . GLU B 1 41 ? 74.653 13.853 49.120 1.00 43.74 41 GLU B N 1
ATOM 2872 C CA . GLU B 1 41 ? 74.391 14.470 50.438 1.00 43.45 41 GLU B CA 1
ATOM 2873 C C . GLU B 1 41 ? 73.553 15.679 50.113 1.00 43.72 41 GLU B C 1
ATOM 2874 O O . GLU B 1 41 ? 73.117 16.424 51.000 1.00 47.03 41 GLU B O 1
ATOM 2880 N N . ALA B 1 42 ? 73.345 16.261 48.676 1.00 45.95 43 ALA B N 1
ATOM 2881 C CA . ALA B 1 42 ? 72.561 17.500 48.635 1.00 47.95 43 ALA B CA 1
ATOM 2882 C C . ALA B 1 42 ? 71.126 17.211 49.162 1.00 49.45 43 ALA B C 1
ATOM 2883 O O . ALA B 1 42 ? 70.639 17.911 50.059 1.00 49.79 43 ALA B O 1
ATOM 2885 N N . ASP B 1 43 ? 70.470 16.149 48.653 1.00 50.91 44 ASP B N 1
ATOM 2886 C CA . ASP B 1 43 ? 69.043 15.967 48.970 1.00 51.12 44 ASP B CA 1
ATOM 2887 C C . ASP B 1 43 ? 68.704 14.507 49.191 1.00 51.81 44 ASP B C 1
ATOM 2888 O O . ASP B 1 43 ? 67.542 14.192 49.236 1.00 53.44 44 ASP B O 1
ATOM 2893 N N . GLY B 1 44 ? 69.686 13.603 49.256 1.00 51.28 45 GLY B N 1
ATOM 2894 C CA . GLY B 1 44 ? 69.385 12.187 49.463 1.00 49.30 45 GLY B CA 1
ATOM 2895 C C . GLY B 1 44 ? 68.947 11.411 48.227 1.00 48.76 45 GLY B C 1
ATOM 2896 O O . GLY B 1 44 ? 68.858 10.165 48.290 1.00 48.25 45 GLY B O 1
ATOM 2897 N N . ARG B 1 45 ? 68.693 12.093 47.105 1.00 49.04 46 ARG B N 1
ATOM 2898 C CA . ARG B 1 45 ? 68.233 11.397 45.879 1.00 50.97 46 ARG B CA 1
ATOM 2899 C C . ARG B 1 45 ? 69.309 10.461 45.324 1.00 50.53 46 ARG B C 1
ATOM 2900 O O . ARG B 1 45 ? 70.490 10.669 45.566 1.00 51.84 46 ARG B O 1
ATOM 2908 N N . ALA B 1 46 ? 68.897 9.397 44.646 1.00 49.74 47 ALA B N 1
ATOM 2909 C CA . ALA B 1 46 ? 69.779 8.334 44.193 1.00 48.53 47 ALA B CA 1
ATOM 2910 C C . ALA B 1 46 ? 70.388 8.685 42.840 1.00 49.03 47 ALA B C 1
ATOM 2911 O O . ALA B 1 46 ? 69.694 9.260 41.981 1.00 48.99 47 ALA B O 1
ATOM 2913 N N . HIS B 1 47 ? 71.656 8.312 42.615 1.00 48.57 48 HIS B N 1
ATOM 2914 C CA . HIS B 1 47 ? 72.183 8.383 41.229 1.00 49.06 48 HIS B CA 1
ATOM 2915 C C . HIS B 1 47 ? 72.786 7.078 40.878 1.00 48.05 48 HIS B C 1
ATOM 2916 O O . HIS B 1 47 ? 73.213 6.327 41.784 1.00 49.18 48 HIS B O 1
ATOM 2923 N N . GLN B 1 48 ? 72.933 6.869 39.579 1.00 47.26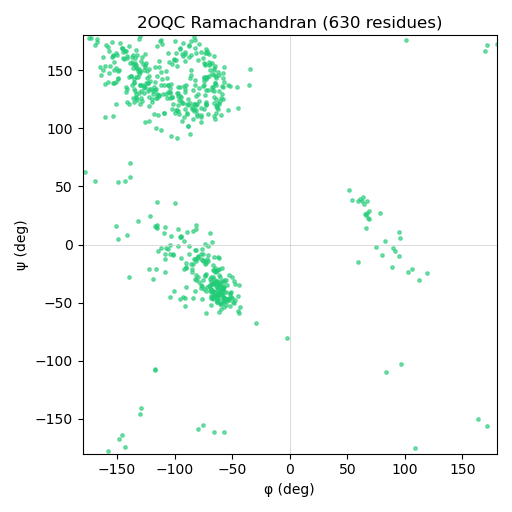 49 GLN B N 1
ATOM 2924 C CA . GLN B 1 48 ? 73.536 5.677 39.056 1.00 48.44 49 GLN B CA 1
ATOM 2925 C C . GLN B 1 48 ? 74.625 6.027 38.021 1.00 46.65 49 GLN B C 1
ATOM 2926 O O . GLN B 1 48 ? 74.357 6.647 36.978 1.00 47.75 49 GLN B O 1
ATOM 2932 N N . THR B 1 49 ? 75.849 5.595 38.282 1.00 45.25 50 THR B N 1
ATOM 2933 C CA . THR B 1 49 ? 76.957 6.017 37.500 1.00 42.53 50 THR B CA 1
ATOM 2934 C C . THR B 1 49 ? 76.853 5.334 36.156 1.00 44.29 50 THR B C 1
ATOM 2935 O O . THR B 1 49 ? 76.420 4.157 36.082 1.00 44.33 50 THR B O 1
ATOM 2939 N N . GLN B 1 50 ? 77.253 6.045 35.098 1.00 44.47 51 GLN B N 1
ATOM 2940 C CA . GLN B 1 50 ? 77.189 5.486 33.729 1.00 44.99 51 GLN B CA 1
ATOM 2941 C C . GLN B 1 50 ? 78.600 5.067 33.263 1.00 43.33 51 GLN B C 1
ATOM 2942 O O . GLN B 1 50 ? 78.816 3.905 32.739 1.00 44.67 51 GLN B O 1
ATOM 2948 N N . TYR B 1 51 ? 79.583 5.945 33.502 1.00 40.26 52 TYR B N 1
ATOM 2949 C CA . TYR B 1 51 ? 80.963 5.650 33.131 1.00 38.19 52 TYR B CA 1
ATOM 2950 C C . TYR B 1 51 ? 81.893 5.232 34.279 1.00 37.66 52 TYR B C 1
ATOM 2951 O O . TYR B 1 51 ? 81.796 5.798 35.331 1.00 37.49 52 TYR B O 1
ATOM 2960 N N . ALA B 1 52 ? 82.770 4.227 34.104 1.00 36.78 53 ALA B N 1
ATOM 2961 C CA . ALA B 1 52 ? 83.691 3.866 35.180 1.00 35.73 53 ALA B CA 1
ATOM 2962 C C . ALA B 1 52 ? 84.833 4.819 35.184 1.00 36.15 53 ALA B C 1
ATOM 2963 O O . ALA B 1 52 ? 85.152 5.363 34.100 1.00 35.98 53 ALA B O 1
ATOM 2965 N N . PHE B 1 53 ? 85.541 4.932 36.330 1.00 35.20 54 PHE B N 1
ATOM 2966 C CA . PHE B 1 53 ? 86.764 5.758 36.349 1.00 34.67 54 PHE B CA 1
ATOM 2967 C C . PHE B 1 53 ? 87.654 5.383 37.505 1.00 34.94 54 PHE B C 1
ATOM 2968 O O . PHE B 1 53 ? 87.237 4.578 38.345 1.00 36.40 54 PHE B O 1
ATOM 2976 N N . ILE B 1 54 ? 88.876 5.944 37.539 1.00 34.19 55 ILE B N 1
ATOM 2977 C CA . ILE B 1 54 ? 89.798 5.809 38.628 1.00 32.94 55 ILE B CA 1
ATOM 2978 C C . ILE B 1 54 ? 90.327 7.201 38.970 1.00 34.70 55 ILE B C 1
ATOM 2979 O O . ILE B 1 54 ? 90.434 8.070 38.045 1.00 34.85 55 ILE B O 1
ATOM 2984 N N . GLY B 1 55 ? 90.552 7.428 40.287 1.00 32.94 56 GLY B N 1
ATOM 2985 C CA . GLY B 1 55 ? 91.201 8.595 40.764 1.00 32.96 56 GLY B CA 1
ATOM 2986 C C . GLY B 1 55 ? 91.475 8.499 42.256 1.00 33.87 56 GLY B C 1
ATOM 2987 O O . GLY B 1 55 ? 91.095 7.524 42.895 1.00 33.53 56 GLY B O 1
ATOM 2988 N N . MET B 1 56 ? 92.132 9.517 42.803 1.00 33.49 57 MET B N 1
ATOM 2989 C CA . MET B 1 56 ? 92.460 9.530 44.228 1.00 34.89 57 MET B CA 1
ATOM 2990 C C . MET B 1 56 ? 91.235 9.776 45.022 1.00 36.59 57 MET B C 1
ATOM 2991 O O . MET B 1 56 ? 90.507 10.772 44.806 1.00 38.11 57 MET B O 1
ATOM 2996 N N . GLY B 1 57 ? 90.940 8.850 45.928 1.00 38.35 58 GLY B N 1
ATOM 2997 C CA . GLY B 1 57 ? 89.668 8.974 46.639 1.00 39.15 58 GLY B CA 1
ATOM 2998 C C . GLY B 1 57 ? 89.727 8.592 48.088 1.00 40.26 58 GLY B C 1
ATOM 2999 O O . GLY B 1 57 ? 90.706 7.963 48.560 1.00 38.98 58 GLY B O 1
ATOM 3000 N N . ARG B 1 58 ? 88.669 8.972 48.792 1.00 40.78 59 ARG B N 1
ATOM 3001 C CA . ARG B 1 58 ? 88.539 8.580 50.166 1.00 42.60 59 ARG B CA 1
ATOM 3002 C C . ARG B 1 58 ? 87.074 8.247 50.531 1.00 43.99 59 ARG B C 1
ATOM 3003 O O . ARG B 1 58 ? 86.147 9.026 50.198 1.00 41.87 59 ARG B O 1
ATOM 3011 N N . LYS B 1 59 ? 86.864 7.083 51.187 1.00 46.07 60 LYS B N 1
ATOM 3012 C CA . LYS B 1 59 ? 85.510 6.727 51.692 1.00 48.79 60 LYS B CA 1
ATOM 3013 C C . LYS B 1 59 ? 85.128 7.616 52.887 1.00 47.12 60 LYS B C 1
ATOM 3014 O O . LYS B 1 59 ? 85.779 7.569 53.924 1.00 45.57 60 LYS B O 1
ATOM 3020 N N . LEU B 1 60 ? 84.141 8.482 52.690 1.00 46.94 61 LEU B N 1
ATOM 3021 C CA . LEU B 1 60 ? 83.662 9.330 53.764 1.00 47.27 61 LEU B CA 1
ATOM 3022 C C . LEU B 1 60 ? 82.143 9.409 53.706 1.00 47.13 61 LEU B C 1
ATOM 3023 O O . LEU B 1 60 ? 81.633 10.504 53.443 1.00 45.64 61 LEU B O 1
ATOM 3028 N N . GLY B 1 61 ? 81.447 8.284 54.035 1.00 47.35 62 GLY B N 1
ATOM 3029 C CA . GLY B 1 61 ? 80.059 8.033 53.538 1.00 47.16 62 GLY B CA 1
ATOM 3030 C C . GLY B 1 61 ? 80.238 7.430 52.136 1.00 46.69 62 GLY B C 1
ATOM 3031 O O . GLY B 1 61 ? 80.776 6.315 52.015 1.00 48.69 62 GLY B O 1
ATOM 3032 N N . ASN B 1 62 ? 79.894 8.163 51.075 1.00 45.45 63 ASN B N 1
ATOM 3033 C CA . ASN B 1 62 ? 80.375 7.831 49.722 1.00 44.81 63 ASN B CA 1
ATOM 3034 C C . ASN B 1 62 ? 81.880 8.094 49.513 1.00 44.00 63 ASN B C 1
ATOM 3035 O O . ASN B 1 62 ? 82.557 8.755 50.323 1.00 44.29 63 ASN B O 1
ATOM 3040 N N . ILE B 1 63 ? 82.420 7.524 48.455 1.00 42.74 64 ILE B N 1
ATOM 3041 C CA . ILE B 1 63 ? 83.802 7.806 48.084 1.00 41.11 64 ILE B CA 1
ATOM 3042 C C . ILE B 1 63 ? 83.893 8.992 47.167 1.00 39.67 64 ILE B C 1
ATOM 3043 O O . ILE B 1 63 ? 82.982 9.254 46.354 1.00 39.16 64 ILE B O 1
ATOM 3048 N N . LEU B 1 64 ? 84.595 10.021 47.996 1.00 37.80 66 LEU B N 1
ATOM 3049 C CA . LEU B 1 64 ? 84.895 11.306 47.377 1.00 39.44 66 LEU B CA 1
ATOM 3050 C C . LEU B 1 64 ? 86.286 11.325 46.690 1.00 38.20 66 LEU B C 1
ATOM 3051 O O . LEU B 1 64 ? 87.335 10.854 47.222 1.00 37.38 66 LEU B O 1
ATOM 3056 N N . PHE B 1 65 ? 86.264 11.913 45.509 1.00 36.89 67 PHE B N 1
ATOM 3057 C CA . PHE B 1 65 ? 87.413 12.006 44.656 1.00 35.92 67 PHE B CA 1
ATOM 3058 C C . PHE B 1 65 ? 88.039 13.399 44.482 1.00 35.69 67 PHE B C 1
ATOM 3059 O O . PHE B 1 65 ? 87.378 14.384 44.221 1.00 36.10 67 PHE B O 1
ATOM 3067 N N . ALA B 1 66 ? 89.367 13.448 44.526 1.00 35.46 68 ALA B N 1
ATOM 3068 C CA . ALA B 1 66 ? 90.058 14.678 44.257 1.00 34.47 68 ALA B CA 1
ATOM 3069 C C . ALA B 1 66 ? 90.372 14.779 42.741 1.00 34.01 68 ALA B C 1
ATOM 3070 O O . ALA B 1 66 ? 90.710 15.864 42.257 1.00 32.66 68 ALA B O 1
ATOM 3072 N N . ASP B 1 67 ? 90.281 13.682 41.994 1.00 32.74 69 ASP B N 1
ATOM 3073 C CA . ASP B 1 67 ? 90.519 13.766 40.559 1.00 33.40 69 ASP B CA 1
ATOM 3074 C C . ASP B 1 67 ? 90.226 12.428 39.947 1.00 35.18 69 ASP B C 1
ATOM 3075 O O . ASP B 1 67 ? 89.917 11.440 40.688 1.00 36.19 69 ASP B O 1
ATOM 3080 N N . GLY B 1 68 ? 90.350 12.335 38.624 1.00 34.48 70 GLY B N 1
ATOM 3081 C CA . GLY B 1 68 ? 90.159 11.023 38.035 1.00 34.65 70 GLY B CA 1
ATOM 3082 C C . GLY B 1 68 ? 90.071 11.056 36.524 1.00 34.85 70 GLY B C 1
ATOM 3083 O O . GLY B 1 68 ? 90.000 12.165 35.909 1.00 34.38 70 GLY B O 1
ATOM 3084 N N . ILE B 1 69 ? 90.176 9.850 35.934 1.00 33.52 71 ILE B N 1
ATOM 3085 C CA . ILE B 1 69 ? 90.194 9.667 34.476 1.00 33.32 71 ILE B CA 1
ATOM 3086 C C . ILE B 1 69 ? 89.150 8.611 34.188 1.00 35.02 71 ILE B C 1
ATOM 3087 O O . ILE B 1 69 ? 89.181 7.545 34.833 1.00 35.03 71 ILE B O 1
ATOM 3092 N N . ASN B 1 70 ? 88.191 8.888 33.289 1.00 34.17 72 ASN B N 1
ATOM 3093 C CA . ASN B 1 70 ? 87.223 7.830 33.024 1.00 34.47 72 ASN B CA 1
ATOM 3094 C C . ASN B 1 70 ? 87.443 7.012 31.770 1.00 35.59 72 ASN B C 1
ATOM 3095 O O . ASN B 1 70 ? 88.277 7.347 30.936 1.00 32.95 72 ASN B O 1
ATOM 3100 N N . GLU B 1 71 ? 86.598 5.991 31.622 1.00 37.71 73 GLU B N 1
ATOM 3101 C CA . GLU B 1 71 ? 86.635 5.034 30.489 1.00 39.68 73 GLU B CA 1
ATOM 3102 C C . GLU B 1 71 ? 86.391 5.638 29.152 1.00 40.60 73 GLU B C 1
ATOM 3103 O O . GLU B 1 71 ? 86.657 4.987 28.127 1.00 42.77 73 GLU B O 1
ATOM 3109 N N . SER B 1 72 ? 85.954 6.891 29.102 1.00 42.47 74 SER B N 1
ATOM 3110 C CA . SER B 1 72 ? 85.938 7.474 27.768 1.00 43.46 74 SER B CA 1
ATOM 3111 C C . SER B 1 72 ? 86.860 8.666 27.476 1.00 42.40 74 SER B C 1
ATOM 3112 O O . SER B 1 72 ? 86.693 9.373 26.475 1.00 42.80 74 SER B O 1
ATOM 3115 N N . GLY B 1 73 ? 87.854 8.849 28.351 1.00 41.59 75 GLY B N 1
ATOM 3116 C CA . GLY B 1 73 ? 88.938 9.763 28.158 1.00 38.79 75 GLY B CA 1
ATOM 3117 C C . GLY B 1 73 ? 88.716 11.106 28.833 1.00 38.70 75 GLY B C 1
ATOM 3118 O O . GLY B 1 73 ? 89.525 12.023 28.668 1.00 38.98 75 GLY B O 1
ATOM 3119 N N . LEU B 1 74 ? 87.644 11.263 29.594 1.00 37.14 76 LEU B N 1
ATOM 3120 C CA . LEU B 1 74 ? 87.454 12.510 30.326 1.00 37.29 76 LEU B CA 1
ATOM 3121 C C . LEU B 1 74 ? 88.212 12.493 31.645 1.00 36.30 76 LEU B C 1
ATOM 3122 O O . LEU B 1 74 ? 88.159 11.494 32.393 1.00 38.14 76 LEU B O 1
ATOM 3127 N N . SER B 1 75 ? 88.925 13.565 31.928 1.00 34.79 77 SER B N 1
ATOM 3128 C CA . SER B 1 75 ? 89.767 13.605 33.106 1.00 34.90 77 SER B CA 1
ATOM 3129 C C . SER B 1 75 ? 89.410 14.881 33.794 1.00 35.14 77 SER B C 1
ATOM 3130 O O . SER B 1 75 ? 89.045 15.847 33.090 1.00 34.96 77 SER B O 1
ATOM 3133 N N . CYS B 1 76 ? 89.494 14.898 35.140 1.00 33.80 78 CYS B N 1
ATOM 3134 C CA . CYS B 1 76 ? 89.108 16.051 35.949 1.00 32.65 78 CYS B CA 1
ATOM 3135 C C . CYS B 1 76 ? 89.938 16.164 37.231 1.00 33.36 78 CYS B C 1
ATOM 3136 O O . CYS B 1 76 ? 90.283 15.123 37.893 1.00 34.02 78 CYS B O 1
ATOM 3139 N N . ALA B 1 77 ? 90.157 17.394 37.708 1.00 32.11 79 ALA B N 1
ATOM 3140 C CA . ALA B 1 77 ? 90.878 17.555 38.995 1.00 30.66 79 ALA B CA 1
ATOM 3141 C C . ALA B 1 77 ? 90.251 18.680 39.783 1.00 31.15 79 ALA B C 1
ATOM 3142 O O . ALA B 1 77 ? 90.004 19.788 39.198 1.00 32.55 79 ALA B O 1
ATOM 3144 N N . ALA B 1 78 ? 90.018 18.445 41.079 1.00 29.84 80 ALA B N 1
ATOM 3145 C CA . ALA B 1 78 ? 89.451 19.486 41.896 1.00 29.66 80 ALA B CA 1
ATOM 3146 C C . ALA B 1 78 ? 90.562 20.102 42.715 1.00 30.81 80 ALA B C 1
ATOM 3147 O O . ALA B 1 78 ? 91.344 19.367 43.375 1.00 32.60 80 ALA B O 1
ATOM 3149 N N . LEU B 1 79 ? 90.671 21.428 42.618 1.00 29.75 81 LEU B N 1
ATOM 3150 C CA . LEU B 1 79 ? 91.676 22.203 43.357 1.00 31.50 81 LEU B CA 1
ATOM 3151 C C . LEU B 1 79 ? 90.999 23.293 44.254 1.00 32.00 81 LEU B C 1
ATOM 3152 O O . LEU B 1 79 ? 89.916 23.834 43.878 1.00 32.77 81 LEU B O 1
ATOM 3157 N N . TYR B 1 80 ? 91.641 23.646 45.368 1.00 31.67 82 TYR B N 1
ATOM 3158 C CA . TYR B 1 80 ? 91.089 24.579 46.287 1.00 33.25 82 TYR B CA 1
ATOM 3159 C C . TYR B 1 80 ? 90.895 25.913 45.602 1.00 34.83 82 TYR B C 1
ATOM 3160 O O . TYR B 1 80 ? 91.731 26.349 44.745 1.00 35.26 82 TYR B O 1
ATOM 3169 N N . PHE B 1 81 ? 89.827 26.607 46.008 1.00 35.09 83 PHE B N 1
ATOM 3170 C CA . PHE B 1 81 ? 89.429 27.910 45.397 1.00 34.63 83 PHE B CA 1
ATOM 3171 C C . PHE B 1 81 ? 88.882 28.828 46.528 1.00 33.97 83 PHE B C 1
ATOM 3172 O O . PHE B 1 81 ? 87.762 29.346 46.418 1.00 33.57 83 PHE B O 1
ATOM 3180 N N . PRO B 1 82 ? 89.663 29.042 47.601 1.00 33.36 84 PRO B N 1
ATOM 3181 C CA . PRO B 1 82 ? 89.099 29.700 48.807 1.00 34.79 84 PRO B CA 1
ATOM 3182 C C . PRO B 1 82 ? 88.816 31.143 48.554 1.00 36.39 84 PRO B C 1
ATOM 3183 O O . PRO B 1 82 ? 89.473 31.789 47.682 1.00 36.12 84 PRO B O 1
ATOM 3187 N N . GLY B 1 83 ? 87.867 31.660 49.338 1.00 36.72 85 GLY B N 1
ATOM 3188 C CA . GLY B 1 83 ? 87.299 32.973 49.098 1.00 36.63 85 GLY B CA 1
ATOM 3189 C C . GLY B 1 83 ? 86.634 33.167 47.756 1.00 38.34 85 GLY B C 1
ATOM 3190 O O . GLY B 1 83 ? 85.940 34.128 47.622 1.00 39.40 85 GLY B O 1
ATOM 3191 N N . TYR B 1 84 ? 86.800 32.332 46.731 1.00 38.06 86 TYR B N 1
ATOM 3192 C CA . TYR B 1 84 ? 86.095 32.722 45.460 1.00 37.74 86 TYR B CA 1
ATOM 3193 C C . TYR B 1 84 ? 84.880 31.873 45.080 1.00 38.52 86 TYR B C 1
ATOM 3194 O O . TYR B 1 84 ? 84.009 32.315 44.311 1.00 38.81 86 TYR B O 1
ATOM 3203 N N . ALA B 1 85 ? 84.865 30.629 45.588 1.00 39.43 87 ALA B N 1
ATOM 3204 C CA . ALA B 1 85 ? 83.857 29.629 45.321 1.00 39.15 87 ALA B CA 1
ATOM 3205 C C . ALA B 1 85 ? 82.620 30.072 46.065 1.00 41.20 87 ALA B C 1
ATOM 3206 O O . ALA B 1 85 ? 82.676 30.408 47.291 1.00 40.66 87 ALA B O 1
ATOM 3208 N N . GLU B 1 86 ? 81.519 30.021 45.340 1.00 42.60 88 GLU B N 1
ATOM 3209 C CA . GLU B 1 86 ? 80.209 30.456 45.827 1.00 46.22 88 GLU B CA 1
ATOM 3210 C C . GLU B 1 86 ? 79.234 29.415 45.246 1.00 45.75 88 GLU B C 1
ATOM 3211 O O . GLU B 1 86 ? 79.232 29.186 44.037 1.00 43.74 88 GLU B O 1
ATOM 3217 N N . TYR B 1 87 ? 78.477 28.754 46.138 1.00 47.31 89 TYR B N 1
ATOM 3218 C CA . TYR B 1 87 ? 77.429 27.762 45.782 1.00 49.42 89 TYR B CA 1
ATOM 3219 C C . TYR B 1 87 ? 75.956 28.261 45.958 1.00 54.05 89 TYR B C 1
ATOM 3220 O O . TYR B 1 87 ? 75.700 29.277 46.650 1.00 54.62 89 TYR B O 1
ATOM 3229 N N . GLU B 1 88 ? 75.008 27.534 45.357 1.00 58.47 90 GLU B N 1
ATOM 3230 C CA . GLU B 1 88 ? 73.576 27.748 45.626 1.00 65.27 90 GLU B CA 1
ATOM 3231 C C . GLU B 1 88 ? 73.088 27.422 47.084 1.00 65.80 90 GLU B C 1
ATOM 3232 O O . GLU B 1 88 ? 73.268 26.320 47.564 1.00 65.43 90 GLU B O 1
ATOM 3238 N N . LYS B 1 89 ? 72.510 28.400 47.790 1.00 69.89 91 LYS B N 1
ATOM 3239 C CA . LYS B 1 89 ? 72.016 28.180 49.184 1.00 73.23 91 LYS B CA 1
ATOM 3240 C C . LYS B 1 89 ? 70.624 27.530 49.093 1.00 76.89 91 LYS B C 1
ATOM 3241 O O . LYS B 1 89 ? 70.269 26.615 49.848 1.00 76.49 91 LYS B O 1
ATOM 3247 N N . THR B 1 90 ? 69.849 28.013 48.124 1.00 80.67 92 THR B N 1
ATOM 3248 C CA . THR B 1 90 ? 68.476 27.564 47.965 1.00 84.55 92 THR B CA 1
ATOM 3249 C C . THR B 1 90 ? 68.361 26.461 46.911 1.00 86.42 92 THR B C 1
ATOM 3250 O O . THR B 1 90 ? 68.834 26.611 45.771 1.00 87.37 92 THR B O 1
ATOM 3254 N N . ILE B 1 91 ? 67.730 25.351 47.279 1.00 88.29 93 ILE B N 1
ATOM 3255 C CA . ILE B 1 91 ? 67.572 24.280 46.317 1.00 89.96 93 ILE B CA 1
ATOM 3256 C C . ILE B 1 91 ? 66.648 24.746 45.154 1.00 90.44 93 ILE B C 1
ATOM 3257 O O . ILE B 1 91 ? 65.466 25.005 45.367 1.00 91.26 93 ILE B O 1
ATOM 3262 N N . ARG B 1 92 ? 67.207 24.924 43.947 1.00 90.65 94 ARG B N 1
ATOM 3263 C CA . ARG B 1 92 ? 66.391 25.151 42.722 1.00 90.97 94 ARG B CA 1
ATOM 3264 C C . ARG B 1 92 ? 65.380 23.992 42.476 1.00 89.92 94 ARG B C 1
ATOM 3265 O O . ARG B 1 92 ? 65.053 23.251 43.435 1.00 90.40 94 ARG B O 1
ATOM 3273 N N . GLU B 1 93 ? 64.854 23.855 41.239 1.00 87.95 95 GLU B N 1
ATOM 3274 C CA . GLU B 1 93 ? 64.150 22.603 40.803 1.00 85.58 95 GLU B CA 1
ATOM 3275 C C . GLU B 1 93 ? 64.190 22.409 39.256 1.00 84.11 95 GLU B C 1
ATOM 3276 O O . GLU B 1 93 ? 64.473 23.391 38.502 1.00 83.43 95 GLU B O 1
ATOM 3282 N N . ASP B 1 94 ? 63.942 21.155 38.807 1.00 81.47 96 ASP B N 1
ATOM 3283 C CA . ASP B 1 94 ? 64.302 20.697 37.419 1.00 79.28 96 ASP B CA 1
ATOM 3284 C C . ASP B 1 94 ? 65.830 20.616 37.228 1.00 75.49 96 ASP B C 1
ATOM 3285 O O . ASP B 1 94 ? 66.334 20.735 36.092 1.00 74.89 96 ASP B O 1
ATOM 3290 N N . THR B 1 95 ? 66.553 20.480 38.343 1.00 70.46 97 THR B N 1
ATOM 3291 C CA . THR B 1 95 ? 67.978 20.313 38.303 1.00 65.73 97 THR B CA 1
ATOM 3292 C C . THR B 1 95 ? 68.378 19.137 39.186 1.00 63.57 97 THR B C 1
ATOM 3293 O O . THR B 1 95 ? 67.691 18.797 40.185 1.00 61.99 97 THR B O 1
ATOM 3297 N N . VAL B 1 96 ? 69.497 18.514 38.790 1.00 60.01 98 VAL B N 1
ATOM 3298 C CA . VAL B 1 96 ? 70.233 17.591 39.651 1.00 57.04 98 VAL B CA 1
ATOM 3299 C C . VAL B 1 96 ? 70.977 18.449 40.713 1.00 53.07 98 VAL B C 1
ATOM 3300 O O . VAL B 1 96 ? 71.542 19.461 40.384 1.00 52.35 98 VAL B O 1
ATOM 3304 N N . HIS B 1 97 ? 70.971 18.028 41.967 1.00 49.53 99 HIS B N 1
ATOM 3305 C CA . HIS B 1 97 ? 71.603 18.766 43.049 1.00 47.06 99 HIS B CA 1
ATOM 3306 C C . HIS B 1 97 ? 72.766 17.959 43.554 1.00 45.43 99 HIS B C 1
ATOM 3307 O O . HIS B 1 97 ? 72.590 16.785 43.847 1.00 46.28 99 HIS B O 1
ATOM 3314 N N . ILE B 1 98 ? 73.967 18.522 43.653 1.00 43.06 100 ILE B N 1
ATOM 3315 C CA . ILE B 1 98 ? 75.051 17.766 44.339 1.00 40.91 100 ILE B CA 1
ATOM 3316 C C . ILE B 1 98 ? 75.734 18.731 45.289 1.00 40.35 100 ILE B C 1
ATOM 3317 O O . ILE B 1 98 ? 75.441 19.932 45.215 1.00 42.88 100 ILE B O 1
ATOM 3322 N N . VAL B 1 99 ? 76.563 18.240 46.186 1.00 38.44 101 VAL B N 1
ATOM 3323 C CA . VAL B 1 99 ? 77.409 19.067 46.993 1.00 38.48 101 VAL B CA 1
ATOM 3324 C C . VAL B 1 99 ? 78.832 19.242 46.353 1.00 39.55 101 VAL B C 1
ATOM 3325 O O . VAL B 1 99 ? 79.156 18.555 45.354 1.00 42.04 101 VAL B O 1
ATOM 3329 N N . PRO B 1 100 ? 79.632 20.237 46.812 1.00 39.33 102 PRO B N 1
ATOM 3330 C CA . PRO B 1 100 ? 80.867 20.520 46.041 1.00 39.22 102 PRO B CA 1
ATOM 3331 C C . PRO B 1 100 ? 81.766 19.311 45.890 1.00 39.16 102 PRO B C 1
ATOM 3332 O O . PRO B 1 100 ? 82.207 19.042 44.770 1.00 38.55 102 PRO B O 1
ATOM 3336 N N . HIS B 1 101 ? 82.002 18.576 46.977 1.00 37.90 103 HIS B N 1
ATOM 3337 C CA . HIS B 1 101 ? 82.854 17.403 46.936 1.00 37.63 103 HIS B CA 1
ATOM 3338 C C . HIS B 1 101 ? 82.282 16.220 46.168 1.00 39.22 103 HIS B C 1
ATOM 3339 O O . HIS B 1 101 ? 82.892 15.152 46.121 1.00 40.49 103 HIS B O 1
ATOM 3346 N N . GLU B 1 102 ? 81.180 16.417 45.445 1.00 39.51 104 GLU B N 1
ATOM 3347 C CA . GLU B 1 102 ? 80.635 15.343 44.620 1.00 39.71 104 GLU B CA 1
ATOM 3348 C C . GLU B 1 102 ? 80.852 15.611 43.175 1.00 39.03 104 GLU B C 1
ATOM 3349 O O . GLU B 1 102 ? 80.519 14.747 42.318 1.00 39.24 104 GLU B O 1
ATOM 3355 N N . PHE B 1 103 ? 81.334 16.817 42.862 1.00 36.69 105 PHE B N 1
ATOM 3356 C CA . PHE B 1 103 ? 81.392 17.151 41.486 1.00 35.46 105 PHE B CA 1
ATOM 3357 C C . PHE B 1 103 ? 82.315 16.170 40.718 1.00 35.53 105 PHE B C 1
ATOM 3358 O O . PHE B 1 103 ? 81.986 15.724 39.581 1.00 35.05 105 PHE B O 1
ATOM 3366 N N . VAL B 1 104 ? 83.461 15.815 41.313 1.00 34.97 106 VAL B N 1
ATOM 3367 C CA . VAL B 1 104 ? 84.300 14.921 40.576 1.00 34.36 106 VAL B CA 1
ATOM 3368 C C . VAL B 1 104 ? 83.537 13.631 40.237 1.00 36.58 106 VAL B C 1
ATOM 3369 O O . VAL B 1 104 ? 83.468 13.238 39.007 1.00 37.87 106 VAL B O 1
ATOM 3373 N N . THR B 1 105 ? 82.967 12.966 41.274 1.00 36.41 107 THR B N 1
ATOM 3374 C CA . THR B 1 105 ? 82.180 11.767 41.035 1.00 35.85 107 THR B CA 1
ATOM 3375 C C . THR B 1 105 ? 81.123 12.044 39.952 1.00 35.65 107 THR B C 1
ATOM 3376 O O . THR B 1 105 ? 80.937 11.296 38.995 1.00 35.64 107 THR B O 1
ATOM 3380 N N . TRP B 1 106 ? 80.461 13.159 40.062 1.00 36.34 108 TRP B N 1
ATOM 3381 C CA . TRP B 1 106 ? 79.339 13.376 39.131 1.00 37.51 108 TRP B CA 1
ATOM 3382 C C . TRP B 1 106 ? 79.816 13.386 37.689 1.00 37.56 108 TRP B C 1
ATOM 3383 O O . TRP B 1 106 ? 79.392 12.562 36.870 1.00 37.79 108 TRP B O 1
ATOM 3394 N N . VAL B 1 107 ? 80.746 14.312 37.415 1.00 38.33 109 VAL B N 1
ATOM 3395 C CA . VAL B 1 107 ? 81.112 14.657 36.078 1.00 36.98 109 VAL B CA 1
ATOM 3396 C C . VAL B 1 107 ? 81.830 13.464 35.460 1.00 37.01 109 VAL B C 1
ATOM 3397 O O . VAL B 1 107 ? 81.626 13.152 34.329 1.00 37.65 109 VAL B O 1
ATOM 3401 N N . LEU B 1 108 ? 82.637 12.761 36.213 1.00 36.53 110 LEU B N 1
ATOM 3402 C CA . LEU B 1 108 ? 83.351 11.598 35.633 1.00 35.40 110 LEU B CA 1
ATOM 3403 C C . LEU B 1 108 ? 82.409 10.379 35.365 1.00 36.16 110 LEU B C 1
ATOM 3404 O O . LEU B 1 108 ? 82.669 9.488 34.464 1.00 36.05 110 LEU B O 1
ATOM 3409 N N . SER B 1 109 ? 81.304 10.326 36.132 1.00 35.86 111 SER B N 1
ATOM 3410 C CA . SER B 1 109 ? 80.416 9.136 36.067 1.00 36.71 111 SER B CA 1
ATOM 3411 C C . SER B 1 109 ? 79.315 9.289 35.017 1.00 36.70 111 SER B C 1
ATOM 3412 O O . SER B 1 109 ? 78.761 8.305 34.537 1.00 35.89 111 SER B O 1
ATOM 3415 N N . VAL B 1 110 ? 79.060 10.525 34.624 1.00 37.41 112 VAL B N 1
ATOM 3416 C CA . VAL B 1 110 ? 77.870 10.866 33.873 1.00 39.45 112 VAL B CA 1
ATOM 3417 C C . VAL B 1 110 ? 78.230 11.503 32.553 1.00 39.71 112 VAL B C 1
ATOM 3418 O O . VAL B 1 110 ? 77.445 11.459 31.611 1.00 41.22 112 VAL B O 1
ATOM 3422 N N . CYS B 1 111 ? 79.442 12.040 32.431 1.00 38.70 113 CYS B N 1
ATOM 3423 C CA . CYS B 1 111 ? 79.828 12.672 31.173 1.00 38.30 113 CYS B CA 1
ATOM 3424 C C . CYS B 1 111 ? 80.903 11.942 30.399 1.00 37.50 113 CYS B C 1
ATOM 3425 O O . CYS B 1 111 ? 81.829 11.365 30.978 1.00 37.01 113 CYS B O 1
ATOM 3428 N N . GLN B 1 112 ? 80.859 12.032 29.090 1.00 38.48 114 GLN B N 1
ATOM 3429 C CA . GLN B 1 112 ? 81.881 11.321 28.300 1.00 42.82 114 GLN B CA 1
ATOM 3430 C C . GLN B 1 112 ? 82.853 12.214 27.592 1.00 41.44 114 GLN B C 1
ATOM 3431 O O . GLN B 1 112 ? 83.784 11.705 26.945 1.00 42.34 114 GLN B O 1
ATOM 3437 N N . SER B 1 113 ? 82.645 13.539 27.696 1.00 40.44 115 SER B N 1
ATOM 3438 C CA . SER B 1 113 ? 83.524 14.473 27.003 1.00 40.31 115 SER B CA 1
ATOM 3439 C C . SER B 1 113 ? 83.298 15.863 27.507 1.00 40.01 115 SER B C 1
ATOM 3440 O O . SER B 1 113 ? 82.387 16.130 28.319 1.00 41.34 115 SER B O 1
ATOM 3443 N N . LEU B 1 114 ? 84.124 16.765 27.023 1.00 39.26 116 LEU B N 1
ATOM 3444 C CA . LEU B 1 114 ? 83.950 18.161 27.350 1.00 39.32 116 LEU B CA 1
ATOM 3445 C C . LEU B 1 114 ? 82.634 18.702 26.777 1.00 41.36 116 LEU B C 1
ATOM 3446 O O . LEU B 1 114 ? 81.909 19.378 27.529 1.00 41.80 116 LEU B O 1
ATOM 3451 N N . GLU B 1 115 ? 82.301 18.402 25.505 1.00 41.88 117 GLU B N 1
ATOM 3452 C CA . GLU B 1 115 ? 80.992 18.825 24.926 1.00 44.58 117 GLU B CA 1
ATOM 3453 C C . GLU B 1 115 ? 79.846 18.385 25.846 1.00 43.54 117 GLU B C 1
ATOM 3454 O O . GLU B 1 115 ? 79.017 19.185 26.309 1.00 43.19 117 GLU B O 1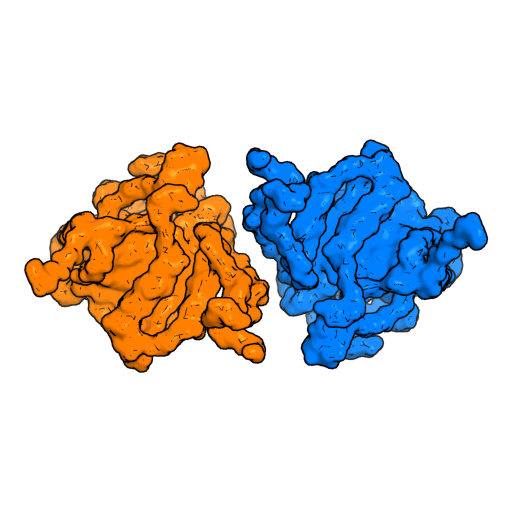
ATOM 3460 N N . ASP B 1 116 ? 79.860 17.103 26.146 1.00 42.53 118 ASP B N 1
ATOM 3461 C CA . ASP B 1 116 ? 78.986 16.527 27.100 1.00 42.91 118 ASP B CA 1
ATOM 3462 C C . ASP B 1 116 ? 78.891 17.272 28.435 1.00 43.11 118 ASP B C 1
ATOM 3463 O O . ASP B 1 116 ? 77.795 17.533 28.888 1.00 45.17 118 ASP B O 1
ATOM 3468 N N . VAL B 1 117 ? 80.012 17.604 29.088 1.00 43.02 119 VAL B N 1
ATOM 3469 C CA . VAL B 1 117 ? 79.998 18.376 30.343 1.00 42.65 119 VAL B CA 1
ATOM 3470 C C . VAL B 1 117 ? 79.337 19.745 30.121 1.00 44.11 119 VAL B C 1
ATOM 3471 O O . VAL B 1 117 ? 78.594 20.232 30.934 1.00 44.25 119 VAL B O 1
ATOM 3475 N N . LYS B 1 118 ? 79.645 20.384 29.016 1.00 46.02 120 LYS B N 1
ATOM 3476 C CA . LYS B 1 118 ? 79.195 21.738 28.796 1.00 49.21 120 LYS B CA 1
ATOM 3477 C C . LYS B 1 118 ? 77.680 21.668 28.703 1.00 50.47 120 LYS B C 1
ATOM 3478 O O . LYS B 1 118 ? 76.994 22.676 28.952 1.00 50.90 120 LYS B O 1
ATOM 3484 N N . GLU B 1 119 ? 77.160 20.493 28.349 1.00 50.83 121 GLU B N 1
ATOM 3485 C CA . GLU B 1 119 ? 75.732 20.395 28.095 1.00 53.44 121 GLU B CA 1
ATOM 3486 C C . GLU B 1 119 ? 75.061 19.932 29.327 1.00 51.14 121 GLU B C 1
ATOM 3487 O O . GLU B 1 119 ? 74.087 20.570 29.745 1.00 50.69 121 GLU B O 1
ATOM 3493 N N . LYS B 1 120 ? 75.590 18.896 29.976 1.00 49.85 122 LYS B N 1
ATOM 3494 C CA . LYS B 1 120 ? 74.887 18.427 31.163 1.00 49.79 122 LYS B CA 1
ATOM 3495 C C . LYS B 1 120 ? 74.949 19.416 32.315 1.00 50.16 122 LYS B C 1
ATOM 3496 O O . LYS B 1 120 ? 74.035 19.518 33.156 1.00 49.49 122 LYS B O 1
ATOM 3502 N N . ILE B 1 121 ? 76.041 20.150 32.370 1.00 51.51 123 ILE B N 1
ATOM 3503 C CA . ILE B 1 121 ? 76.221 21.092 33.472 1.00 52.26 123 ILE B CA 1
ATOM 3504 C C . ILE B 1 121 ? 75.118 22.179 33.499 1.00 53.43 123 ILE B C 1
ATOM 3505 O O . ILE B 1 121 ? 74.870 22.764 34.543 1.00 53.15 123 ILE B O 1
ATOM 3510 N N . ARG B 1 122 ? 74.444 22.408 32.366 1.00 54.47 124 ARG B N 1
ATOM 3511 C CA . ARG B 1 122 ? 73.340 23.376 32.304 1.00 56.74 124 ARG B CA 1
ATOM 3512 C C . ARG B 1 122 ? 72.140 23.013 33.196 1.00 56.44 124 ARG B C 1
ATOM 3513 O O . ARG B 1 122 ? 71.507 23.893 33.735 1.00 57.63 124 ARG B O 1
ATOM 3521 N N . SER B 1 123 ? 71.855 21.733 33.394 1.00 55.52 125 SER B N 1
ATOM 3522 C CA . SER B 1 123 ? 70.869 21.303 34.408 1.00 54.54 125 SER B CA 1
ATOM 3523 C C . SER B 1 123 ? 71.476 20.815 35.704 1.00 52.87 125 SER B C 1
ATOM 3524 O O . SER B 1 123 ? 70.923 19.892 36.273 1.00 54.73 125 SER B O 1
ATOM 3527 N N . LEU B 1 124 ? 72.587 21.386 36.176 1.00 50.60 126 LEU B N 1
ATOM 3528 C CA . LEU B 1 124 ? 73.171 20.949 37.493 1.00 48.46 126 LEU B CA 1
ATOM 3529 C C . LEU B 1 124 ? 73.182 22.069 38.529 1.00 48.16 126 LEU B C 1
ATOM 3530 O O . LEU B 1 124 ? 73.239 23.235 38.169 1.00 47.76 126 LEU B O 1
ATOM 3535 N N . THR B 1 125 ? 73.138 21.727 39.814 1.00 46.85 127 THR B N 1
ATOM 3536 C CA . THR B 1 125 ? 73.123 22.749 40.832 1.00 45.65 127 THR B CA 1
ATOM 3537 C C . THR B 1 125 ? 74.007 22.296 41.937 1.00 44.93 127 THR B C 1
ATOM 3538 O O . THR B 1 125 ? 73.779 21.236 42.505 1.00 46.15 127 THR B O 1
ATOM 3542 N N . ILE B 1 126 ? 75.028 23.062 42.259 1.00 43.68 128 ILE B N 1
ATOM 3543 C CA . ILE B 1 126 ? 75.895 22.600 43.339 1.00 43.37 128 ILE B CA 1
ATOM 3544 C C . ILE B 1 126 ? 75.499 23.427 44.559 1.00 45.15 128 ILE B C 1
ATOM 3545 O O . ILE B 1 126 ? 75.518 24.651 44.495 1.00 45.94 128 ILE B O 1
ATOM 3550 N N . VAL B 1 127 ? 75.193 22.786 45.673 1.00 45.99 129 VAL B N 1
ATOM 3551 C CA . VAL B 1 127 ? 74.708 23.536 46.794 1.00 47.10 129 VAL B CA 1
ATOM 3552 C C . VAL B 1 127 ? 75.642 23.542 47.972 1.00 48.78 129 VAL B C 1
ATOM 3553 O O . VAL B 1 127 ? 76.515 22.686 48.137 1.00 48.61 129 VAL B O 1
ATOM 3557 N N . GLU B 1 128 ? 75.456 24.548 48.793 1.00 50.80 130 GLU B N 1
ATOM 3558 C CA . GLU B 1 128 ? 76.401 24.843 49.810 1.00 53.23 130 GLU B CA 1
ATOM 3559 C C . GLU B 1 128 ? 76.189 23.820 50.917 1.00 54.06 130 GLU B C 1
ATOM 3560 O O . GLU B 1 128 ? 75.184 23.856 51.576 1.00 55.46 130 GLU B O 1
ATOM 3566 N N . LYS B 1 129 ? 77.099 22.887 51.125 1.00 55.50 131 LYS B N 1
ATOM 3567 C CA . LYS B 1 129 ? 76.882 21.911 52.195 1.00 55.69 131 LYS B CA 1
ATOM 3568 C C . LYS B 1 129 ? 78.260 21.457 52.708 1.00 54.85 131 LYS B C 1
ATOM 3569 O O . LYS B 1 129 ? 79.140 21.292 51.928 1.00 55.75 131 LYS B O 1
ATOM 3575 N N . LYS B 1 130 ? 78.467 21.274 53.999 1.00 54.14 132 LYS B N 1
ATOM 3576 C CA . LYS B 1 130 ? 79.786 20.945 54.516 1.00 54.40 132 LYS B CA 1
ATOM 3577 C C . LYS B 1 130 ? 80.265 19.539 54.221 1.00 54.32 132 LYS B C 1
ATOM 3578 O O . LYS B 1 130 ? 79.515 18.664 53.836 1.00 54.89 132 LYS B O 1
ATOM 3584 N N . LEU B 1 131 ? 81.548 19.333 54.434 1.00 53.87 133 LEU B N 1
ATOM 3585 C CA . LEU B 1 131 ? 82.121 18.046 54.382 1.00 53.29 133 LEU B CA 1
ATOM 3586 C C . LEU B 1 131 ? 82.388 17.871 55.828 1.00 54.93 133 LEU B C 1
ATOM 3587 O O . LEU B 1 131 ? 83.244 18.599 56.387 1.00 54.91 133 LEU B O 1
ATOM 3592 N N . ASP B 1 132 ? 81.677 16.918 56.432 1.00 56.93 134 ASP B N 1
ATOM 3593 C CA . ASP B 1 132 ? 81.751 16.687 57.890 1.00 59.05 134 ASP B CA 1
ATOM 3594 C C . ASP B 1 132 ? 83.166 16.500 58.365 1.00 58.34 134 ASP B C 1
ATOM 3595 O O . ASP B 1 132 ? 83.554 17.156 59.312 1.00 58.50 134 ASP B O 1
ATOM 3600 N N . LEU B 1 133 ? 83.966 15.668 57.701 1.00 58.30 135 LEU B N 1
ATOM 3601 C CA . LEU B 1 133 ? 85.313 15.445 58.215 1.00 58.73 135 LEU B CA 1
ATOM 3602 C C . LEU B 1 133 ? 86.005 16.761 58.538 1.00 59.45 135 LEU B C 1
ATOM 3603 O O . LEU B 1 133 ? 86.805 16.827 59.464 1.00 61.41 135 LEU B O 1
ATOM 3608 N N . LEU B 1 134 ? 85.673 17.816 57.793 1.00 59.32 136 LEU B N 1
ATOM 3609 C CA . LEU B 1 134 ? 86.332 19.120 57.909 1.00 58.71 136 LEU B CA 1
ATOM 3610 C C . LEU B 1 134 ? 85.413 20.180 58.576 1.00 58.44 136 LEU B C 1
ATOM 3611 O O . LEU B 1 134 ? 85.860 21.260 58.949 1.00 58.36 136 LEU B O 1
ATOM 3616 N N . ASP B 1 135 ? 84.127 19.869 58.708 1.00 57.82 137 ASP B N 1
ATOM 3617 C CA . ASP B 1 135 ? 83.175 20.810 59.255 1.00 57.21 137 ASP B CA 1
ATOM 3618 C C . ASP B 1 135 ? 83.255 22.126 58.477 1.00 55.75 137 ASP B C 1
ATOM 3619 O O . ASP B 1 135 ? 83.177 23.225 59.053 1.00 56.27 137 ASP B O 1
ATOM 3624 N N . THR B 1 136 ? 83.433 22.028 57.169 1.00 52.77 138 THR B N 1
ATOM 3625 C CA . THR B 1 136 ? 83.461 23.237 56.362 1.00 50.60 138 THR B CA 1
ATOM 3626 C C . THR B 1 136 ? 83.013 22.993 54.918 1.00 47.37 138 THR B C 1
ATOM 3627 O O . THR B 1 136 ? 83.211 21.874 54.433 1.00 48.57 138 THR B O 1
ATOM 3631 N N . VAL B 1 137 ? 82.425 23.980 54.243 1.00 42.62 139 VAL B N 1
ATOM 3632 C CA . VAL B 1 137 ? 82.128 23.854 52.805 1.00 39.79 139 VAL B CA 1
ATOM 3633 C C . VAL B 1 137 ? 83.425 23.943 52.018 1.00 40.84 139 VAL B C 1
ATOM 3634 O O . VAL B 1 137 ? 84.142 24.899 52.219 1.00 42.19 139 VAL B O 1
ATOM 3638 N N . LEU B 1 138 ? 83.785 22.917 51.221 1.00 39.87 140 LEU B N 1
ATOM 3639 C CA . LEU B 1 138 ? 84.981 22.955 50.347 1.00 38.73 140 LEU B CA 1
ATOM 3640 C C . LEU B 1 138 ? 84.854 24.031 49.291 1.00 38.01 140 LEU B C 1
ATOM 3641 O O . LEU B 1 138 ? 83.967 23.968 48.403 1.00 37.30 140 LEU B O 1
ATOM 3646 N N . PRO B 1 139 ? 85.782 25.020 49.348 1.00 36.32 141 PRO B N 1
ATOM 3647 C CA . PRO B 1 139 ? 85.802 25.976 48.225 1.00 35.62 141 PRO B CA 1
ATOM 3648 C C . PRO B 1 139 ? 86.649 25.320 47.066 1.00 35.45 141 PRO B C 1
ATOM 3649 O O . PRO B 1 139 ? 87.869 25.052 47.245 1.00 36.79 141 PRO B O 1
ATOM 3653 N N . LEU B 1 140 ? 86.019 25.015 45.940 1.00 33.70 142 LEU B N 1
ATOM 3654 C CA . LEU B 1 140 ? 86.723 24.322 44.881 1.00 33.51 142 LEU B CA 1
ATOM 3655 C C . LEU B 1 140 ? 86.474 24.926 43.479 1.00 34.40 142 LEU B C 1
ATOM 3656 O O . LEU B 1 140 ? 85.523 25.650 43.278 1.00 33.65 142 LEU B O 1
ATOM 3661 N N . HIS B 1 141 ? 87.364 24.629 42.524 1.00 34.63 143 HIS B N 1
ATOM 3662 C CA . HIS B 1 141 ? 87.128 24.827 41.070 1.00 34.17 143 HIS B CA 1
ATOM 3663 C C . HIS B 1 141 ? 87.841 23.642 40.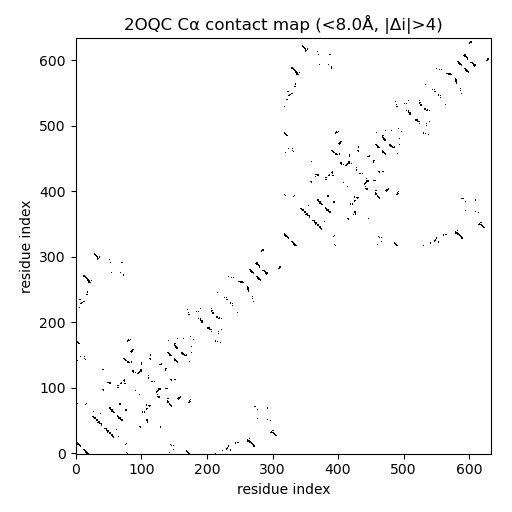316 1.00 33.30 143 HIS B C 1
ATOM 3664 O O . HIS B 1 141 ? 88.594 22.868 40.924 1.00 33.37 143 HIS B O 1
ATOM 3671 N N . TRP B 1 142 ? 87.538 23.437 39.047 1.00 31.91 144 TRP B N 1
ATOM 3672 C CA . TRP B 1 142 ? 87.883 22.180 38.414 1.00 30.12 144 TRP B CA 1
ATOM 3673 C C . TRP B 1 142 ? 88.520 22.419 37.050 1.00 30.95 144 TRP B C 1
ATOM 3674 O O . TRP B 1 142 ? 88.168 23.376 36.326 1.00 29.81 144 TRP B O 1
ATOM 3685 N N . ILE B 1 143 ? 89.477 21.564 36.727 1.00 30.44 145 ILE B N 1
ATOM 3686 C CA . ILE B 1 143 ? 90.076 21.609 35.437 1.00 30.38 145 ILE B CA 1
ATOM 3687 C C . ILE B 1 143 ? 89.747 20.233 34.771 1.00 31.34 145 ILE B C 1
ATOM 3688 O O . ILE B 1 143 ? 89.852 19.183 35.381 1.00 30.94 145 ILE B O 1
ATOM 3693 N N . LEU B 1 144 ? 89.353 20.266 33.516 1.00 32.57 146 LEU B N 1
ATOM 3694 C CA . LEU B 1 144 ? 88.969 19.040 32.844 1.00 33.58 146 LEU B CA 1
ATOM 3695 C C . LEU B 1 144 ? 89.645 18.991 31.496 1.00 33.62 146 LEU B C 1
ATOM 3696 O O . LEU B 1 144 ? 89.942 20.072 30.908 1.00 34.30 146 LEU B O 1
ATOM 3701 N N . SER B 1 145 ? 89.682 17.791 30.915 1.00 33.89 147 SER B N 1
ATOM 3702 C CA . SER B 1 145 ? 90.562 17.432 29.759 1.00 35.26 147 SER B CA 1
ATOM 3703 C C . SER B 1 145 ? 89.846 16.241 29.100 1.00 35.50 147 SER B C 1
ATOM 3704 O O . SER B 1 145 ? 89.230 15.447 29.821 1.00 36.24 147 SER B O 1
ATOM 3707 N N . ASP B 1 146 ? 89.907 16.050 27.784 1.00 36.31 148 ASP B N 1
ATOM 3708 C CA . ASP B 1 146 ? 89.419 14.772 27.152 1.00 36.45 148 ASP B CA 1
ATOM 3709 C C . ASP B 1 146 ? 90.286 14.443 25.967 1.00 36.61 148 ASP B C 1
ATOM 3710 O O . ASP B 1 146 ? 91.364 14.995 25.862 1.00 35.60 148 ASP B O 1
ATOM 3715 N N . ARG B 1 147 ? 89.844 13.548 25.094 1.00 37.90 149 ARG B N 1
ATOM 3716 C CA . ARG B 1 147 ? 90.721 13.103 24.027 1.00 39.66 149 ARG B CA 1
ATOM 3717 C C . ARG B 1 147 ? 90.829 14.058 22.825 1.00 40.25 149 ARG B C 1
ATOM 3718 O O . ARG B 1 147 ? 91.702 13.828 21.968 1.00 40.15 149 ARG B O 1
ATOM 3726 N N . THR B 1 148 ? 89.983 15.093 22.753 1.00 40.17 150 THR B N 1
ATOM 3727 C CA . THR B 1 148 ? 90.111 16.099 21.653 1.00 41.02 150 THR B CA 1
ATOM 3728 C C . THR B 1 148 ? 91.304 17.005 21.880 1.00 40.84 150 THR B C 1
ATOM 3729 O O . THR B 1 148 ? 91.712 17.738 20.997 1.00 41.74 150 THR B O 1
ATOM 3733 N N . GLY B 1 149 ? 91.822 17.021 23.098 1.00 40.55 151 GLY B N 1
ATOM 3734 C CA . GLY B 1 149 ? 92.957 17.889 23.425 1.00 39.76 151 GLY B CA 1
ATOM 3735 C C . GLY B 1 149 ? 92.514 19.246 23.961 1.00 39.47 151 GLY B C 1
ATOM 3736 O O . GLY B 1 149 ? 93.335 19.988 24.382 1.00 38.88 151 GLY B O 1
ATOM 3737 N N . ARG B 1 150 ? 91.217 19.559 23.968 1.00 38.81 152 ARG B N 1
ATOM 3738 C CA . ARG B 1 150 ? 90.742 20.800 24.592 1.00 40.09 152 ARG B CA 1
ATOM 3739 C C . ARG B 1 150 ? 90.811 20.757 26.155 1.00 37.82 152 ARG B C 1
ATOM 3740 O O . ARG B 1 150 ? 90.909 19.690 26.703 1.00 36.55 152 ARG B O 1
ATOM 3748 N N . ASN B 1 151 ? 90.714 21.890 26.856 1.00 35.81 153 ASN B N 1
ATOM 3749 C CA . ASN B 1 151 ? 90.808 21.883 28.299 1.00 35.52 153 ASN B CA 1
ATOM 3750 C C . ASN B 1 151 ? 89.727 22.837 28.752 1.00 36.13 153 ASN B C 1
ATOM 3751 O O . ASN B 1 151 ? 89.511 23.892 28.116 1.00 36.89 153 ASN B O 1
ATOM 3756 N N . LEU B 1 152 ? 89.085 22.543 29.880 1.00 35.93 154 LEU B N 1
ATOM 3757 C CA . LEU B 1 152 ? 88.156 23.490 30.456 1.00 35.18 154 LEU B CA 1
ATOM 3758 C C . LEU B 1 152 ? 88.544 23.759 31.889 1.00 34.72 154 LEU B C 1
ATOM 3759 O O . LEU B 1 152 ? 89.154 22.888 32.587 1.00 32.74 154 LEU B O 1
ATOM 3764 N N . THR B 1 153 ? 88.131 24.947 32.335 1.00 33.48 155 THR B N 1
ATOM 3765 C CA . THR B 1 153 ? 88.154 25.237 33.715 1.00 33.33 155 THR B CA 1
ATOM 3766 C C . THR B 1 153 ? 86.743 25.642 34.053 1.00 34.63 155 THR B C 1
ATOM 3767 O O . THR B 1 153 ? 86.105 26.379 33.288 1.00 37.12 155 THR B O 1
ATOM 3771 N N . ILE B 1 154 ? 86.259 25.190 35.199 1.00 34.64 156 ILE B N 1
ATOM 3772 C CA . ILE B 1 154 ? 84.895 25.461 35.634 1.00 34.88 156 ILE B CA 1
ATOM 3773 C C . ILE B 1 154 ? 84.976 26.009 37.061 1.00 35.94 156 ILE B C 1
ATOM 3774 O O . ILE B 1 154 ? 85.665 25.419 37.927 1.00 37.14 156 ILE B O 1
ATOM 3779 N N . GLU B 1 155 ? 84.271 27.101 37.315 1.00 36.34 157 GLU B N 1
ATOM 3780 C CA . GLU B 1 155 ? 84.446 27.807 38.580 1.00 38.14 157 GLU B CA 1
ATOM 3781 C C . GLU B 1 155 ? 83.093 28.178 39.162 1.00 39.10 157 GLU B C 1
ATOM 3782 O O . GLU B 1 155 ? 82.284 28.796 38.472 1.00 40.65 157 GLU B O 1
ATOM 3788 N N . PRO B 1 156 ? 82.802 27.743 40.379 1.00 40.13 158 PRO B N 1
ATOM 3789 C CA . PRO B 1 156 ? 81.488 28.045 40.898 1.00 40.85 158 PRO B CA 1
ATOM 3790 C C . PRO B 1 156 ? 81.451 29.444 41.517 1.00 43.20 158 PRO B C 1
ATOM 3791 O O . PRO B 1 156 ? 82.001 29.727 42.627 1.00 44.21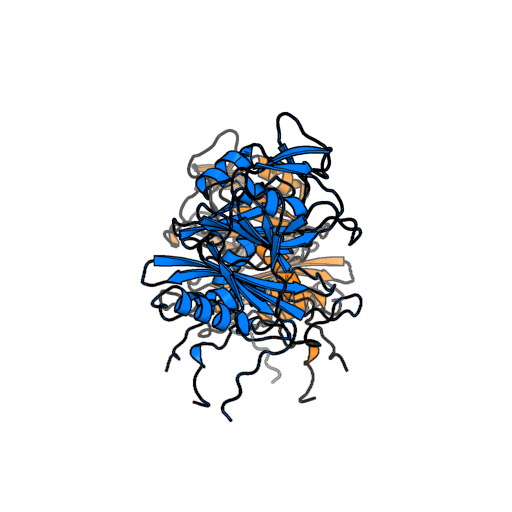 158 PRO B O 1
ATOM 3795 N N . ARG B 1 157 ? 80.788 30.344 40.820 1.00 46.10 159 ARG B N 1
ATOM 3796 C CA . ARG B 1 157 ? 80.809 31.758 41.270 1.00 48.92 159 ARG B CA 1
ATOM 3797 C C . ARG B 1 157 ? 79.399 32.187 41.804 1.00 52.39 159 ARG B C 1
ATOM 3798 O O . ARG B 1 157 ? 78.360 31.419 41.657 1.00 52.44 159 ARG B O 1
ATOM 3806 N N . ALA B 1 158 ? 79.344 33.399 42.379 1.00 54.63 160 ALA B N 1
ATOM 3807 C CA . ALA B 1 158 ? 78.062 33.931 42.865 1.00 57.54 160 ALA B CA 1
ATOM 3808 C C . ALA B 1 158 ? 77.032 34.005 41.718 1.00 59.15 160 ALA B C 1
ATOM 3809 O O . ALA B 1 158 ? 75.851 33.717 41.868 1.00 59.98 160 ALA B O 1
ATOM 3811 N N . ASP B 1 159 ? 77.530 34.330 40.543 1.00 61.17 161 ASP B N 1
ATOM 3812 C CA . ASP B 1 159 ? 76.731 34.464 39.360 1.00 62.27 161 ASP B CA 1
ATOM 3813 C C . ASP B 1 159 ? 76.265 33.133 38.777 1.00 61.22 161 ASP B C 1
ATOM 3814 O O . ASP B 1 159 ? 75.599 33.121 37.725 1.00 61.85 161 ASP B O 1
ATOM 3819 N N . GLY B 1 160 ? 76.630 32.010 39.414 1.00 59.41 162 GLY B N 1
ATOM 3820 C CA . GLY B 1 160 ? 76.470 30.669 38.779 1.00 56.07 162 GLY B CA 1
ATOM 3821 C C . GLY B 1 160 ? 77.795 30.002 38.346 1.00 54.28 162 GLY B C 1
ATOM 3822 O O . GLY B 1 160 ? 78.892 30.497 38.662 1.00 54.24 162 GLY B O 1
ATOM 3823 N N . LEU B 1 161 ? 77.679 28.844 37.690 1.00 50.83 163 LEU B N 1
ATOM 3824 C CA . LEU B 1 161 ? 78.801 28.022 37.306 1.00 48.05 163 LEU B CA 1
ATOM 3825 C C . LEU B 1 161 ? 79.386 28.582 36.062 1.00 46.10 163 LEU B C 1
ATOM 3826 O O . LEU B 1 161 ? 78.683 28.651 35.067 1.00 46.99 163 LEU B O 1
ATOM 3831 N N . LYS B 1 162 ? 80.661 28.957 36.102 1.00 43.66 164 LYS B N 1
ATOM 3832 C CA . LYS B 1 162 ? 81.279 29.546 34.943 1.00 42.75 164 LYS B CA 1
ATOM 3833 C C . LYS B 1 162 ? 82.244 28.563 34.259 1.00 40.79 164 LYS B C 1
ATOM 3834 O O . LYS B 1 162 ? 82.994 27.827 34.940 1.00 40.71 164 LYS B O 1
ATOM 3840 N N . VAL B 1 163 ? 82.172 28.530 32.931 1.00 38.39 165 VAL B N 1
ATOM 3841 C CA . VAL B 1 163 ? 82.961 27.664 32.122 1.00 38.43 165 VAL B CA 1
ATOM 3842 C C . VAL B 1 163 ? 83.895 28.449 31.198 1.00 39.50 165 VAL B C 1
ATOM 3843 O O . VAL B 1 163 ? 83.484 29.370 30.513 1.00 39.98 165 VAL B O 1
ATOM 3847 N N . TYR B 1 164 ? 85.159 28.036 31.154 1.00 38.99 166 TYR B N 1
ATOM 3848 C CA . TYR B 1 164 ? 86.187 28.722 30.360 1.00 38.21 166 TYR B CA 1
ATOM 3849 C C . TYR B 1 164 ? 86.912 27.707 29.526 1.00 38.07 166 TYR B C 1
ATOM 3850 O O . TYR B 1 164 ? 87.244 26.633 30.027 1.00 39.44 166 TYR B O 1
ATOM 3859 N N . ASP B 1 165 ? 87.162 28.030 28.285 1.00 38.97 167 ASP B N 1
ATOM 3860 C CA . ASP B 1 165 ? 88.235 27.380 27.561 1.00 41.79 167 ASP B CA 1
ATOM 3861 C C . ASP B 1 165 ? 89.542 27.734 28.301 1.00 41.66 167 ASP B C 1
ATOM 3862 O O . ASP B 1 165 ? 89.831 28.928 28.526 1.00 42.28 167 ASP B O 1
ATOM 3867 N N . ASN B 1 166 ? 90.282 26.711 28.770 1.00 40.53 168 ASN B N 1
ATOM 3868 C CA . ASN B 1 166 ? 91.558 26.962 29.441 1.00 38.16 168 ASN B CA 1
ATOM 3869 C C . ASN B 1 166 ? 92.653 26.756 28.401 1.00 37.22 168 ASN B C 1
ATOM 3870 O O . ASN B 1 166 ? 93.096 25.629 28.154 1.00 37.24 168 ASN B O 1
ATOM 3875 N N . GLN B 1 167 ? 93.021 27.835 27.733 1.00 37.70 169 GLN B N 1
ATOM 3876 C CA . GLN B 1 167 ? 94.022 27.823 26.627 1.00 38.32 169 GLN B CA 1
ATOM 3877 C C . GLN B 1 167 ? 95.427 27.503 27.106 1.00 35.63 169 GLN B C 1
ATOM 3878 O O . GLN B 1 167 ? 96.134 26.705 26.490 1.00 36.85 169 GLN B O 1
ATOM 3884 N N . PRO B 1 168 ? 95.884 28.131 28.194 1.00 34.07 170 PRO B N 1
ATOM 3885 C CA . PRO B 1 168 ? 97.227 27.696 28.677 1.00 32.05 170 PRO B CA 1
ATOM 3886 C C . PRO B 1 168 ? 97.222 26.238 29.192 1.00 32.06 170 PRO B C 1
ATOM 3887 O O . PRO B 1 168 ? 98.284 25.612 29.295 1.00 34.18 170 PRO B O 1
ATOM 3891 N N . GLY B 1 169 ? 96.067 25.700 29.577 1.00 29.98 171 GLY B N 1
ATOM 3892 C CA . GLY B 1 169 ? 96.036 24.358 30.116 1.00 28.72 171 GLY B CA 1
ATOM 3893 C C . GLY B 1 169 ? 96.758 24.338 31.475 1.00 28.44 171 GLY B C 1
ATOM 3894 O O . GLY B 1 169 ? 97.504 23.365 31.772 1.00 25.21 171 GLY B O 1
ATOM 3895 N N . VAL B 1 170 ? 96.579 25.412 32.256 1.00 26.50 172 VAL B N 1
ATOM 3896 C CA . VAL B 1 170 ? 97.104 25.409 33.599 1.00 27.59 172 VAL B CA 1
ATOM 3897 C C . VAL B 1 170 ? 96.037 25.918 34.518 1.00 28.49 172 VAL B C 1
ATOM 3898 O O . VAL B 1 170 ? 95.167 26.639 34.102 1.00 28.47 172 VAL B O 1
ATOM 3902 N N . MET B 1 171 ? 96.100 25.527 35.782 1.00 30.03 173 MET B N 1
ATOM 3903 C CA . MET B 1 171 ? 95.192 26.089 36.795 1.00 30.23 173 MET B CA 1
ATOM 3904 C C . MET B 1 171 ? 95.811 25.832 38.165 1.00 29.30 173 MET B C 1
ATOM 3905 O O . MET B 1 171 ? 96.365 24.728 38.370 1.00 30.10 173 MET B O 1
ATOM 3910 N N . THR B 1 172 ? 95.753 26.837 39.053 1.00 27.90 174 THR B N 1
ATOM 3911 C CA . THR B 1 172 ? 96.069 26.668 40.449 1.00 29.43 174 THR B CA 1
ATOM 3912 C C . THR B 1 172 ? 94.868 26.944 41.392 1.00 31.19 174 THR B C 1
ATOM 3913 O O . THR B 1 172 ? 93.894 26.177 41.437 1.00 30.73 174 THR B O 1
ATOM 3917 N N . ASN B 1 173 ? 94.910 28.058 42.119 1.00 30.92 175 ASN B N 1
ATOM 3918 C CA . ASN B 1 173 ? 93.868 28.275 43.081 1.00 30.61 175 ASN B CA 1
ATOM 3919 C C . ASN B 1 173 ? 93.384 29.686 42.811 1.00 31.57 175 ASN B C 1
ATOM 3920 O O . ASN B 1 173 ? 93.404 30.146 41.665 1.00 31.56 175 ASN B O 1
ATOM 3925 N N . SER B 1 174 ? 92.996 30.389 43.867 1.00 32.82 176 SER B N 1
ATOM 3926 C CA . SER B 1 174 ? 92.397 31.738 43.734 1.00 34.54 176 SER B CA 1
ATOM 3927 C C . SER B 1 174 ? 93.462 32.674 43.308 1.00 34.05 176 SER B C 1
ATOM 3928 O O . SER B 1 174 ? 94.617 32.386 43.583 1.00 33.65 176 SER B O 1
ATOM 3931 N N . PRO B 1 175 ? 93.086 33.801 42.688 1.00 33.76 177 PRO B N 1
ATOM 3932 C CA . PRO B 1 175 ? 91.715 34.214 42.344 1.00 34.17 177 PRO B CA 1
ATOM 3933 C C . PRO B 1 175 ? 91.166 33.548 41.074 1.00 34.38 177 PRO B C 1
ATOM 3934 O O . PRO B 1 175 ? 91.647 32.478 40.700 1.00 35.24 177 PRO B O 1
ATOM 3938 N N . ASP B 1 176 ? 90.158 34.163 40.453 1.00 32.96 178 ASP B N 1
ATOM 3939 C CA . ASP B 1 176 ? 89.431 33.550 39.371 1.00 34.05 178 ASP B CA 1
ATOM 3940 C C . ASP B 1 176 ? 90.250 33.311 38.074 1.00 33.63 178 ASP B C 1
ATOM 3941 O O . ASP B 1 176 ? 91.335 33.855 37.914 1.00 33.08 178 ASP B O 1
ATOM 3946 N N . PHE B 1 177 ? 89.768 32.440 37.191 1.00 32.82 179 PHE B N 1
ATOM 3947 C CA . PHE B 1 177 ? 90.597 32.022 36.098 1.00 33.34 179 PHE B CA 1
ATOM 3948 C C . PHE B 1 177 ? 91.020 33.256 35.166 1.00 33.49 179 PHE B C 1
ATOM 3949 O O . PHE B 1 177 ? 92.217 33.428 34.804 1.00 32.63 179 PHE B O 1
ATOM 3957 N N . ILE B 1 178 ? 90.116 34.177 34.843 1.00 33.77 180 ILE B N 1
ATOM 3958 C CA . ILE B 1 178 ? 90.539 35.267 33.917 1.00 34.31 180 ILE B CA 1
ATOM 3959 C C . ILE B 1 178 ? 91.648 36.163 34.506 1.00 34.33 180 ILE B C 1
ATOM 3960 O O . ILE B 1 178 ? 92.546 36.696 33.773 1.00 34.06 180 ILE B O 1
ATOM 3965 N N . TRP B 1 179 ? 91.604 36.295 35.836 1.00 33.00 181 TRP B N 1
ATOM 3966 C CA . TRP B 1 179 ? 92.612 37.054 36.605 1.00 30.84 181 TRP B CA 1
ATOM 3967 C C . TRP B 1 179 ? 94.020 36.494 36.288 1.00 31.38 181 TRP B C 1
ATOM 3968 O O . TRP B 1 179 ? 94.915 37.250 35.893 1.00 31.50 181 TRP B O 1
ATOM 3979 N N . HIS B 1 180 ? 94.195 35.186 36.412 1.00 31.47 182 HIS B N 1
ATOM 3980 C CA . HIS B 1 180 ? 95.473 34.566 36.171 1.00 31.99 182 HIS B CA 1
ATOM 3981 C C . HIS B 1 180 ? 95.871 34.668 34.726 1.00 32.69 182 HIS B C 1
ATOM 3982 O O . HIS B 1 180 ? 97.010 34.989 34.434 1.00 33.18 182 HIS B O 1
ATOM 3989 N N . VAL B 1 181 ? 94.941 34.412 33.817 1.00 33.29 183 VAL B N 1
ATOM 3990 C CA . VAL B 1 181 ? 95.290 34.476 32.441 1.00 33.70 183 VAL B CA 1
ATOM 3991 C C . VAL B 1 181 ? 95.722 35.921 32.133 1.00 33.55 183 VAL B C 1
ATOM 3992 O O . VAL B 1 181 ? 96.686 36.143 31.385 1.00 32.94 183 VAL B O 1
ATOM 3996 N N . THR B 1 182 ? 95.078 36.909 32.727 1.00 32.64 184 THR B N 1
ATOM 3997 C CA . THR B 1 182 ? 95.473 38.340 32.434 1.00 32.11 184 THR B CA 1
ATOM 3998 C C . THR B 1 182 ? 96.877 38.584 33.040 1.00 33.32 184 THR B C 1
ATOM 3999 O O . THR B 1 182 ? 97.759 39.202 32.422 1.00 34.60 184 THR B O 1
ATOM 4003 N N . ASN B 1 183 ? 97.122 38.019 34.213 1.00 32.05 185 ASN B N 1
ATOM 4004 C CA . ASN B 1 183 ? 98.378 38.202 34.903 1.00 31.23 185 ASN B CA 1
ATOM 4005 C C . ASN B 1 183 ? 99.554 37.651 34.033 1.00 32.54 185 ASN B C 1
ATOM 4006 O O . ASN B 1 183 ? 100.697 38.081 34.187 1.00 32.21 185 ASN B O 1
ATOM 4011 N N . LEU B 1 184 ? 99.283 36.678 33.154 1.00 31.62 186 LEU B N 1
ATOM 4012 C CA . LEU B 1 184 ? 100.349 36.194 32.337 1.00 32.46 186 LEU B CA 1
ATOM 4013 C C . LEU B 1 184 ? 100.946 37.262 31.467 1.00 33.96 186 LEU B C 1
ATOM 4014 O O . LEU B 1 184 ? 102.124 37.222 31.231 1.00 35.14 186 LEU B O 1
ATOM 4019 N N . GLN B 1 185 ? 100.163 38.242 31.016 1.00 35.39 187 GLN B N 1
ATOM 4020 C CA . GLN B 1 185 ? 100.761 39.349 30.300 1.00 37.39 187 GLN B CA 1
ATOM 4021 C C . GLN B 1 185 ? 101.955 39.976 31.036 1.00 38.15 187 GLN B C 1
ATOM 4022 O O . GLN B 1 185 ? 102.867 40.470 30.398 1.00 40.83 187 GLN B O 1
ATOM 4028 N N . GLN B 1 186 ? 102.049 39.941 32.364 1.00 36.58 188 GLN B N 1
ATOM 4029 C CA . GLN B 1 186 ? 103.208 40.608 32.959 1.00 34.66 188 GLN B CA 1
ATOM 4030 C C . GLN B 1 186 ? 104.524 39.832 32.720 1.00 34.40 188 GLN B C 1
ATOM 4031 O O . GLN B 1 186 ? 105.649 40.318 33.062 1.00 33.63 188 GLN B O 1
ATOM 4037 N N . TYR B 1 187 ? 104.397 38.568 32.258 1.00 32.95 189 TYR B N 1
ATOM 4038 C CA . TYR B 1 187 ? 105.552 37.656 32.317 1.00 32.67 189 TYR B CA 1
ATOM 4039 C C . TYR B 1 187 ? 106.097 37.142 30.977 1.00 34.29 189 TYR B C 1
ATOM 4040 O O . TYR B 1 187 ? 106.875 36.121 30.949 1.00 34.49 189 TYR B O 1
ATOM 4049 N N . THR B 1 188 ? 105.705 37.815 29.884 1.00 34.20 190 THR B N 1
ATOM 4050 C CA . THR B 1 188 ? 106.012 37.310 28.569 1.00 36.59 190 THR B CA 1
ATOM 4051 C C . THR B 1 188 ? 107.492 37.565 28.285 1.00 37.35 190 THR B C 1
ATOM 4052 O O . THR B 1 188 ? 107.971 37.008 27.352 1.00 37.29 190 THR B O 1
ATOM 4056 N N . GLY B 1 189 ? 108.219 38.323 29.131 1.00 37.23 191 GLY B N 1
ATOM 4057 C CA . GLY B 1 189 ? 109.633 38.533 28.928 1.00 36.02 191 GLY B CA 1
ATOM 4058 C C . GLY B 1 189 ? 110.527 37.404 29.449 1.00 38.13 191 GLY B C 1
ATOM 4059 O O . GLY B 1 189 ? 111.710 37.395 29.204 1.00 39.01 191 GLY B O 1
ATOM 4060 N N . ILE B 1 190 ? 110.025 36.474 30.248 1.00 37.57 192 ILE B N 1
ATOM 4061 C CA . ILE B 1 190 ? 110.934 35.492 30.762 1.00 36.35 192 ILE B CA 1
ATOM 4062 C C . ILE B 1 190 ? 111.241 34.515 29.588 1.00 38.17 192 ILE B C 1
ATOM 4063 O O . ILE B 1 190 ? 110.326 34.088 28.854 1.00 36.81 192 ILE B O 1
ATOM 4068 N N . ARG B 1 191 ? 112.500 34.140 29.396 1.00 38.05 193 ARG B N 1
ATOM 4069 C CA . ARG B 1 191 ? 112.749 33.251 28.314 1.00 41.35 193 ARG B CA 1
ATOM 4070 C C . ARG B 1 191 ? 113.997 32.396 28.574 1.00 40.74 193 ARG B C 1
ATOM 4071 O O . ARG B 1 191 ? 114.852 32.781 29.364 1.00 40.87 193 ARG B O 1
ATOM 4079 N N . PRO B 1 192 ? 114.087 31.234 27.920 1.00 39.89 194 PRO B N 1
ATOM 4080 C CA . PRO B 1 192 ? 115.102 30.252 28.155 1.00 39.95 194 PRO B CA 1
ATOM 4081 C C . PRO B 1 192 ? 116.521 30.709 27.802 1.00 40.88 194 PRO B C 1
ATOM 4082 O O . PRO B 1 192 ? 117.478 30.294 28.426 1.00 38.21 194 PRO B O 1
ATOM 4086 N N . LYS B 1 193 ? 116.651 31.530 26.785 1.00 44.09 195 LYS B N 1
ATOM 4087 C CA . LYS B 1 193 ? 117.978 31.972 26.346 1.00 48.98 195 LYS B CA 1
ATOM 4088 C C . LYS B 1 193 ? 118.243 33.407 26.757 1.00 52.27 195 LYS B C 1
ATOM 4089 O O . LYS B 1 193 ? 117.418 34.286 26.537 1.00 53.76 195 LYS B O 1
ATOM 4095 N N . GLN B 1 194 ? 119.390 33.660 27.358 1.00 56.12 196 GLN B N 1
ATOM 4096 C CA . GLN B 1 194 ? 119.809 35.020 27.566 1.00 62.57 196 GLN B CA 1
ATOM 4097 C C . GLN B 1 194 ? 119.816 35.900 26.261 1.00 64.17 196 GLN B C 1
ATOM 4098 O O . GLN B 1 194 ? 120.251 35.463 25.194 1.00 63.36 196 GLN B O 1
ATOM 4104 N N . LEU B 1 195 ? 119.322 37.131 26.402 1.00 68.36 197 LEU B N 1
ATOM 4105 C CA . LEU B 1 195 ? 119.417 38.283 25.448 1.00 72.42 197 LEU B CA 1
ATOM 4106 C C . LEU B 1 195 ? 120.636 38.427 24.494 1.00 74.90 197 LEU B C 1
ATOM 4107 O O . LEU B 1 195 ? 120.433 38.410 23.275 1.00 76.05 197 LEU B O 1
ATOM 4112 N N . GLU B 1 196 ? 121.845 38.692 25.036 1.00 77.53 198 GLU B N 1
ATOM 4113 C CA . GLU B 1 196 ? 123.175 38.365 24.368 1.00 79.51 198 GLU B CA 1
ATOM 4114 C C . GLU B 1 196 ? 124.310 38.101 25.422 1.00 81.22 198 GLU B C 1
ATOM 4115 O O . GLU B 1 196 ? 124.754 36.938 25.617 1.00 82.28 198 GLU B O 1
ATOM 4121 N N . ALA B 1 207 ? 127.406 36.464 32.963 1.00 69.57 209 ALA B N 1
ATOM 4122 C CA . ALA B 1 207 ? 127.633 35.006 32.890 1.00 69.01 209 ALA B CA 1
ATOM 4123 C C . ALA B 1 207 ? 128.169 34.333 34.191 1.00 68.27 209 ALA B C 1
ATOM 4124 O O . ALA B 1 207 ? 129.277 33.721 34.184 1.00 69.18 209 ALA B O 1
ATOM 4126 N N . PHE B 1 208 ? 127.376 34.398 35.286 1.00 64.95 210 PHE B N 1
ATOM 4127 C CA . PHE B 1 208 ? 127.630 33.538 36.451 1.00 61.96 210 PHE B CA 1
ATOM 4128 C C . PHE B 1 208 ? 127.379 32.077 36.096 1.00 60.53 210 PHE B C 1
ATOM 4129 O O . PHE B 1 208 ? 127.798 31.103 36.860 1.00 61.77 210 PHE B O 1
ATOM 4137 N N . GLY B 1 209 ? 126.652 31.910 34.994 1.00 57.05 211 GLY B N 1
ATOM 4138 C CA . GLY B 1 209 ? 126.244 30.576 34.512 1.00 54.40 211 GLY B CA 1
ATOM 4139 C C . GLY B 1 209 ? 125.100 30.619 33.479 1.00 52.02 211 GLY B C 1
ATOM 4140 O O . GLY B 1 209 ? 124.909 31.593 32.753 1.00 52.52 211 GLY B O 1
ATOM 4141 N N . GLN B 1 210 ? 124.294 29.575 33.460 1.00 47.96 212 GLN B N 1
ATOM 4142 C CA . GLN B 1 210 ? 123.136 29.584 32.611 1.00 44.12 212 GLN B CA 1
ATOM 4143 C C . GLN B 1 210 ? 121.994 30.310 33.278 1.00 41.73 212 GLN B C 1
ATOM 4144 O O . GLN B 1 210 ? 122.152 30.730 34.415 1.00 42.71 212 GLN B O 1
ATOM 4150 N N . GLY B 1 211 ? 120.849 30.431 32.601 1.00 38.78 213 GLY B N 1
ATOM 4151 C CA . GLY B 1 211 ? 119.595 30.800 33.243 1.00 34.28 213 GLY B CA 1
ATOM 4152 C C . GLY B 1 211 ? 119.255 32.261 33.206 1.00 33.93 213 GLY B C 1
ATOM 4153 O O . GLY B 1 211 ? 118.160 32.669 33.537 1.00 34.12 213 GLY B O 1
ATOM 4154 N N . LEU B 1 212 ? 120.139 33.115 32.796 1.00 35.03 214 LEU B N 1
ATOM 4155 C CA . LEU B 1 212 ? 119.795 34.565 32.948 1.00 37.20 214 LEU B CA 1
ATOM 4156 C C . LEU B 1 212 ? 118.463 35.016 32.241 1.00 37.16 214 LEU B C 1
ATOM 4157 O O . LEU B 1 212 ? 117.806 35.959 32.683 1.00 34.72 214 LEU B O 1
ATOM 4162 N N . GLY B 1 213 ? 118.089 34.367 31.118 1.00 35.01 215 GLY B N 1
ATOM 4163 C CA . GLY B 1 213 ? 116.860 34.804 30.516 1.00 35.35 215 GLY B CA 1
ATOM 4164 C C . GLY B 1 213 ? 115.654 34.542 31.364 1.00 34.83 215 GLY B C 1
ATOM 4165 O O . GLY B 1 213 ? 114.600 35.011 31.111 1.00 35.99 215 GLY B O 1
ATOM 4166 N N . THR B 1 214 ? 115.855 33.779 32.398 1.00 35.79 216 THR B N 1
ATOM 4167 C CA . THR B 1 214 ? 114.833 33.164 33.213 1.00 36.34 216 THR B CA 1
ATOM 4168 C C . THR B 1 214 ? 114.567 34.097 34.414 1.00 37.05 216 THR B C 1
ATOM 4169 O O . THR B 1 214 ? 113.572 33.989 35.121 1.00 37.42 216 THR B O 1
ATOM 4173 N N . VAL B 1 215 ? 115.437 35.078 34.598 1.00 36.03 217 VAL B N 1
ATOM 4174 C CA . VAL B 1 215 ? 115.223 36.025 35.657 1.00 36.44 217 VAL B CA 1
ATOM 4175 C C . VAL B 1 215 ? 113.812 36.596 35.576 1.00 36.20 217 VAL B C 1
ATOM 4176 O O . VAL B 1 215 ? 113.347 36.861 34.486 1.00 38.59 217 VAL B O 1
ATOM 4180 N N . GLY B 1 216 ? 113.131 36.702 36.719 1.00 36.10 218 GLY B N 1
ATOM 4181 C CA . GLY B 1 216 ? 111.774 37.190 36.848 1.00 34.73 218 GLY B CA 1
ATOM 4182 C C . GLY B 1 216 ? 110.738 36.098 37.047 1.00 36.60 218 GLY B C 1
ATOM 4183 O O . GLY B 1 216 ? 109.620 36.383 37.546 1.00 38.10 218 GLY B O 1
ATOM 4184 N N . LEU B 1 217 ? 111.027 34.856 36.623 1.00 35.24 219 LEU B N 1
ATOM 4185 C CA . LEU B 1 217 ? 110.202 33.704 37.034 1.00 34.87 219 LEU B CA 1
ATOM 4186 C C . LEU B 1 217 ? 109.866 33.737 38.580 1.00 34.56 219 LEU B C 1
ATOM 4187 O O . LEU B 1 217 ? 110.739 33.577 39.430 1.00 34.72 219 LEU B O 1
ATOM 4192 N N . PRO B 1 218 ? 108.592 33.833 38.971 1.00 34.79 220 PRO B N 1
ATOM 4193 C CA . PRO B 1 218 ? 108.245 33.976 40.436 1.00 33.34 220 PRO B CA 1
ATOM 4194 C C . PRO B 1 218 ? 108.634 32.668 41.117 1.00 33.39 220 PRO B C 1
ATOM 4195 O O . PRO B 1 218 ? 108.374 31.611 40.549 1.00 32.93 220 PRO B O 1
ATOM 4199 N N . GLY B 1 219 ? 109.282 32.707 42.290 1.00 33.45 221 GLY B N 1
ATOM 4200 C CA . GLY B 1 219 ? 109.666 31.496 42.970 1.00 32.51 221 GLY B CA 1
ATOM 4201 C C . GLY B 1 219 ? 108.826 31.094 44.172 1.00 33.63 221 GLY B C 1
ATOM 4202 O O . GLY B 1 219 ? 109.119 30.062 44.783 1.00 31.85 221 GLY B O 1
ATOM 4203 N N . ASP B 1 220 ? 107.794 31.872 44.537 1.00 33.24 222 ASP B N 1
ATOM 4204 C CA . ASP B 1 220 ? 107.152 31.649 45.855 1.00 32.08 222 ASP B CA 1
ATOM 4205 C C . ASP B 1 220 ? 105.970 30.702 45.709 1.00 32.29 222 ASP B C 1
ATOM 4206 O O . ASP B 1 220 ? 105.628 30.368 44.631 1.00 35.25 222 ASP B O 1
ATOM 4211 N N . TYR B 1 221 ? 105.331 30.264 46.784 1.00 32.28 223 TYR B N 1
ATOM 4212 C CA . TYR B 1 221 ? 104.302 29.276 46.676 1.00 30.96 223 TYR B CA 1
ATOM 4213 C C . TYR B 1 221 ? 102.846 29.755 46.596 1.00 29.75 223 TYR B C 1
ATOM 4214 O O . TYR B 1 221 ? 101.926 28.928 46.506 1.00 29.98 223 TYR B O 1
ATOM 4223 N N . THR B 1 222 ? 102.633 31.052 46.504 1.00 28.33 224 THR B N 1
ATOM 4224 C CA . THR B 1 222 ? 101.310 31.572 46.176 1.00 28.01 224 THR B CA 1
ATOM 4225 C C . THR B 1 222 ? 100.743 31.097 44.886 1.00 27.72 224 THR B C 1
ATOM 4226 O O . THR B 1 222 ? 101.485 30.829 43.905 1.00 28.39 224 THR B O 1
ATOM 4230 N N . PRO B 1 223 ? 99.426 30.963 44.865 1.00 28.43 225 PRO B N 1
ATOM 4231 C CA . PRO B 1 223 ? 98.740 30.437 43.645 1.00 28.15 225 PRO B CA 1
ATOM 4232 C C . PRO B 1 223 ? 99.095 31.205 42.350 1.00 29.11 225 PRO B C 1
ATOM 4233 O O . PRO B 1 223 ? 99.320 30.570 41.327 1.00 29.97 225 PRO B O 1
ATOM 4237 N N . PRO B 1 224 ? 99.074 32.560 42.363 1.00 29.99 226 PRO B N 1
ATOM 4238 C CA . PRO B 1 224 ? 99.437 33.314 41.139 1.00 29.39 226 PRO B CA 1
ATOM 4239 C C . PRO B 1 224 ? 100.845 32.989 40.642 1.00 31.69 226 PRO B C 1
ATOM 4240 O O . PRO B 1 224 ? 101.079 32.905 39.423 1.00 32.70 226 PRO B O 1
ATOM 4244 N N . SER B 1 225 ? 101.804 32.797 41.559 1.00 32.30 227 SER B N 1
ATOM 4245 C CA . SER B 1 225 ? 103.172 32.532 41.114 1.00 31.21 227 SER B CA 1
ATOM 4246 C C . SER B 1 225 ? 103.297 31.112 40.642 1.00 30.89 227 SER B C 1
ATOM 4247 O O . SER B 1 225 ? 104.034 30.839 39.691 1.00 32.25 227 SER B O 1
ATOM 4250 N N . ARG B 1 226 ? 102.575 30.191 41.271 1.00 29.69 228 ARG B N 1
ATOM 4251 C CA . ARG B 1 226 ? 102.712 28.831 40.831 1.00 28.56 228 ARG B CA 1
ATOM 4252 C C . ARG B 1 226 ? 102.106 28.763 39.401 1.00 29.94 228 ARG B C 1
ATOM 4253 O O . ARG B 1 226 ? 102.628 28.075 38.566 1.00 30.67 228 ARG B O 1
ATOM 4261 N N . PHE B 1 227 ? 101.059 29.549 39.117 1.00 29.77 229 PHE B N 1
ATOM 4262 C CA . PHE B 1 227 ? 100.393 29.526 37.850 1.00 29.35 229 PHE B CA 1
ATOM 4263 C C . PHE B 1 227 ? 101.351 29.998 36.776 1.00 30.34 229 PHE B C 1
ATOM 4264 O O . PHE B 1 227 ? 101.465 29.379 35.718 1.00 28.94 229 PHE B O 1
ATOM 4272 N N . VAL B 1 228 ? 102.081 31.068 37.072 1.00 30.31 230 VAL B N 1
ATOM 4273 C CA . VAL B 1 228 ? 102.961 31.657 36.081 1.00 29.17 230 VAL B CA 1
ATOM 4274 C C . VAL B 1 228 ? 104.140 30.716 35.810 1.00 30.98 230 VAL B C 1
ATOM 4275 O O . VAL B 1 228 ? 104.534 30.545 34.652 1.00 30.12 230 VAL B O 1
ATOM 4279 N N . ARG B 1 229 ? 104.664 30.093 36.875 1.00 31.00 231 ARG B N 1
ATOM 4280 C CA . ARG B 1 229 ? 105.824 29.256 36.785 1.00 31.58 231 ARG B CA 1
ATOM 4281 C C . ARG B 1 229 ? 105.371 28.023 36.035 1.00 30.05 231 ARG B C 1
ATOM 4282 O O . ARG B 1 229 ? 106.082 27.524 35.163 1.00 30.13 231 ARG B O 1
ATOM 4290 N N . ALA B 1 230 ? 104.142 27.546 36.232 1.00 29.96 232 ALA B N 1
ATOM 4291 C CA . ALA B 1 230 ? 103.737 26.313 35.421 1.00 28.79 232 ALA B CA 1
ATOM 4292 C C . ALA B 1 230 ? 103.655 26.646 33.914 1.00 28.64 232 ALA B C 1
ATOM 4293 O O . ALA B 1 230 ? 103.930 25.810 33.074 1.00 30.02 232 ALA B O 1
ATOM 4295 N N . VAL B 1 231 ? 103.121 27.833 33.589 1.00 29.00 233 VAL B N 1
ATOM 4296 C CA . VAL B 1 231 ? 102.876 28.220 32.230 1.00 27.71 233 VAL B CA 1
ATOM 4297 C C . VAL B 1 231 ? 104.251 28.392 31.605 1.00 29.51 233 VAL B C 1
ATOM 4298 O O . VAL B 1 231 ? 104.528 27.836 30.521 1.00 30.05 233 VAL B O 1
ATOM 4302 N N . TYR B 1 232 ? 105.165 29.070 32.294 1.00 28.13 234 TYR B N 1
ATOM 4303 C CA . TYR B 1 232 ? 106.468 29.170 31.693 1.00 29.26 234 TYR B CA 1
ATOM 4304 C C . TYR B 1 232 ? 107.084 27.827 31.333 1.00 31.13 234 TYR B C 1
ATOM 4305 O O . TYR B 1 232 ? 107.560 27.674 30.202 1.00 33.99 234 TYR B O 1
ATOM 4314 N N . LEU B 1 233 ? 107.050 26.848 32.249 1.00 30.01 235 LEU B N 1
ATOM 4315 C CA . LEU B 1 233 ? 107.746 25.621 32.050 1.00 29.44 235 LEU B CA 1
ATOM 4316 C C . LEU B 1 233 ? 107.032 24.762 31.027 1.00 31.20 235 LEU B C 1
ATOM 4317 O O . LEU B 1 233 ? 107.693 24.102 30.242 1.00 31.73 235 LEU B O 1
ATOM 4322 N N . LYS B 1 234 ? 105.699 24.743 31.041 1.00 31.66 236 LYS B N 1
ATOM 4323 C CA . LYS B 1 234 ? 104.954 24.089 29.999 1.00 32.11 236 LYS B CA 1
ATOM 4324 C C . LYS B 1 234 ? 105.319 24.681 28.583 1.00 34.19 236 LYS B C 1
ATOM 4325 O O . LYS B 1 234 ? 105.603 23.949 27.657 1.00 33.73 236 LYS B O 1
ATOM 4331 N N . GLU B 1 235 ? 105.318 26.014 28.442 1.00 35.72 237 GLU B N 1
ATOM 4332 C CA . GLU B 1 235 ? 105.532 26.644 27.134 1.00 37.33 237 GLU B CA 1
ATOM 4333 C C . GLU B 1 235 ? 106.893 26.354 26.563 1.00 37.85 237 GLU B C 1
ATOM 4334 O O . GLU B 1 235 ? 107.014 26.330 25.387 1.00 40.05 237 GLU B O 1
ATOM 4340 N N . HIS B 1 236 ? 107.931 26.180 27.365 1.00 36.51 238 HIS B N 1
ATOM 4341 C CA . HIS B 1 236 ? 109.218 25.940 26.812 1.00 34.73 238 HIS B CA 1
ATOM 4342 C C . HIS B 1 236 ? 109.629 24.491 27.033 1.00 35.31 238 HIS B C 1
ATOM 4343 O O . HIS B 1 236 ? 110.820 24.182 26.888 1.00 35.08 238 HIS B O 1
ATOM 4350 N N . LEU B 1 237 ? 108.697 23.586 27.393 1.00 33.99 239 LEU B N 1
ATOM 4351 C CA . LEU B 1 237 ? 109.089 22.169 27.463 1.00 34.79 239 LEU B CA 1
ATOM 4352 C C . LEU B 1 237 ? 109.507 21.548 26.063 1.00 36.75 239 LEU B C 1
ATOM 4353 O O . LEU B 1 237 ? 108.728 21.5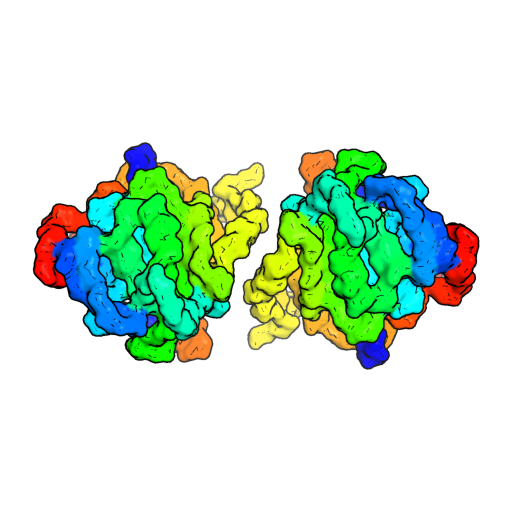34 25.145 1.00 37.41 239 LEU B O 1
ATOM 4358 N N . GLU B 1 238 ? 110.723 21.073 25.882 1.00 37.93 240 GLU B N 1
ATOM 4359 C CA . GLU B 1 238 ? 111.001 20.230 24.741 1.00 41.51 240 GLU B CA 1
ATOM 4360 C C . GLU B 1 238 ? 109.933 19.171 24.572 1.00 43.05 240 GLU B C 1
ATOM 4361 O O . GLU B 1 238 ? 109.517 18.582 25.531 1.00 43.92 240 GLU B O 1
ATOM 4367 N N . PRO B 1 239 ? 109.467 18.952 23.342 1.00 44.72 241 PRO B N 1
ATOM 4368 C CA . PRO B 1 239 ? 108.342 17.994 23.171 1.00 44.47 241 PRO B CA 1
ATOM 4369 C C . PRO B 1 239 ? 108.607 16.596 23.711 1.00 42.92 241 PRO B C 1
ATOM 4370 O O . PRO B 1 239 ? 109.700 16.060 23.573 1.00 42.09 241 PRO B O 1
ATOM 4374 N N . ALA B 1 240 ? 107.587 16.006 24.338 1.00 40.79 242 ALA B N 1
ATOM 4375 C CA . ALA B 1 240 ? 107.810 14.692 24.936 1.00 38.93 242 ALA B CA 1
ATOM 4376 C C . ALA B 1 240 ? 107.292 13.640 23.935 1.00 37.95 242 ALA B C 1
ATOM 4377 O O . ALA B 1 240 ? 106.186 13.754 23.490 1.00 36.94 242 ALA B O 1
ATOM 4379 N N . ALA B 1 241 ? 108.073 12.608 23.608 1.00 37.97 243 ALA B N 1
ATOM 4380 C CA . ALA B 1 241 ? 107.778 11.732 22.431 1.00 38.48 243 ALA B CA 1
ATOM 4381 C C . ALA B 1 241 ? 106.529 10.835 22.590 1.00 39.35 243 ALA B C 1
ATOM 4382 O O . ALA B 1 241 ? 105.781 10.616 21.606 1.00 42.03 243 ALA B O 1
ATOM 4384 N N . ASP B 1 242 ? 106.274 10.355 23.813 1.00 37.67 244 ASP B N 1
ATOM 4385 C CA . ASP B 1 242 ? 105.239 9.374 24.001 1.00 36.63 244 ASP B CA 1
ATOM 4386 C C . ASP B 1 242 ? 104.698 9.454 25.468 1.00 36.27 244 ASP B C 1
ATOM 4387 O O . ASP B 1 242 ? 105.302 10.185 26.299 1.00 35.07 244 ASP B O 1
ATOM 4392 N N . GLU B 1 243 ? 103.629 8.667 25.771 1.00 35.04 245 GLU B N 1
ATOM 4393 C CA . GLU B 1 243 ? 102.953 8.630 27.085 1.00 34.62 245 GLU B CA 1
ATOM 4394 C C . GLU B 1 243 ? 103.971 8.620 28.203 1.00 35.28 245 GLU B C 1
ATOM 4395 O O . GLU B 1 243 ? 103.928 9.503 29.021 1.00 35.34 245 GLU B O 1
ATOM 4401 N N . THR B 1 244 ? 104.926 7.701 28.212 1.00 34.97 246 THR B N 1
ATOM 4402 C CA . THR B 1 244 ? 105.834 7.693 29.349 1.00 37.00 246 THR B CA 1
ATOM 4403 C C . THR B 1 244 ? 106.659 8.951 29.491 1.00 38.61 246 THR B C 1
ATOM 4404 O O . THR B 1 244 ? 106.771 9.500 30.606 1.00 40.84 246 THR B O 1
ATOM 4408 N N . LYS B 1 245 ? 107.196 9.433 28.382 1.00 37.99 247 LYS B N 1
ATOM 4409 C CA . LYS B 1 245 ? 108.016 10.636 28.424 1.00 38.10 247 LYS B CA 1
ATOM 4410 C C . LYS B 1 245 ? 107.183 11.846 28.816 1.00 36.78 247 LYS B C 1
ATOM 4411 O O . LYS B 1 245 ? 107.666 12.767 29.454 1.00 37.20 247 LYS B O 1
ATOM 4417 N N . GLY B 1 246 ? 105.904 11.807 28.468 1.00 35.81 248 GLY B N 1
ATOM 4418 C CA . GLY B 1 246 ? 104.954 12.830 28.894 1.00 33.71 248 GLY B CA 1
ATOM 4419 C C . GLY B 1 246 ? 104.722 12.867 30.394 1.00 32.69 248 GLY B C 1
ATOM 4420 O O . GLY B 1 246 ? 104.623 13.946 30.954 1.00 33.58 248 GLY B O 1
ATOM 4421 N N . VAL B 1 247 ? 104.632 11.699 31.018 1.00 31.61 249 VAL B N 1
ATOM 4422 C CA . VAL B 1 247 ? 104.401 11.509 32.433 1.00 31.53 249 VAL B CA 1
ATOM 4423 C C . VAL B 1 247 ? 105.630 12.042 33.173 1.00 32.01 249 VAL B C 1
ATOM 4424 O O . VAL B 1 247 ? 105.492 12.849 34.122 1.00 33.26 249 VAL B O 1
ATOM 4428 N N . THR B 1 248 ? 106.825 11.699 32.661 1.00 31.35 250 THR B N 1
ATOM 4429 C CA . THR B 1 248 ? 108.061 12.186 33.251 1.00 30.78 250 THR B CA 1
ATOM 4430 C C . THR B 1 248 ? 108.125 13.687 33.230 1.00 30.83 250 THR B C 1
ATOM 4431 O O . THR B 1 248 ? 108.350 14.328 34.297 1.00 32.60 250 THR B O 1
ATOM 4435 N N . ALA B 1 249 ? 107.874 14.265 32.067 1.00 29.30 251 ALA B N 1
ATOM 4436 C CA . ALA B 1 249 ? 107.922 15.715 31.926 1.00 27.77 251 ALA B CA 1
ATOM 4437 C C . ALA B 1 249 ? 106.915 16.336 32.925 1.00 27.94 251 ALA B C 1
ATOM 4438 O O . ALA B 1 249 ? 107.283 17.249 33.646 1.00 29.35 251 ALA B O 1
ATOM 4440 N N . ALA B 1 250 ? 105.669 15.849 33.004 1.00 27.78 252 ALA B N 1
ATOM 4441 C CA . ALA B 1 250 ? 104.667 16.522 33.856 1.00 27.45 252 ALA B CA 1
ATOM 4442 C C . ALA B 1 250 ? 105.236 16.515 35.278 1.00 28.28 252 ALA B C 1
ATOM 4443 O O . ALA B 1 250 ? 105.171 17.493 35.963 1.00 27.82 252 ALA B O 1
ATOM 4445 N N . PHE B 1 251 ? 105.933 15.461 35.648 1.00 30.15 253 PHE B N 1
ATOM 4446 C CA . PHE B 1 251 ? 106.525 15.371 37.013 1.00 30.97 253 PHE B CA 1
ATOM 4447 C C . PHE B 1 251 ? 107.682 16.265 37.176 1.00 31.56 253 PHE B C 1
ATOM 4448 O O . PHE B 1 251 ? 107.830 16.881 38.226 1.00 30.35 253 PHE B O 1
ATOM 4456 N N . GLN B 1 252 ? 108.520 16.340 36.122 1.00 33.22 254 GLN B N 1
ATOM 4457 C CA . GLN B 1 252 ? 109.632 17.299 36.143 1.00 32.64 254 GLN B CA 1
ATOM 4458 C C . GLN B 1 252 ? 109.096 18.733 36.311 1.00 32.30 254 GLN B C 1
ATOM 4459 O O . GLN B 1 252 ? 109.679 19.498 37.081 1.00 33.57 254 GLN B O 1
ATOM 4465 N N . ILE B 1 253 ? 108.021 19.119 35.596 1.00 29.97 255 ILE B N 1
ATOM 4466 C CA . ILE B 1 253 ? 107.534 20.469 35.732 1.00 28.37 255 ILE B CA 1
ATOM 4467 C C . ILE B 1 253 ? 106.984 20.653 37.189 1.00 30.34 255 ILE B C 1
ATOM 4468 O O . ILE B 1 253 ? 107.326 21.638 37.884 1.00 29.12 255 ILE B O 1
ATOM 4473 N N . LEU B 1 254 ? 106.171 19.685 37.654 1.00 29.41 256 LEU B N 1
ATOM 4474 C CA . LEU B 1 254 ? 105.531 19.852 38.925 1.00 29.84 256 LEU B CA 1
ATOM 4475 C C . LEU B 1 254 ? 106.556 19.729 40.064 1.00 30.72 256 LEU B C 1
ATOM 4476 O O . LEU B 1 254 ? 106.277 20.150 41.186 1.00 32.15 256 LEU B O 1
ATOM 4481 N N . ALA B 1 255 ? 107.739 19.220 39.791 1.00 30.24 257 ALA B N 1
ATOM 4482 C CA . ALA B 1 255 ? 108.768 19.241 40.809 1.00 32.15 257 ALA B CA 1
ATOM 4483 C C . ALA B 1 255 ? 109.022 20.721 41.217 1.00 34.37 257 ALA B C 1
ATOM 4484 O O . ALA B 1 255 ? 109.439 21.014 42.329 1.00 35.99 257 ALA B O 1
ATOM 4486 N N . ASN B 1 256 ? 108.843 21.636 40.276 1.00 33.73 258 ASN B N 1
ATOM 4487 C CA . ASN B 1 256 ? 109.183 22.989 40.532 1.00 33.18 258 ASN B CA 1
ATOM 4488 C C . ASN B 1 256 ? 108.157 23.648 41.374 1.00 33.78 258 ASN B C 1
ATOM 4489 O O . ASN B 1 256 ? 108.358 24.774 41.697 1.00 35.18 258 ASN B O 1
ATOM 4494 N N . MET B 1 257 ? 107.016 22.990 41.642 1.00 35.24 259 MET B N 1
ATOM 4495 C CA . MET B 1 257 ? 105.943 23.533 42.534 1.00 35.53 259 MET B CA 1
ATOM 4496 C C . MET B 1 257 ? 105.659 22.589 43.711 1.00 36.48 259 MET B C 1
ATOM 4497 O O . MET B 1 257 ? 104.581 22.617 44.304 1.00 38.06 259 MET B O 1
ATOM 4502 N N . THR B 1 258 ? 106.651 21.783 44.067 1.00 35.73 260 THR B N 1
ATOM 4503 C CA . THR B 1 258 ? 106.597 20.858 45.189 1.00 36.61 260 THR B CA 1
ATOM 4504 C C . THR B 1 258 ? 107.067 21.517 46.505 1.00 35.22 260 THR B C 1
ATOM 4505 O O . THR B 1 258 ? 108.222 22.001 46.628 1.00 35.34 260 THR B O 1
ATOM 4509 N N . ILE B 1 259 ? 106.185 21.528 47.500 1.00 34.55 261 ILE B N 1
ATOM 4510 C CA . ILE B 1 259 ? 106.434 22.267 48.767 1.00 32.61 261 ILE B CA 1
ATOM 4511 C C . ILE B 1 259 ? 106.960 21.243 49.762 1.00 32.29 261 ILE B C 1
ATOM 4512 O O . ILE B 1 259 ? 106.231 20.329 50.128 1.00 32.95 261 ILE B O 1
ATOM 4517 N N . PRO B 1 260 ? 108.224 21.380 50.196 1.00 31.14 262 PRO B N 1
ATOM 4518 C CA . PRO B 1 260 ? 108.779 20.530 51.239 1.00 31.10 262 PRO B CA 1
ATOM 4519 C C . PRO B 1 260 ? 108.130 20.820 52.613 1.00 31.78 262 PRO B C 1
ATOM 4520 O O . PRO B 1 260 ? 107.605 21.897 52.848 1.00 31.28 262 PRO B O 1
ATOM 4524 N N . LYS B 1 261 ? 108.130 19.873 53.524 1.00 33.30 263 LYS B N 1
ATOM 4525 C CA . LYS B 1 261 ? 107.457 20.173 54.801 1.00 35.16 263 LYS B CA 1
ATOM 4526 C C . LYS B 1 261 ? 108.204 21.283 55.534 1.00 35.26 263 LYS B C 1
ATOM 4527 O O . LYS B 1 261 ? 109.426 21.159 55.743 1.00 35.22 263 LYS B O 1
ATOM 4533 N N . GLY B 1 262 ? 107.510 22.345 55.938 1.00 33.97 264 GLY B N 1
ATOM 4534 C CA . GLY B 1 262 ? 108.179 23.400 56.660 1.00 32.68 264 GLY B CA 1
ATOM 4535 C C . GLY B 1 262 ? 108.227 24.671 55.840 1.00 33.81 264 GLY B C 1
ATOM 4536 O O . GLY B 1 262 ? 108.190 25.792 56.383 1.00 35.87 264 GLY B O 1
ATOM 4537 N N . ALA B 1 263 ? 108.279 24.548 54.534 1.00 32.55 265 ALA B N 1
ATOM 4538 C CA . ALA B 1 263 ? 108.382 25.750 53.681 1.00 32.01 265 ALA B CA 1
ATOM 4539 C C . ALA B 1 263 ? 107.221 26.669 53.825 1.00 31.20 265 ALA B C 1
ATOM 4540 O O . ALA B 1 263 ? 107.392 27.843 53.580 1.00 31.37 265 ALA B O 1
ATOM 4542 N N . VAL B 1 264 ? 106.025 26.129 54.052 1.00 30.38 266 VAL B N 1
ATOM 4543 C CA . VAL B 1 264 ? 104.788 26.922 54.081 1.00 30.82 266 VAL B CA 1
ATOM 4544 C C . VAL B 1 264 ? 103.896 26.548 55.324 1.00 33.32 266 VAL B C 1
ATOM 4545 O O . VAL B 1 264 ? 103.637 25.367 55.622 1.00 34.91 266 VAL B O 1
ATOM 4549 N N . ILE B 1 265 ? 103.531 27.539 56.113 1.00 33.52 267 ILE B N 1
ATOM 4550 C CA . ILE B 1 265 ? 102.762 27.293 57.346 1.00 33.84 267 ILE B CA 1
ATOM 4551 C C . ILE B 1 265 ? 101.483 28.063 57.300 1.00 34.03 267 ILE B C 1
ATOM 4552 O O . ILE B 1 265 ? 101.462 29.217 56.900 1.00 32.21 267 ILE B O 1
ATOM 4557 N N . THR B 1 266 ? 100.389 27.411 57.640 1.00 36.17 268 THR B N 1
ATOM 4558 C CA . THR B 1 266 ? 99.044 28.089 57.580 1.00 38.76 268 THR B CA 1
ATOM 4559 C C . THR B 1 266 ? 98.803 29.012 58.792 1.00 41.50 268 THR B C 1
ATOM 4560 O O . THR B 1 266 ? 99.606 29.023 59.700 1.00 40.15 268 THR B O 1
ATOM 4564 N N . GLU B 1 267 ? 97.697 29.779 58.766 1.00 46.21 269 GLU B N 1
ATOM 4565 C CA . GLU B 1 267 ? 97.213 30.609 59.880 1.00 51.33 269 GLU B CA 1
ATOM 4566 C C . GLU B 1 267 ? 97.084 29.840 61.148 1.00 48.82 269 GLU B C 1
ATOM 4567 O O . GLU B 1 267 ? 97.207 30.424 62.187 1.00 48.17 269 GLU B O 1
ATOM 4573 N N . GLU B 1 268 ? 96.880 28.531 61.043 1.00 48.05 270 GLU B N 1
ATOM 4574 C CA . GLU B 1 268 ? 96.663 27.711 62.209 1.00 48.37 270 GLU B CA 1
ATOM 4575 C C . GLU B 1 268 ? 97.938 27.039 62.660 1.00 47.17 270 GLU B C 1
ATOM 4576 O O . GLU B 1 268 ? 97.876 26.107 63.442 1.00 45.97 270 GLU B O 1
ATOM 4582 N N . ASP B 1 269 ? 99.102 27.460 62.162 1.00 46.94 271 ASP B N 1
ATOM 4583 C CA . ASP B 1 269 ? 100.384 26.746 62.494 1.00 46.76 271 ASP B CA 1
ATOM 4584 C C . ASP B 1 269 ? 100.545 25.308 61.978 1.00 45.22 271 ASP B C 1
ATOM 4585 O O . ASP B 1 269 ? 101.314 24.510 62.561 1.00 44.39 271 ASP B O 1
ATOM 4590 N N . GLU B 1 270 ? 99.845 25.006 60.877 1.00 42.93 272 GLU B N 1
ATOM 4591 C CA . GLU B 1 270 ? 99.921 23.683 60.282 1.00 42.96 272 GLU B CA 1
ATOM 4592 C C . GLU B 1 270 ? 100.888 23.790 59.064 1.00 41.93 272 GLU B C 1
ATOM 4593 O O . GLU B 1 270 ? 101.086 24.880 58.515 1.00 40.63 272 GLU B O 1
ATOM 4599 N N . ILE B 1 271 ? 101.444 22.652 58.655 1.00 40.56 273 ILE B N 1
ATOM 4600 C CA . ILE B 1 271 ? 102.441 22.573 57.644 1.00 39.03 273 ILE B CA 1
ATOM 4601 C C . ILE B 1 271 ? 101.672 22.246 56.429 1.00 38.25 273 ILE B C 1
ATOM 4602 O O . ILE B 1 271 ? 100.946 21.257 56.363 1.00 38.26 273 ILE B O 1
ATOM 4607 N N . HIS B 1 272 ? 101.769 23.135 55.463 1.00 36.68 274 HIS B N 1
ATOM 4608 C CA . HIS B 1 272 ? 101.077 22.960 54.185 1.00 34.88 274 HIS B CA 1
ATOM 4609 C C . HIS B 1 272 ? 102.137 22.420 53.188 1.00 34.87 274 HIS B C 1
ATOM 4610 O O . HIS B 1 272 ? 103.091 23.135 52.849 1.00 33.77 274 HIS B O 1
ATOM 4617 N N . TYR B 1 273 ? 101.995 21.170 52.727 1.00 34.16 275 TYR B N 1
ATOM 4618 C CA . TYR B 1 273 ? 103.039 20.560 51.854 1.00 32.94 275 TYR B CA 1
ATOM 4619 C C . TYR B 1 273 ? 102.442 19.757 50.742 1.00 31.76 275 TYR B C 1
ATOM 4620 O O . TYR B 1 273 ? 101.261 19.673 50.664 1.00 34.73 275 TYR B O 1
ATOM 4629 N N . THR B 1 274 ? 103.222 19.307 49.780 1.00 32.98 276 THR B N 1
ATOM 4630 C CA . THR B 1 274 ? 102.687 18.508 48.632 1.00 33.44 276 THR B CA 1
ATOM 4631 C C . THR B 1 274 ? 102.610 17.041 49.065 1.00 34.41 276 THR B C 1
ATOM 4632 O O . THR B 1 274 ? 103.631 16.412 49.347 1.00 35.32 276 THR B O 1
ATOM 4636 N N . GLN B 1 275 ? 101.424 16.485 49.107 1.00 34.54 277 GLN B N 1
ATOM 4637 C CA . GLN B 1 275 ? 101.215 15.162 49.708 1.00 34.58 277 GLN B CA 1
ATOM 4638 C C . GLN B 1 275 ? 101.360 14.117 48.608 1.00 33.51 277 GLN B C 1
ATOM 4639 O O . GLN B 1 275 ? 102.054 13.086 48.785 1.00 33.61 277 GLN B O 1
ATOM 4645 N N . TYR B 1 276 ? 100.716 14.385 47.455 1.00 32.22 278 TYR B N 1
ATOM 4646 C CA . TYR B 1 276 ? 100.881 13.551 46.238 1.00 29.56 278 TYR B CA 1
ATOM 4647 C C . TYR B 1 276 ? 100.850 14.336 44.917 1.00 29.96 278 TYR B C 1
ATOM 4648 O O . TYR B 1 276 ? 100.334 15.467 44.830 1.00 29.54 278 TYR B O 1
ATOM 4657 N N . THR B 1 277 ? 101.407 13.728 43.868 1.00 30.23 279 THR B N 1
ATOM 4658 C CA . THR B 1 277 ? 101.377 14.337 42.543 1.00 29.48 279 THR B CA 1
ATOM 4659 C C . THR B 1 277 ? 100.901 13.271 41.580 1.00 30.47 279 THR B C 1
ATOM 4660 O O . THR B 1 277 ? 101.440 12.108 41.612 1.00 30.89 279 THR B O 1
ATOM 4664 N N . SER B 1 278 ? 99.899 13.594 40.744 1.00 29.15 280 SER B N 1
ATOM 4665 C CA . SER B 1 278 ? 99.447 12.587 39.826 1.00 29.62 280 SER B CA 1
ATOM 4666 C C . SER B 1 278 ? 99.371 13.036 38.390 1.00 30.62 280 SER B C 1
ATOM 4667 O O . SER B 1 278 ? 99.324 14.247 38.096 1.00 31.35 280 SER B O 1
ATOM 4670 N N . VAL B 1 279 ? 99.405 12.064 37.467 1.00 30.76 281 VAL B N 1
ATOM 4671 C CA . VAL B 1 279 ? 99.302 12.386 36.040 1.00 29.79 281 VAL B CA 1
ATOM 4672 C C . VAL B 1 279 ? 98.313 11.364 35.458 1.00 32.34 281 VAL B C 1
ATOM 4673 O O . VAL B 1 279 ? 98.415 10.140 35.743 1.00 32.19 281 VAL B O 1
ATOM 4677 N N . MET B 1 280 ? 97.367 11.853 34.660 1.00 32.65 282 MET B N 1
ATOM 4678 C CA . MET B 1 280 ? 96.340 10.986 34.144 1.00 34.51 282 MET B CA 1
ATOM 4679 C C . MET B 1 280 ? 96.371 11.064 32.613 1.00 34.67 282 MET B C 1
ATOM 4680 O O . MET B 1 280 ? 96.439 12.165 32.092 1.00 35.45 282 MET B O 1
ATOM 4685 N N . CYS B 1 281 ? 96.353 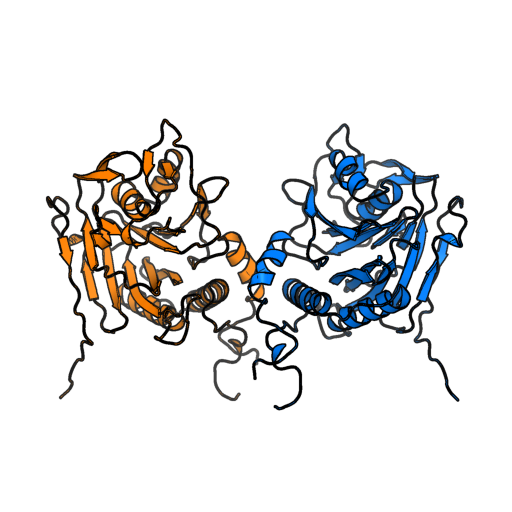9.934 31.902 1.00 35.17 283 CYS B N 1
ATOM 4686 C CA . CYS B 1 281 ? 96.480 9.984 30.421 1.00 35.45 283 CYS B CA 1
ATOM 4687 C C . CYS B 1 281 ? 95.136 9.793 29.760 1.00 35.16 283 CYS B C 1
ATOM 4688 O O . CYS B 1 281 ? 94.505 8.760 29.952 1.00 34.81 283 CYS B O 1
ATOM 4691 N N . ASN B 1 282 ? 94.644 10.791 29.026 1.00 35.34 284 ASN B N 1
ATOM 4692 C CA . ASN B 1 282 ? 93.279 10.665 28.492 1.00 35.61 284 ASN B CA 1
ATOM 4693 C C . ASN B 1 282 ? 93.023 9.461 27.544 1.00 36.44 284 ASN B C 1
ATOM 4694 O O . ASN B 1 282 ? 91.879 8.902 27.583 1.00 37.83 284 ASN B O 1
ATOM 4699 N N . GLU B 1 283 ? 93.985 9.132 26.662 1.00 34.16 285 GLU B N 1
ATOM 4700 C CA . GLU B 1 283 ? 93.789 8.081 25.667 1.00 34.62 285 GLU B CA 1
ATOM 4701 C C . GLU B 1 283 ? 93.902 6.696 26.298 1.00 35.32 285 GLU B C 1
ATOM 4702 O O . GLU B 1 283 ? 93.221 5.784 25.891 1.00 36.13 285 GLU B O 1
ATOM 4708 N N . THR B 1 284 ? 94.788 6.517 27.272 1.00 34.76 286 THR B N 1
ATOM 4709 C CA . THR B 1 284 ? 95.100 5.217 27.728 1.00 32.90 286 THR B CA 1
ATOM 4710 C C . THR B 1 284 ? 94.383 4.859 29.047 1.00 33.83 286 THR B C 1
ATOM 4711 O O . THR B 1 284 ? 94.383 3.691 29.469 1.00 35.25 286 THR B O 1
ATOM 4715 N N . GLY B 1 285 ? 93.713 5.806 29.683 1.00 32.62 287 GLY B N 1
ATOM 4716 C CA . GLY B 1 285 ? 93.067 5.467 30.963 1.00 33.40 287 GLY B CA 1
ATOM 4717 C C . GLY B 1 285 ? 94.125 5.128 32.053 1.00 34.25 287 GLY B C 1
ATOM 4718 O O . GLY B 1 285 ? 93.789 4.528 33.059 1.00 34.79 287 GLY B O 1
ATOM 4719 N N . ASN B 1 286 ? 95.405 5.444 31.849 1.00 34.22 288 ASN B N 1
ATOM 4720 C CA . ASN B 1 286 ? 96.391 5.264 32.912 1.00 34.59 288 ASN B CA 1
ATOM 4721 C C . ASN B 1 286 ? 96.475 6.396 33.971 1.00 35.50 288 ASN B C 1
ATOM 4722 O O . ASN B 1 286 ? 96.408 7.631 33.657 1.00 34.09 288 ASN B O 1
ATOM 4727 N N . TYR B 1 287 ? 96.584 6.009 35.230 1.00 34.17 289 TYR B N 1
ATOM 4728 C CA . TYR B 1 287 ? 96.662 7.020 36.275 1.00 33.68 289 TYR B CA 1
ATOM 4729 C C . TYR B 1 287 ? 98.024 6.828 36.945 1.00 32.85 289 TYR B C 1
ATOM 4730 O O . TYR B 1 287 ? 98.241 5.803 37.562 1.00 33.92 289 TYR B O 1
ATOM 4739 N N . TYR B 1 288 ? 98.961 7.753 36.810 1.00 31.70 290 TYR B N 1
ATOM 4740 C CA . TYR B 1 288 ? 100.288 7.581 37.502 1.00 30.97 290 TYR B CA 1
ATOM 4741 C C . TYR B 1 288 ? 100.386 8.495 38.719 1.00 30.64 290 TYR B C 1
ATOM 4742 O O . TYR B 1 288 ? 99.763 9.572 38.737 1.00 30.72 290 TYR B O 1
ATOM 4751 N N . PHE B 1 289 ? 101.238 8.167 39.682 1.00 29.66 291 PHE B N 1
ATOM 4752 C CA . PHE B 1 289 ? 101.346 9.061 40.840 1.00 30.27 291 PHE B CA 1
ATOM 4753 C C . PHE B 1 289 ? 102.561 8.741 41.613 1.00 31.14 291 PHE B C 1
ATOM 4754 O O . PHE B 1 289 ? 103.065 7.593 41.492 1.00 32.68 291 PHE B O 1
ATOM 4762 N N . HIS B 1 290 ? 103.104 9.729 42.322 1.00 30.95 292 HIS B N 1
ATOM 4763 C CA . HIS B 1 290 ? 104.010 9.458 43.477 1.00 31.40 292 HIS B CA 1
ATOM 4764 C C . HIS B 1 290 ? 103.523 10.283 44.649 1.00 33.20 292 HIS B C 1
ATOM 4765 O O . HIS B 1 290 ? 102.533 11.035 44.514 1.00 33.83 292 HIS B O 1
ATOM 4772 N N . HIS B 1 291 ? 104.189 10.182 45.803 1.00 33.40 293 HIS B N 1
ATOM 4773 C CA . HIS B 1 291 ? 103.737 10.969 46.946 1.00 33.07 293 HIS B CA 1
ATOM 4774 C C . HIS B 1 291 ? 104.980 11.349 47.790 1.00 34.33 293 HIS B C 1
ATOM 4775 O O . HIS B 1 291 ? 106.156 10.987 47.435 1.00 34.77 293 HIS B O 1
ATOM 4782 N N . TYR B 1 292 ? 104.756 12.184 48.794 1.00 33.52 294 TYR B N 1
ATOM 4783 C CA . TYR B 1 292 ? 105.782 12.912 49.426 1.00 33.91 294 TYR B CA 1
ATOM 4784 C C . TYR B 1 292 ? 106.883 11.955 49.838 1.00 35.35 294 TYR B C 1
ATOM 4785 O O . TYR B 1 292 ? 108.080 12.244 49.725 1.00 36.44 294 TYR B O 1
ATOM 4794 N N . ASP B 1 293 ? 106.463 10.824 50.358 1.00 36.19 295 ASP B N 1
ATOM 4795 C CA . ASP B 1 293 ? 107.369 9.844 50.879 1.00 38.48 295 ASP B CA 1
ATOM 4796 C C . ASP B 1 293 ? 107.838 8.744 49.916 1.00 38.31 295 ASP B C 1
ATOM 4797 O O . ASP B 1 293 ? 108.533 7.822 50.369 1.00 38.11 295 ASP B O 1
ATOM 4802 N N . ASN B 1 294 ? 107.452 8.769 48.641 1.00 36.30 296 ASN B N 1
ATOM 4803 C CA . ASN B 1 294 ? 107.951 7.710 47.785 1.00 36.11 296 ASN B CA 1
ATOM 4804 C C . ASN B 1 294 ? 107.978 8.246 46.417 1.00 35.92 296 ASN B C 1
ATOM 4805 O O . ASN B 1 294 ? 106.931 8.491 45.835 1.00 37.57 296 ASN B O 1
ATOM 4810 N N . ARG B 1 295 ? 109.172 8.453 45.909 1.00 35.86 297 ARG B N 1
ATOM 4811 C CA . ARG B 1 295 ? 109.439 9.049 44.607 1.00 35.64 297 ARG B CA 1
ATOM 4812 C C . ARG B 1 295 ? 109.008 8.165 43.422 1.00 35.15 297 ARG B C 1
ATOM 4813 O O . ARG B 1 295 ? 108.810 8.669 42.325 1.00 35.77 297 ARG B O 1
ATOM 4821 N N . GLN B 1 296 ? 108.983 6.851 43.586 1.00 34.57 298 GLN B N 1
ATOM 4822 C CA . GLN B 1 296 ? 108.812 5.963 42.416 1.00 35.41 298 GLN B CA 1
ATOM 4823 C C . GLN B 1 296 ? 107.403 6.091 41.774 1.00 35.62 298 GLN B C 1
ATOM 4824 O O . GLN B 1 296 ? 106.418 6.043 42.480 1.00 35.93 298 GLN B O 1
ATOM 4830 N N . ILE B 1 297 ? 107.294 6.222 40.462 1.00 34.92 299 ILE B N 1
ATOM 4831 C CA . ILE B 1 297 ? 105.969 6.332 39.945 1.00 33.99 299 ILE B CA 1
ATOM 4832 C C . ILE B 1 297 ? 105.147 5.069 40.197 1.00 34.21 299 ILE B C 1
ATOM 4833 O O . ILE B 1 297 ? 105.618 3.946 39.930 1.00 34.12 299 ILE B O 1
ATOM 4838 N N . GLN B 1 298 ? 103.886 5.256 40.602 1.00 33.13 300 GLN B N 1
ATOM 4839 C CA . GLN B 1 298 ? 102.972 4.147 40.734 1.00 33.07 300 GLN B CA 1
ATOM 4840 C C . GLN B 1 298 ? 101.895 4.310 39.690 1.00 33.16 300 GLN B C 1
ATOM 4841 O O . GLN B 1 298 ? 101.546 5.434 39.262 1.00 33.55 300 GLN B O 1
ATOM 4847 N N . LYS B 1 299 ? 101.320 3.194 39.278 1.00 33.06 301 LYS B N 1
ATOM 4848 C CA . LYS B 1 299 ? 100.412 3.239 38.179 1.00 32.83 301 LYS B CA 1
ATOM 4849 C C . LYS B 1 299 ? 99.199 2.308 38.308 1.00 34.13 301 LYS B C 1
ATOM 4850 O O . LYS B 1 299 ? 99.346 1.104 38.583 1.00 34.07 301 LYS B O 1
ATOM 4856 N N . VAL B 1 300 ? 98.009 2.827 37.987 1.00 34.33 302 VAL B N 1
ATOM 4857 C CA . VAL B 1 300 ? 96.839 1.995 37.814 1.00 34.04 302 VAL B CA 1
ATOM 4858 C C . VAL B 1 300 ? 96.320 2.139 36.401 1.00 36.30 302 VAL B C 1
ATOM 4859 O O . VAL B 1 300 ? 96.160 3.266 35.897 1.00 37.30 302 VAL B O 1
ATOM 4863 N N . ASN B 1 301 ? 96.046 1.005 35.757 1.00 37.07 303 ASN B N 1
ATOM 4864 C CA . ASN B 1 301 ? 95.489 0.992 34.421 1.00 37.34 303 ASN B CA 1
ATOM 4865 C C . ASN B 1 301 ? 93.931 0.785 34.560 1.00 37.62 303 ASN B C 1
ATOM 4866 O O . ASN B 1 301 ? 93.431 -0.273 35.026 1.00 35.76 303 ASN B O 1
ATOM 4871 N N . LEU B 1 302 ? 93.133 1.766 34.155 1.00 37.98 304 LEU B N 1
ATOM 4872 C CA . LEU B 1 302 ? 91.680 1.631 34.321 1.00 37.42 304 LEU B CA 1
ATOM 4873 C C . LEU B 1 302 ? 91.222 0.369 33.579 1.00 38.69 304 LEU B C 1
ATOM 4874 O O . LEU B 1 302 ? 90.363 -0.397 34.051 1.00 38.74 304 LEU B O 1
ATOM 4879 N N . PHE B 1 303 ? 91.819 0.097 32.426 1.00 38.18 305 PHE B N 1
ATOM 4880 C CA . PHE B 1 303 ? 91.133 -0.823 31.567 1.00 37.73 305 PHE B CA 1
ATOM 4881 C C . PHE B 1 303 ? 91.462 -2.306 31.845 1.00 38.64 305 PHE B C 1
ATOM 4882 O O . PHE B 1 303 ? 90.905 -3.217 31.191 1.00 39.67 305 PHE B O 1
ATOM 4890 N N . HIS B 1 304 ? 92.337 -2.569 32.793 1.00 38.09 306 HIS B N 1
ATOM 4891 C CA . HIS B 1 304 ? 92.622 -3.926 33.163 1.00 37.69 306 HIS B CA 1
ATOM 4892 C C . HIS B 1 304 ? 91.526 -4.362 34.095 1.00 39.68 306 HIS B C 1
ATOM 4893 O O . HIS B 1 304 ? 91.548 -5.463 34.515 1.00 41.58 306 HIS B O 1
ATOM 4900 N N . GLU B 1 305 ? 90.606 -3.502 34.487 1.00 39.68 307 GLU B N 1
ATOM 4901 C CA . GLU B 1 305 ? 89.694 -3.909 35.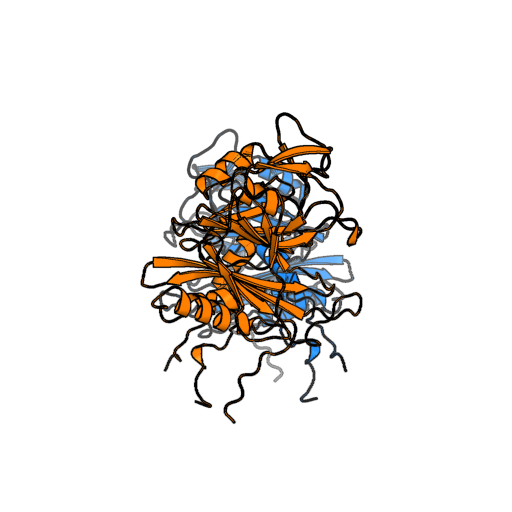516 1.00 40.92 307 GLU B CA 1
ATOM 4902 C C . GLU B 1 305 ? 88.340 -4.370 34.968 1.00 40.89 307 GLU B C 1
ATOM 4903 O O . GLU B 1 305 ? 87.954 -4.045 33.845 1.00 41.58 307 GLU B O 1
ATOM 4909 N N . ASP B 1 306 ? 87.544 -5.050 35.775 1.00 41.37 308 ASP B N 1
ATOM 4910 C CA . ASP B 1 306 ? 86.179 -5.341 35.300 1.00 40.95 308 ASP B CA 1
ATOM 4911 C C . ASP B 1 306 ? 85.341 -4.079 35.533 1.00 39.36 308 ASP B C 1
ATOM 4912 O O . ASP B 1 306 ? 85.121 -3.698 36.654 1.00 41.15 308 ASP B O 1
ATOM 4917 N N . LEU B 1 307 ? 84.929 -3.380 34.503 1.00 38.80 309 LEU B N 1
ATOM 4918 C CA . LEU B 1 307 ? 84.333 -2.060 34.722 1.00 38.83 309 LEU B CA 1
ATOM 4919 C C . LEU B 1 307 ? 82.861 -2.191 35.176 1.00 40.56 309 LEU B C 1
ATOM 4920 O O . LEU B 1 307 ? 82.217 -1.189 35.585 1.00 42.08 309 LEU B O 1
ATOM 4925 N N . ASP B 1 308 ? 82.329 -3.401 35.084 1.00 41.44 310 ASP B N 1
ATOM 4926 C CA . ASP B 1 308 ? 80.999 -3.757 35.613 1.00 43.36 310 ASP B CA 1
ATOM 4927 C C . ASP B 1 308 ? 81.066 -4.359 37.020 1.00 43.98 310 ASP B C 1
ATOM 4928 O O . ASP B 1 308 ? 80.055 -4.750 37.564 1.00 44.07 310 ASP B O 1
ATOM 4933 N N . CYS B 1 309 ? 82.235 -4.367 37.627 1.00 44.68 311 CYS B N 1
ATOM 4934 C CA . CYS B 1 309 ? 82.336 -4.636 39.042 1.00 48.03 311 CYS B CA 1
ATOM 4935 C C . CYS B 1 309 ? 81.181 -4.115 39.938 1.00 46.92 311 CYS B C 1
ATOM 4936 O O . CYS B 1 309 ? 80.515 -3.094 39.687 1.00 44.66 311 CYS B O 1
ATOM 4939 N N . LEU B 1 310 ? 80.955 -4.821 41.029 1.00 48.64 312 LEU B N 1
ATOM 4940 C CA . LEU B 1 310 ? 79.731 -4.564 41.823 1.00 49.29 312 LEU B CA 1
ATOM 4941 C C . LEU B 1 310 ? 80.040 -3.499 42.874 1.00 49.01 312 LEU B C 1
ATOM 4942 O O . LEU B 1 310 ? 79.160 -2.790 43.375 1.00 47.82 312 LEU B O 1
ATOM 4947 N N . GLU B 1 311 ? 81.318 -3.343 43.146 1.00 48.43 313 GLU B N 1
ATOM 4948 C CA . GLU B 1 311 ? 81.672 -2.372 44.139 1.00 50.43 313 GLU B CA 1
ATOM 4949 C C . GLU B 1 311 ? 83.064 -1.732 43.920 1.00 48.51 313 GLU B C 1
ATOM 4950 O O . GLU B 1 311 ? 83.851 -2.210 43.114 1.00 48.51 313 GLU B O 1
ATOM 4956 N N . PRO B 1 312 ? 83.336 -0.617 44.600 1.00 47.59 314 PRO B N 1
ATOM 4957 C CA . PRO B 1 312 ? 84.615 0.066 44.363 1.00 46.36 314 PRO B CA 1
ATOM 4958 C C . PRO B 1 312 ? 85.747 -0.808 44.728 1.00 44.76 314 PRO B C 1
ATOM 4959 O O . PRO B 1 312 ? 85.616 -1.619 45.602 1.00 44.06 314 PRO B O 1
ATOM 4963 N N . LYS B 1 313 ? 86.840 -0.633 44.018 1.00 43.88 315 LYS B N 1
ATOM 4964 C CA . LYS B 1 313 ? 88.062 -1.349 44.272 1.00 44.73 315 LYS B CA 1
ATOM 4965 C C . LYS B 1 313 ? 89.169 -0.339 44.589 1.00 41.81 315 LYS B C 1
ATOM 4966 O O . LYS B 1 313 ? 89.300 0.647 43.883 1.00 42.56 315 LYS B O 1
ATOM 4972 N N . VAL B 1 314 ? 89.949 -0.589 45.635 1.00 40.29 316 VAL B N 1
ATOM 4973 C CA . VAL B 1 314 ? 90.967 0.336 46.134 1.00 38.22 316 VAL B CA 1
ATOM 4974 C C . VAL B 1 314 ? 92.290 -0.193 45.690 1.00 39.70 316 VAL B C 1
ATOM 4975 O O . VAL B 1 314 ? 92.545 -1.343 45.835 1.00 41.00 316 VAL B O 1
ATOM 4979 N N . PHE B 1 315 ? 93.199 0.620 45.165 1.00 41.28 317 PHE B N 1
ATOM 4980 C CA . PHE B 1 315 ? 94.559 0.081 44.856 1.00 40.84 317 PHE B CA 1
ATOM 4981 C C . PHE B 1 315 ? 95.531 0.713 45.802 1.00 41.35 317 PHE B C 1
ATOM 4982 O O . PHE B 1 315 ? 95.957 1.796 45.592 1.00 43.00 317 PHE B O 1
ATOM 4990 N N . SER B 1 316 ? 95.900 0.047 46.852 1.00 42.82 318 SER B N 1
ATOM 4991 C CA . SER B 1 316 ? 96.632 0.807 47.819 1.00 44.24 318 SER B CA 1
ATOM 4992 C C . SER B 1 316 ? 98.131 0.857 47.508 1.00 44.13 318 SER B C 1
ATOM 4993 O O . SER B 1 316 ? 98.753 -0.077 46.937 1.00 45.09 318 SER B O 1
ATOM 4996 N N . ALA B 1 317 ? 98.673 2.008 47.865 1.00 43.44 319 ALA B N 1
ATOM 4997 C CA . ALA B 1 317 ? 99.979 2.430 47.427 1.00 43.40 319 ALA B CA 1
ATOM 4998 C C . ALA B 1 317 ? 101.071 1.881 48.325 1.00 43.92 319 ALA B C 1
ATOM 4999 O O . ALA B 1 317 ? 100.869 1.779 49.576 1.00 42.95 319 ALA B O 1
ATOM 5001 N N . LYS B 1 318 ? 102.248 1.670 47.708 1.00 44.91 320 LYS B N 1
ATOM 5002 C CA . LYS B 1 318 ? 103.520 1.503 48.409 1.00 47.08 320 LYS B CA 1
ATOM 5003 C C . LYS B 1 318 ? 103.779 2.834 49.204 1.00 46.70 320 LYS B C 1
ATOM 5004 O O . LYS B 1 318 ? 103.795 3.966 48.652 1.00 46.03 320 LYS B O 1
ATOM 5010 N N . ALA B 1 319 ? 103.906 2.716 50.520 1.00 46.45 321 ALA B N 1
ATOM 5011 C CA . ALA B 1 319 ? 103.978 3.933 51.398 1.00 46.48 321 ALA B CA 1
ATOM 5012 C C . ALA B 1 319 ? 105.388 4.499 51.718 1.00 45.99 321 ALA B C 1
ATOM 5013 O O . ALA B 1 319 ? 105.538 5.705 52.114 1.00 46.72 321 ALA B O 1
ATOM 5015 N N . GLU B 1 320 ? 106.402 3.666 51.571 1.00 44.66 322 GLU B N 1
ATOM 5016 C CA . GLU B 1 320 ? 107.724 4.136 51.858 1.00 46.17 322 GLU B CA 1
ATOM 5017 C C . GLU B 1 320 ? 108.562 4.233 50.597 1.00 43.66 322 GLU B C 1
ATOM 5018 O O . GLU B 1 320 ? 108.183 3.751 49.545 1.00 41.91 322 GLU B O 1
ATOM 5024 N N . GLU B 1 321 ? 109.764 4.747 50.781 1.00 40.91 323 GLU B N 1
ATOM 5025 C CA . GLU B 1 321 ? 110.584 5.157 49.676 1.00 40.24 323 GLU B CA 1
ATOM 5026 C C . GLU B 1 321 ? 111.021 3.840 49.071 1.00 39.51 323 GLU B C 1
ATOM 5027 O O . GLU B 1 321 ? 111.539 2.932 49.755 1.00 40.73 323 GLU B O 1
ATOM 5033 N N . SER B 1 322 ? 110.670 3.652 47.812 1.00 38.35 324 SER B N 1
ATOM 5034 C CA . SER B 1 322 ? 111.039 2.429 47.122 1.00 37.83 324 SER B CA 1
ATOM 5035 C C . SER B 1 322 ? 112.412 2.584 46.461 1.00 38.09 324 SER B C 1
ATOM 5036 O O . SER B 1 322 ? 112.498 3.209 45.452 1.00 38.56 324 SER B O 1
ATOM 5039 N N . ILE B 1 323 ? 113.458 2.024 47.063 1.00 37.54 325 ILE B N 1
ATOM 5040 C CA . ILE B 1 323 ? 114.799 2.289 46.702 1.00 37.35 325 ILE B CA 1
ATOM 5041 C C . ILE B 1 323 ? 115.309 1.076 45.973 1.00 38.99 325 ILE B C 1
ATOM 5042 O O . ILE B 1 323 ? 115.195 -0.040 46.454 1.00 40.53 325 ILE B O 1
ATOM 5047 N N . HIS B 1 324 ? 115.825 1.283 44.778 1.00 39.21 326 HIS B N 1
ATOM 5048 C CA . HIS B 1 324 ? 116.400 0.216 44.001 1.00 38.17 326 HIS B CA 1
ATOM 5049 C C . HIS B 1 324 ? 117.894 0.054 44.304 1.00 38.89 326 HIS B C 1
ATOM 5050 O O . HIS B 1 324 ? 118.702 0.927 43.972 1.00 38.51 326 HIS B O 1
ATOM 5057 N N . GLU B 1 325 ? 118.285 -1.058 44.935 1.00 40.15 327 GLU B N 1
ATOM 5058 C CA . GLU B 1 325 ? 119.687 -1.220 45.401 1.00 39.69 327 GLU B CA 1
ATOM 5059 C C . GLU B 1 325 ? 120.530 -1.795 44.278 1.00 39.39 327 GLU B C 1
ATOM 5060 O O . GLU B 1 325 ? 120.251 -2.836 43.752 1.00 40.38 327 GLU B O 1
ATOM 5066 N N . LEU B 1 326 ? 121.557 -1.101 43.898 1.00 38.91 328 LEU B N 1
ATOM 5067 C CA . LEU B 1 326 ? 122.434 -1.528 42.852 1.00 38.80 328 LEU B CA 1
ATOM 5068 C C . LEU B 1 326 ? 123.503 -2.530 43.408 1.00 39.14 328 LEU B C 1
ATOM 5069 O O . LEU B 1 326 ? 124.248 -3.177 42.576 1.00 39.01 328 LEU B O 1
ATOM 5074 N N . ASN B 1 327 ? 123.632 -2.654 44.745 1.00 37.27 329 ASN B N 1
ATOM 5075 C CA . ASN B 1 327 ? 124.524 -3.685 45.299 1.00 37.38 329 ASN B CA 1
ATOM 5076 C C . ASN B 1 327 ? 124.197 -4.015 46.754 1.00 38.98 329 ASN B C 1
ATOM 5077 O O . ASN B 1 327 ? 123.015 -3.715 47.116 1.00 39.75 329 ASN B O 1
#

Solvent-accessible surface area: 30550 Å² total; per-residue (Å²): 8,0,0,0,9,10,98,5,70,76,168,51,16,0,0,0,0,0,18,3,35,28,85,141,35,55,24,58,0,6,0,4,0,65,167,54,80,12,77,3,60,15,49,46,171,87,28,118,2,100,29,0,0,0,0,7,1,78,142,52,60,40,15,17,9,15,0,0,0,0,30,28,0,0,0,0,0,9,2,62,0,62,76,66,13,73,20,48,162,92,116,107,136,141,35,61,10,0,0,1,10,1,0,3,4,8,0,0,1,30,0,87,28,4,120,21,0,63,97,72,14,187,53,4,0,8,8,72,102,105,14,125,71,45,100,56,43,22,24,14,1,0,0,0,2,5,105,99,30,121,15,2,0,0,0,3,65,96,114,31,45,66,56,45,80,5,149,23,0,0,2,0,10,15,15,27,4,89,11,3,46,23,8,24,132,70,64,102,53,13,78,78,167,79,144,189,129,230,46,183,35,85,2,48,106,49,37,18,54,70,71,54,37,8,11,10,0,4,55,0,20,23,42,38,117,80,59,138,110,11,60,54,16,95,118,0,1,64,10,0,20,113,6,1,57,65,0,50,1,65,106,41,59,41,98,40,178,126,119,102,77,41,23,4,24,8,3,0,0,0,0,0,48,36,0,14,0,20,5,39,32,86,76,1,198,101,71,32,94,13,37,0,97,146,42,94,16,70,39,171,116,27,90,85,43,85,30,104,65,113,80,41,128,154,137,168,187,8,0,0,0,10,10,96,6,70,71,168,53,20,0,0,0,0,0,17,2,33,27,86,135,34,55,22,53,0,6,0,3,0,66,160,57,76,12,76,4,64,19,55,47,171,77,32,118,2,98,30,0,0,0,0,6,1,77,152,52,63,40,14,17,11,15,0,0,0,1,31,34,0,0,0,0,0,11,1,59,0,61,75,64,13,82,22,55,163,92,118,106,138,144,33,63,11,0,0,1,12,1,0,3,3,8,0,0,0,29,0,86,28,4,120,22,0,69,99,64,14,189,56,5,0,8,7,78,109,101,14,126,76,45,99,57,43,20,23,14,2,1,0,0,2,6,103,100,28,117,18,1,0,0,0,2,69,93,121,30,47,67,56,43,79,5,150,22,0,0,2,0,10,16,13,27,3,89,12,4,48,23,9,23,136,69,65,102,53,13,77,79,166,77,140,183,125,233,42,180,35,84,2,46,105,51,37,19,56,70,71,51,35,9,10,10,1,4,55,0,22,24,40,40,113,85,59,145,109,10,59,55,23,89,118,0,0,62,10,0,19,111,7,0,58,63,1,53,2,65,101,42,58,42,101,39,178,125,122,99,74,42,24,4,23,10,3,0,0,0,0,0,48,37,0,14,0,15,5,40,33,78,75,0,195,102,70,32,96,13,35,0,93,136,36,96,17,70,42,166,116,35,89,80,40,86,30,104,63,112,78,44,130,155,136,170,184

Nearest PDB structures (foldseek):
  2oqc-assembly1_A  TM=1.003E+00  e=1.734E-67  Bacillus subtilis
  2quy-assembly2_H  TM=9.735E-01  e=1.680E-40  unclassified
  3pva-assembly1_B  TM=9.746E-01  e=9.665E-40  Lysinibacillus sphaericus
  2iwm-assembly1_B  TM=9.715E-01  e=4.694E-39  Lysinibacillus sphaericus
  8esg-assembly1_A-2  TM=9.187E-01  e=8.837E-33  Lactobacillus gasseri